Protein AF-A0A847LCU3-F1 (afdb_monomer_lite)

Structure (mmCIF, N/CA/C/O backbone):
data_AF-A0A847LCU3-F1
#
_entry.id   AF-A0A847LCU3-F1
#
loop_
_atom_site.group_PDB
_atom_site.id
_atom_site.type_symbol
_atom_site.label_atom_id
_atom_site.label_alt_id
_atom_site.label_comp_id
_atom_site.label_asym_id
_atom_site.label_entity_id
_atom_site.label_seq_id
_atom_site.pdbx_PDB_ins_code
_atom_site.Cartn_x
_atom_site.Cartn_y
_atom_site.Cartn_z
_atom_site.occupancy
_atom_site.B_iso_or_equiv
_atom_site.auth_seq_id
_atom_site.auth_comp_id
_atom_site.auth_asym_id
_atom_site.auth_atom_id
_atom_site.pdbx_PDB_model_num
ATOM 1 N N . MET A 1 1 ? -12.631 6.676 -71.335 1.00 38.31 1 MET A N 1
ATOM 2 C CA . MET A 1 1 ? -11.648 5.654 -70.909 1.00 38.31 1 MET A CA 1
ATOM 3 C C . MET A 1 1 ? -10.566 6.335 -70.086 1.00 38.31 1 MET A C 1
ATOM 5 O O . MET A 1 1 ? -9.819 7.128 -70.634 1.00 38.31 1 MET A O 1
ATOM 9 N N . GLY A 1 2 ? -10.512 6.083 -68.779 1.00 27.56 2 GLY A N 1
ATOM 10 C CA . GLY A 1 2 ? -9.492 6.652 -67.896 1.00 27.56 2 GLY A CA 1
ATOM 11 C C . GLY A 1 2 ? -9.234 5.708 -66.730 1.00 27.56 2 GLY A C 1
ATOM 12 O O . GLY A 1 2 ? -9.994 5.690 -65.769 1.00 27.56 2 GLY A O 1
ATOM 13 N N . ARG A 1 3 ? -8.183 4.888 -66.840 1.00 28.62 3 ARG A N 1
ATOM 14 C CA . ARG A 1 3 ? -7.660 4.067 -65.741 1.00 28.62 3 ARG A CA 1
ATOM 15 C C . ARG A 1 3 ? -6.757 4.948 -64.875 1.00 28.62 3 ARG A C 1
ATOM 17 O O . ARG A 1 3 ? -5.725 5.404 -65.357 1.00 28.62 3 ARG A O 1
ATOM 24 N N . ARG A 1 4 ? -7.094 5.138 -63.597 1.00 26.30 4 ARG A N 1
ATOM 25 C CA . ARG A 1 4 ? -6.112 5.501 -62.562 1.00 26.30 4 ARG A CA 1
ATOM 26 C C . ARG A 1 4 ? -5.832 4.260 -61.720 1.00 26.30 4 ARG A C 1
ATOM 28 O O . ARG A 1 4 ? -6.708 3.769 -61.018 1.00 26.30 4 ARG A O 1
ATOM 35 N N . GLN A 1 5 ? -4.612 3.744 -61.845 1.00 28.59 5 GLN A N 1
ATOM 36 C CA . GLN A 1 5 ? -4.049 2.739 -60.950 1.00 28.59 5 GLN A CA 1
ATOM 37 C C . GLN A 1 5 ? -3.794 3.377 -59.581 1.00 28.59 5 GLN A C 1
ATOM 39 O O . GLN A 1 5 ? -3.026 4.331 -59.470 1.00 28.59 5 GLN A O 1
ATOM 44 N N . PHE A 1 6 ? -4.409 2.822 -58.542 1.00 25.25 6 PHE A N 1
ATOM 45 C CA . PHE A 1 6 ? -3.986 3.020 -57.161 1.00 25.25 6 PHE A CA 1
ATOM 46 C C . PHE A 1 6 ? -2.759 2.130 -56.911 1.00 25.25 6 PHE A C 1
ATOM 48 O O . PHE A 1 6 ? -2.841 0.909 -57.032 1.00 25.25 6 PHE A O 1
ATOM 55 N N . ARG A 1 7 ? -1.615 2.731 -56.574 1.00 27.75 7 ARG A N 1
ATOM 56 C CA . ARG A 1 7 ? -0.494 2.038 -55.920 1.00 27.75 7 ARG A CA 1
ATOM 57 C C . ARG A 1 7 ? -0.455 2.496 -54.461 1.00 27.75 7 ARG A C 1
ATOM 59 O O . ARG A 1 7 ? -0.279 3.695 -54.248 1.00 27.75 7 ARG A O 1
ATOM 66 N N . PRO A 1 8 ? -0.539 1.607 -53.461 1.00 31.44 8 PRO A N 1
ATOM 67 C CA . PRO A 1 8 ? -0.138 1.964 -52.113 1.00 31.44 8 PRO A CA 1
ATOM 68 C C . PRO A 1 8 ? 1.393 1.904 -52.029 1.00 31.44 8 PRO A C 1
ATOM 70 O O . PRO A 1 8 ? 2.001 0.850 -52.203 1.00 31.44 8 PRO A O 1
ATOM 73 N N . ARG A 1 9 ? 2.032 3.051 -51.778 1.00 30.09 9 ARG A N 1
ATOM 74 C CA . ARG A 1 9 ? 3.396 3.113 -51.237 1.00 30.09 9 ARG A CA 1
ATOM 75 C C . ARG A 1 9 ? 3.279 3.214 -49.718 1.00 30.09 9 ARG A C 1
ATOM 77 O O . ARG A 1 9 ? 3.217 4.309 -49.179 1.00 30.09 9 ARG A O 1
ATOM 84 N N . GLY A 1 10 ? 3.206 2.066 -49.055 1.00 25.56 10 GLY A N 1
ATOM 85 C CA . GLY A 1 10 ? 3.460 1.935 -47.623 1.00 25.56 10 GLY A CA 1
ATOM 86 C C . GLY A 1 10 ? 4.748 1.143 -47.457 1.00 25.56 10 GLY A C 1
ATOM 87 O O . GLY A 1 10 ? 4.719 -0.083 -47.460 1.00 25.56 10 GLY A O 1
ATOM 88 N N . GLY A 1 11 ? 5.882 1.841 -47.429 1.00 23.22 11 GLY A N 1
ATOM 89 C CA . GLY A 1 11 ? 7.153 1.242 -47.041 1.00 23.22 11 GLY A CA 1
ATOM 90 C C . GLY A 1 11 ? 7.190 1.128 -45.523 1.00 23.22 11 GLY A C 1
ATOM 91 O O . GLY A 1 11 ? 6.988 2.120 -44.832 1.00 23.22 11 GLY A O 1
ATOM 92 N N . TRP A 1 12 ? 7.432 -0.072 -45.008 1.00 23.56 12 TRP A N 1
ATOM 93 C CA . TRP A 1 12 ? 7.776 -0.274 -43.607 1.00 23.56 12 TRP A CA 1
ATOM 94 C C . TRP A 1 12 ? 9.195 0.256 -43.392 1.00 23.56 12 TRP A C 1
ATOM 96 O O . TRP A 1 12 ? 10.142 -0.311 -43.937 1.00 23.56 12 TRP A O 1
ATOM 106 N N . VAL A 1 13 ? 9.362 1.331 -42.620 1.00 22.73 13 VAL A N 1
ATOM 107 C CA . VAL A 1 13 ? 10.685 1.733 -42.128 1.00 22.73 13 VAL A CA 1
ATOM 108 C C . VAL A 1 13 ? 10.921 0.993 -40.817 1.00 22.73 13 VAL A C 1
ATOM 110 O O . VAL A 1 13 ? 10.488 1.409 -39.747 1.00 22.73 13 VAL A O 1
ATOM 113 N N . LEU A 1 14 ? 11.580 -0.158 -40.917 1.00 25.81 14 LEU A N 1
ATOM 114 C CA . LEU A 1 14 ? 12.158 -0.850 -39.774 1.00 25.81 14 LEU A CA 1
ATOM 115 C C . LEU A 1 14 ? 13.516 -0.196 -39.487 1.00 25.81 14 LEU A C 1
ATOM 117 O O . LEU A 1 14 ? 14.500 -0.500 -40.159 1.00 25.81 14 LEU A O 1
ATOM 121 N N . VAL A 1 15 ? 13.580 0.709 -38.509 1.00 23.14 15 VAL A N 1
ATOM 122 C CA . VAL A 1 15 ? 14.869 1.178 -37.979 1.00 23.14 15 VAL A CA 1
ATOM 123 C C . VAL A 1 15 ? 15.411 0.084 -37.059 1.00 23.14 15 VAL A C 1
ATOM 125 O O . VAL A 1 15 ? 15.122 0.044 -35.866 1.00 23.14 15 VAL A O 1
ATOM 128 N N . VAL A 1 16 ? 16.144 -0.863 -37.648 1.00 21.42 16 VAL A N 1
ATOM 129 C CA . VAL A 1 16 ? 16.985 -1.821 -36.922 1.00 21.42 16 VAL A CA 1
ATOM 130 C C . VAL A 1 16 ? 18.267 -1.096 -36.535 1.00 21.42 16 VAL A C 1
ATOM 132 O O . VAL A 1 16 ? 19.029 -0.706 -37.418 1.00 21.42 16 VAL A O 1
ATOM 135 N N . PHE A 1 17 ? 18.549 -0.957 -35.241 1.00 22.47 17 PHE A N 1
ATOM 136 C CA . PHE A 1 17 ? 19.927 -0.724 -34.821 1.00 22.47 17 PHE A CA 1
ATOM 137 C C . PHE A 1 17 ? 20.675 -2.054 -34.849 1.00 22.47 17 PHE A C 1
ATOM 139 O O . PHE A 1 17 ? 20.355 -3.000 -34.129 1.00 22.47 17 PHE A O 1
ATOM 146 N N . ILE A 1 18 ? 21.644 -2.117 -35.759 1.00 21.19 18 ILE A N 1
ATOM 147 C CA . ILE A 1 18 ? 22.606 -3.201 -35.890 1.00 21.19 18 ILE A CA 1
ATOM 148 C C . ILE A 1 18 ? 23.536 -3.147 -34.679 1.00 21.19 18 ILE A C 1
ATOM 150 O O . ILE A 1 18 ? 24.223 -2.159 -34.434 1.00 21.19 18 ILE A O 1
ATOM 154 N N . CYS A 1 19 ? 23.539 -4.250 -33.942 1.00 21.58 19 CYS A N 1
ATOM 155 C CA . CYS A 1 19 ? 24.554 -4.622 -32.977 1.00 21.58 19 CYS A CA 1
ATOM 156 C C . CYS A 1 19 ? 25.921 -4.722 -33.681 1.00 21.58 19 CYS A C 1
ATOM 158 O O . CYS A 1 19 ? 26.126 -5.599 -34.517 1.00 21.58 19 CYS A O 1
ATOM 160 N N . GLY A 1 20 ? 26.860 -3.842 -33.342 1.00 22.14 20 GLY A N 1
ATOM 161 C CA . GLY A 1 20 ? 28.278 -4.200 -33.285 1.00 22.14 20 GLY A CA 1
ATOM 162 C C . GLY A 1 20 ? 28.590 -4.282 -31.798 1.00 22.14 20 GLY A C 1
ATOM 163 O O . GLY A 1 20 ? 28.607 -3.258 -31.135 1.00 22.14 20 GLY A O 1
ATOM 164 N N . VAL A 1 21 ? 28.612 -5.457 -31.178 1.00 23.45 21 VAL A N 1
ATOM 165 C CA . VAL A 1 21 ? 29.654 -6.468 -31.336 1.00 23.45 21 VAL A CA 1
ATOM 166 C C . VAL A 1 21 ? 29.021 -7.863 -31.325 1.00 23.45 21 VAL A C 1
ATOM 168 O O . VAL A 1 21 ? 28.529 -8.332 -30.304 1.00 23.45 21 VAL A O 1
ATOM 171 N N . CYS A 1 22 ? 29.055 -8.544 -32.469 1.00 20.22 22 CYS A N 1
ATOM 172 C CA . CYS A 1 22 ? 28.880 -9.989 -32.550 1.00 20.22 22 CYS A CA 1
ATOM 173 C C . CYS A 1 22 ? 30.259 -10.650 -32.559 1.00 20.22 22 CYS A C 1
ATOM 175 O O . CYS A 1 22 ? 30.947 -10.609 -33.574 1.00 20.22 22 CYS A O 1
ATOM 177 N N . CYS A 1 23 ? 30.610 -11.320 -31.465 1.00 21.12 23 CYS A N 1
ATOM 178 C CA . CYS A 1 23 ? 31.418 -12.532 -31.519 1.00 21.12 23 CYS A CA 1
ATOM 179 C C . CYS A 1 23 ? 30.632 -13.640 -30.807 1.00 21.12 23 CYS A C 1
ATOM 181 O O . CYS A 1 23 ? 30.403 -13.594 -29.606 1.00 21.12 23 CYS A O 1
ATOM 183 N N . THR A 1 24 ? 30.151 -14.572 -31.630 1.00 23.17 24 THR A N 1
ATOM 184 C CA . THR A 1 24 ? 29.758 -15.965 -31.364 1.00 23.17 24 THR A CA 1
ATOM 185 C C . THR A 1 24 ? 29.876 -16.492 -29.930 1.00 23.17 24 THR A C 1
ATOM 187 O O . THR A 1 24 ? 30.985 -16.637 -29.429 1.00 23.17 24 THR A O 1
ATOM 190 N N . LEU A 1 25 ? 28.759 -16.986 -29.381 1.00 22.95 25 LEU A N 1
ATOM 191 C CA . LEU A 1 25 ? 28.578 -18.412 -29.064 1.00 22.95 25 LEU A CA 1
ATOM 192 C C . LEU A 1 25 ? 27.092 -18.725 -28.821 1.00 22.95 25 LEU A C 1
ATOM 194 O O . LEU A 1 25 ? 26.380 -18.034 -28.098 1.00 22.95 25 LEU A O 1
ATOM 198 N N . ALA A 1 26 ? 26.626 -19.766 -29.502 1.00 23.44 26 ALA A N 1
ATOM 199 C CA . ALA A 1 26 ? 25.304 -20.342 -29.356 1.00 23.44 26 ALA A CA 1
ATOM 200 C C . ALA A 1 26 ? 25.214 -21.177 -28.069 1.00 23.44 26 ALA A C 1
ATOM 202 O O . ALA A 1 26 ? 26.187 -21.805 -27.667 1.00 23.44 26 ALA A O 1
ATOM 203 N N . GLY A 1 27 ? 24.010 -21.255 -27.497 1.00 25.05 27 GLY A N 1
ATOM 204 C CA . GLY A 1 27 ? 23.630 -22.335 -26.588 1.00 25.05 27 GLY A CA 1
ATOM 205 C C . GLY A 1 27 ? 24.208 -22.242 -25.179 1.00 25.05 27 GLY A C 1
ATOM 206 O O . GLY A 1 27 ? 25.078 -23.015 -24.803 1.00 25.05 27 GLY A O 1
ATOM 207 N N . SER A 1 28 ? 23.677 -21.339 -24.363 1.00 21.30 28 SER A N 1
ATOM 208 C CA . SER A 1 28 ? 23.577 -21.501 -22.906 1.00 21.30 28 SER A CA 1
ATOM 209 C C . SER A 1 28 ? 22.750 -20.348 -22.348 1.00 21.30 28 SER A C 1
ATOM 211 O O . SER A 1 28 ? 22.700 -19.259 -22.916 1.00 21.30 28 SER A O 1
ATOM 213 N N . VAL A 1 29 ? 22.054 -20.600 -21.246 1.00 33.88 29 VAL A N 1
ATOM 214 C CA . VAL A 1 29 ? 21.526 -19.559 -20.365 1.00 33.88 29 VAL A CA 1
ATOM 215 C C . VAL A 1 29 ? 22.756 -18.868 -19.769 1.00 33.88 29 VAL A C 1
ATOM 217 O O . VAL A 1 29 ? 23.272 -19.298 -18.744 1.00 33.88 29 VAL A O 1
ATOM 220 N N . VAL A 1 30 ? 23.323 -17.904 -20.496 1.00 26.91 30 VAL A N 1
ATOM 221 C CA . VAL A 1 30 ? 24.527 -17.188 -20.068 1.00 26.91 30 VAL A CA 1
ATOM 222 C C . VAL A 1 30 ? 24.097 -16.149 -19.044 1.00 26.91 30 VAL A C 1
ATOM 224 O O . VAL A 1 30 ? 23.230 -15.315 -19.313 1.00 26.91 30 VAL A O 1
ATOM 227 N N . ALA A 1 31 ? 24.677 -16.275 -17.852 1.00 32.62 31 ALA A N 1
ATOM 228 C CA . ALA A 1 31 ? 24.640 -15.290 -16.789 1.00 32.62 31 ALA A CA 1
ATOM 229 C C . ALA A 1 31 ? 24.826 -13.888 -17.381 1.00 32.62 31 ALA A C 1
ATOM 231 O O . ALA A 1 31 ? 25.777 -13.644 -18.116 1.00 32.62 31 ALA A O 1
ATOM 232 N N . ALA A 1 32 ? 23.890 -12.983 -17.105 1.00 35.12 32 ALA A N 1
ATOM 233 C CA . ALA A 1 32 ? 24.048 -11.595 -17.500 1.00 35.12 32 ALA A CA 1
ATOM 234 C C . ALA A 1 32 ? 25.183 -10.992 -16.662 1.00 35.12 32 ALA A C 1
ATOM 236 O O . ALA A 1 32 ? 24.986 -10.687 -15.486 1.00 35.12 32 ALA A O 1
ATOM 237 N N . ASP A 1 33 ? 26.358 -10.883 -17.279 1.00 40.72 33 ASP A N 1
ATOM 238 C CA . ASP A 1 33 ? 27.496 -10.095 -16.818 1.00 40.72 33 ASP A CA 1
ATOM 239 C C . ASP A 1 33 ? 27.023 -8.709 -16.367 1.00 40.72 33 ASP A C 1
ATOM 241 O O . ASP A 1 33 ? 26.328 -8.053 -17.133 1.00 40.72 33 ASP A O 1
ATOM 245 N N . ALA A 1 34 ? 27.400 -8.326 -15.139 1.00 40.31 34 ALA A N 1
ATOM 246 C CA . ALA A 1 34 ? 27.293 -7.026 -14.458 1.00 40.31 34 ALA A CA 1
ATOM 247 C C . ALA A 1 34 ? 26.020 -6.154 -14.676 1.00 40.31 34 ALA A C 1
ATOM 249 O O . ALA A 1 34 ? 25.486 -6.018 -15.773 1.00 40.31 34 ALA A O 1
ATOM 250 N N . PRO A 1 35 ? 25.522 -5.455 -13.640 1.00 47.81 35 PRO A N 1
ATOM 251 C CA . PRO A 1 35 ? 24.471 -4.452 -13.826 1.00 47.81 35 PRO A CA 1
ATOM 252 C C . PRO A 1 35 ? 24.941 -3.369 -14.816 1.00 47.81 35 PRO A C 1
ATOM 254 O O . PRO A 1 35 ? 25.838 -2.587 -14.510 1.00 47.81 35 PRO A O 1
ATOM 257 N N . SER A 1 36 ? 24.350 -3.314 -16.014 1.00 61.16 36 SER A N 1
ATOM 258 C CA . SER A 1 36 ? 24.597 -2.222 -16.953 1.00 61.16 36 SER A CA 1
ATOM 259 C C . SER A 1 36 ? 23.659 -1.065 -16.612 1.00 61.16 36 SER A C 1
ATOM 261 O O . SER A 1 36 ? 22.445 -1.125 -16.791 1.00 61.16 36 SER A O 1
ATOM 263 N N . PHE A 1 37 ? 24.218 0.012 -16.081 1.00 61.94 37 PHE A N 1
ATOM 264 C CA . PHE A 1 37 ? 23.551 1.304 -16.002 1.00 61.94 37 PHE A CA 1
ATOM 265 C C . PHE A 1 37 ? 24.417 2.332 -16.722 1.00 61.94 37 PHE A C 1
ATOM 267 O O . PHE A 1 37 ? 25.638 2.194 -16.812 1.00 61.94 37 PHE A O 1
ATOM 274 N N . LEU A 1 38 ? 23.773 3.341 -17.297 1.00 63.38 38 LEU A N 1
ATOM 275 C CA . LEU A 1 38 ? 24.433 4.382 -18.070 1.00 63.38 38 LEU A CA 1
ATOM 276 C C . LEU A 1 38 ? 24.188 5.718 -17.386 1.00 63.38 38 LEU A C 1
ATOM 278 O O . LEU A 1 38 ? 23.071 6.221 -17.410 1.00 63.38 38 LEU A O 1
ATOM 282 N N . ILE A 1 39 ? 25.225 6.332 -16.826 1.00 63.50 39 ILE A N 1
ATOM 283 C CA . ILE A 1 39 ? 25.110 7.730 -16.411 1.00 63.50 39 ILE A CA 1
ATOM 284 C C . ILE A 1 39 ? 25.187 8.595 -17.663 1.00 63.50 39 ILE A C 1
ATOM 286 O O . ILE A 1 39 ? 26.121 8.459 -18.460 1.00 63.50 39 ILE A O 1
ATOM 290 N N . ALA A 1 40 ? 24.205 9.469 -17.853 1.00 59.78 40 ALA A N 1
ATOM 291 C CA . ALA A 1 40 ? 24.115 10.287 -19.048 1.00 59.78 40 ALA A CA 1
ATOM 292 C C . ALA A 1 40 ? 23.761 11.741 -18.730 1.00 59.78 40 ALA A C 1
ATOM 294 O O . ALA A 1 40 ? 23.054 12.043 -17.770 1.00 59.78 40 ALA A O 1
ATOM 295 N N . ARG A 1 41 ? 24.255 12.656 -19.566 1.00 58.44 41 ARG A N 1
ATOM 296 C CA . ARG A 1 41 ? 23.943 14.086 -19.479 1.00 58.44 41 ARG A CA 1
ATOM 297 C C . ARG A 1 41 ? 22.842 14.445 -20.468 1.00 58.44 41 ARG A C 1
ATOM 299 O O . ARG A 1 41 ? 22.991 14.122 -21.650 1.00 58.44 41 ARG A O 1
ATOM 306 N N . PRO A 1 42 ? 21.789 15.168 -20.046 1.00 57.56 42 PRO A N 1
ATOM 307 C CA . PRO A 1 42 ? 20.859 15.758 -20.995 1.00 57.56 42 PRO A CA 1
ATOM 308 C C . PRO A 1 42 ? 21.558 16.864 -21.803 1.00 57.56 42 PRO A C 1
ATOM 310 O O . PRO A 1 42 ? 22.281 17.697 -21.238 1.00 57.56 42 PRO A O 1
ATOM 313 N N . LEU A 1 43 ? 21.334 16.890 -23.118 1.00 53.72 43 LEU A N 1
ATOM 314 C CA . LEU A 1 43 ? 21.763 17.977 -24.003 1.00 53.72 43 LEU A CA 1
ATOM 315 C C . LEU A 1 43 ? 20.614 18.968 -24.224 1.00 53.72 43 LEU A C 1
ATOM 317 O O . LEU A 1 43 ? 19.683 18.680 -24.973 1.00 53.72 43 LEU A O 1
ATOM 321 N N . PHE A 1 44 ? 20.711 20.156 -23.624 1.00 54.72 44 PHE A N 1
ATOM 322 C CA . PHE A 1 44 ? 19.835 21.293 -23.926 1.00 54.72 44 PHE A CA 1
ATOM 323 C C . PHE A 1 44 ? 20.662 22.565 -24.120 1.00 54.72 44 PHE A C 1
ATOM 325 O O . PHE A 1 44 ? 21.575 22.837 -23.340 1.00 54.72 44 PHE A O 1
ATOM 332 N N . GLU A 1 45 ? 20.303 23.377 -25.117 1.00 40.38 45 GLU A N 1
ATOM 333 C CA . GLU A 1 45 ? 20.568 24.815 -25.050 1.00 40.38 45 GLU A CA 1
ATOM 334 C C . GLU A 1 45 ? 19.483 25.466 -24.186 1.00 40.38 45 GLU A C 1
ATOM 336 O O . GLU A 1 45 ? 18.306 25.107 -24.256 1.00 40.38 45 GLU A O 1
ATOM 341 N N . SER A 1 46 ? 19.865 26.470 -23.399 1.00 35.53 46 SER A N 1
ATOM 342 C CA . SER A 1 46 ? 19.004 27.286 -22.528 1.00 35.53 46 SER A CA 1
ATOM 343 C C . SER A 1 46 ? 17.897 28.078 -23.255 1.00 35.53 46 SER A C 1
ATOM 345 O O . SER A 1 46 ? 17.271 28.952 -22.660 1.00 35.53 46 SER A O 1
ATOM 347 N N . THR A 1 47 ? 17.642 27.792 -24.532 1.00 37.44 47 THR A N 1
ATOM 348 C CA . THR A 1 47 ? 16.806 28.574 -25.453 1.00 37.44 47 THR A CA 1
ATOM 349 C C . THR A 1 47 ? 15.553 27.834 -25.938 1.00 37.44 47 THR A C 1
ATOM 351 O O . THR A 1 47 ? 14.801 28.376 -26.746 1.00 37.44 47 THR A O 1
ATOM 354 N N . GLY A 1 48 ? 15.279 26.616 -25.451 1.00 37.34 48 GLY A N 1
ATOM 355 C CA . GLY A 1 48 ? 14.027 25.906 -25.751 1.00 37.34 48 GLY A CA 1
ATOM 356 C C . GLY A 1 48 ? 13.903 25.389 -27.191 1.00 37.34 48 GLY A C 1
ATOM 357 O O . GLY A 1 48 ? 12.798 25.082 -27.637 1.00 37.34 48 GLY A O 1
ATOM 358 N N . ARG A 1 49 ? 15.013 25.268 -27.931 1.00 33.44 49 ARG A N 1
ATOM 359 C CA . ARG A 1 49 ? 15.049 24.577 -29.229 1.00 33.44 49 ARG A CA 1
ATOM 360 C C . ARG A 1 49 ? 15.704 23.198 -29.087 1.00 33.44 49 ARG A C 1
ATOM 362 O O . ARG A 1 49 ? 16.730 23.094 -28.416 1.00 33.44 49 ARG A O 1
ATOM 369 N N . PRO A 1 50 ? 15.169 22.141 -29.729 1.00 37.38 50 PRO A N 1
ATOM 370 C CA . PRO A 1 50 ? 15.906 20.893 -29.887 1.00 37.38 50 PRO A CA 1
ATOM 371 C C . PRO A 1 50 ? 17.185 21.164 -30.687 1.00 37.38 50 PRO A C 1
ATOM 373 O O . PRO A 1 50 ? 17.139 21.910 -31.667 1.00 37.38 50 PRO A O 1
ATOM 376 N N . LEU A 1 51 ? 18.294 20.512 -30.325 1.00 41.66 51 LEU A N 1
ATOM 377 C CA . LEU A 1 51 ? 19.490 20.376 -31.167 1.00 41.66 51 LEU A CA 1
ATOM 378 C C . LEU A 1 51 ? 19.128 19.569 -32.429 1.00 41.66 51 LEU A C 1
ATOM 380 O O . LEU A 1 51 ? 19.449 18.393 -32.557 1.00 41.66 51 LEU A O 1
ATOM 384 N N . LEU A 1 52 ? 18.396 20.179 -33.357 1.00 35.72 52 LEU A N 1
ATOM 385 C CA . LEU A 1 52 ? 18.021 19.560 -34.629 1.00 35.72 52 LEU A CA 1
ATOM 386 C C . LEU A 1 52 ? 19.156 19.595 -35.662 1.00 35.72 52 LEU A C 1
ATOM 388 O O . LEU A 1 52 ? 19.000 19.007 -36.725 1.00 35.72 52 LEU A O 1
ATOM 392 N N . ASP A 1 53 ? 20.307 20.194 -35.339 1.00 37.62 53 ASP A N 1
ATOM 393 C CA . ASP A 1 53 ? 21.419 20.365 -36.287 1.00 37.62 53 ASP A CA 1
ATOM 394 C C . ASP A 1 53 ? 22.686 19.549 -35.952 1.00 37.62 53 ASP A C 1
ATOM 396 O O . ASP A 1 53 ? 23.741 19.747 -36.541 1.00 37.62 53 ASP A O 1
ATOM 400 N N . ARG A 1 54 ? 22.618 18.599 -35.005 1.00 40.69 54 ARG A N 1
ATOM 401 C CA . ARG A 1 54 ? 23.736 17.668 -34.710 1.00 40.69 54 ARG A CA 1
ATOM 402 C C . ARG A 1 54 ? 23.395 16.191 -34.913 1.00 40.69 54 ARG A C 1
ATOM 404 O O . ARG A 1 54 ? 24.070 15.319 -34.382 1.00 40.69 54 ARG A O 1
ATOM 411 N N . SER A 1 55 ? 22.381 15.890 -35.726 1.00 38.88 55 SER A N 1
ATOM 412 C CA . SER A 1 55 ? 22.005 14.506 -36.081 1.00 38.88 55 SER A CA 1
ATOM 413 C C . SER A 1 55 ? 23.092 13.719 -36.837 1.00 38.88 55 SER A C 1
ATOM 415 O O . SER A 1 55 ? 22.936 12.520 -37.055 1.00 38.88 55 SER A O 1
ATOM 417 N N . SER A 1 56 ? 24.190 14.374 -37.223 1.00 39.97 56 SER A N 1
ATOM 418 C CA . SER A 1 56 ? 25.333 13.785 -37.919 1.00 39.97 56 SER A CA 1
ATOM 419 C C . SER A 1 56 ? 26.494 13.382 -37.008 1.00 39.97 56 SER A C 1
ATOM 421 O O . SER A 1 56 ? 27.486 12.881 -37.529 1.00 39.97 56 SER A O 1
ATOM 423 N N . ASP A 1 57 ? 26.426 13.618 -35.693 1.00 44.84 57 ASP A N 1
ATOM 424 C CA . ASP A 1 57 ? 27.480 13.181 -34.773 1.00 44.84 57 ASP A CA 1
ATOM 425 C C . ASP A 1 57 ? 27.234 11.719 -34.344 1.00 44.84 57 ASP A C 1
ATOM 427 O O . ASP A 1 57 ? 26.317 11.458 -33.559 1.00 44.84 57 ASP A O 1
ATOM 431 N N . PRO A 1 58 ? 28.030 10.745 -34.832 1.00 45.72 58 PRO A N 1
ATOM 432 C CA . PRO A 1 58 ? 27.872 9.333 -34.485 1.00 45.72 58 PRO A CA 1
ATOM 433 C C . PRO A 1 58 ? 28.164 9.040 -33.004 1.00 45.72 58 PRO A C 1
ATOM 435 O O . PRO A 1 58 ? 27.926 7.921 -32.548 1.00 45.72 58 PRO A O 1
ATOM 438 N N . ALA A 1 59 ? 28.682 10.012 -32.241 1.00 40.47 59 ALA A N 1
ATOM 439 C CA . ALA A 1 59 ? 28.886 9.887 -30.803 1.00 40.47 59 ALA A CA 1
ATOM 440 C C . ALA A 1 59 ? 27.618 10.149 -29.970 1.00 40.47 59 ALA A C 1
ATOM 442 O O . ALA A 1 59 ? 27.616 9.818 -28.780 1.00 40.47 59 ALA A O 1
ATOM 443 N N . LEU A 1 60 ? 26.565 10.722 -30.566 1.00 40.34 60 LEU A N 1
ATOM 444 C CA . LEU A 1 60 ? 25.288 10.990 -29.908 1.00 40.34 60 LEU A CA 1
ATOM 445 C C . LEU A 1 60 ? 24.362 9.780 -30.033 1.00 40.34 60 LEU A C 1
ATOM 447 O O . LEU A 1 60 ? 23.953 9.410 -31.132 1.00 40.34 60 LEU A O 1
ATOM 451 N N . THR A 1 61 ? 23.968 9.197 -28.902 1.00 42.84 61 THR A N 1
ATOM 452 C CA . THR A 1 61 ? 22.920 8.173 -28.884 1.00 42.84 61 THR A CA 1
ATOM 453 C C . THR A 1 61 ? 21.570 8.873 -28.722 1.00 42.84 61 THR A C 1
ATOM 455 O O . THR A 1 61 ? 21.297 9.422 -27.652 1.00 42.84 61 THR A O 1
ATOM 458 N N . PRO A 1 62 ? 20.696 8.904 -29.746 1.00 42.84 62 PRO A N 1
ATOM 459 C CA . PRO A 1 62 ? 19.357 9.443 -29.577 1.00 42.84 62 PRO A CA 1
ATOM 460 C C . PRO A 1 62 ? 18.584 8.531 -28.627 1.00 42.84 62 PRO A C 1
ATOM 462 O O . PRO A 1 62 ? 18.160 7.440 -29.000 1.00 42.84 62 PRO A O 1
ATOM 465 N N . TYR A 1 63 ? 18.388 8.988 -27.398 1.00 41.56 63 TYR A N 1
ATOM 466 C CA . TYR A 1 63 ? 17.419 8.385 -26.506 1.00 41.56 63 TYR A CA 1
ATOM 467 C C . TYR A 1 63 ? 16.059 9.048 -26.770 1.00 41.56 63 TYR A C 1
ATOM 469 O O . TYR A 1 63 ? 15.939 10.268 -26.862 1.00 41.56 63 TYR A O 1
ATOM 477 N N . GLN A 1 64 ? 15.016 8.258 -27.013 1.00 43.53 64 GLN A N 1
ATOM 478 C CA . GLN A 1 64 ? 13.673 8.789 -27.263 1.00 43.53 64 GLN A CA 1
ATOM 479 C C . GLN A 1 64 ? 12.811 8.564 -26.028 1.00 43.53 64 GLN A C 1
ATOM 481 O O . GLN A 1 64 ? 12.025 7.624 -25.964 1.00 43.53 64 GLN A O 1
ATOM 486 N N . GLY A 1 65 ? 12.986 9.453 -25.051 1.00 40.50 65 GLY A N 1
ATOM 487 C CA . GLY A 1 65 ? 12.110 9.549 -23.891 1.00 40.50 65 GLY A CA 1
ATOM 488 C C . GLY A 1 65 ? 10.902 10.453 -24.152 1.00 40.50 65 GLY A C 1
ATOM 489 O O . GLY A 1 65 ? 11.007 11.400 -24.928 1.00 40.50 65 GLY A O 1
ATOM 490 N N . THR A 1 66 ? 9.770 10.198 -23.500 1.00 41.19 66 THR A N 1
ATOM 491 C CA . THR A 1 66 ? 8.660 11.162 -23.375 1.00 41.19 66 THR A CA 1
ATOM 492 C C . THR A 1 66 ? 8.667 11.776 -21.980 1.00 41.19 66 THR A C 1
ATOM 494 O O . THR A 1 66 ? 8.760 11.036 -21.001 1.00 41.19 66 THR A O 1
ATOM 497 N N . ASN A 1 67 ? 8.538 13.104 -21.864 1.00 40.12 67 ASN A N 1
ATOM 498 C CA . ASN A 1 67 ? 8.230 13.729 -20.576 1.00 40.12 67 ASN A CA 1
ATOM 499 C C . ASN A 1 67 ? 6.698 13.714 -20.333 1.00 40.12 67 ASN A C 1
ATOM 501 O O . ASN A 1 67 ? 5.930 13.623 -21.297 1.00 40.12 67 ASN A O 1
ATOM 505 N N . PRO A 1 68 ? 6.227 13.849 -19.079 1.00 34.22 68 PRO A N 1
ATOM 506 C CA . PRO A 1 68 ? 4.794 13.839 -18.747 1.00 34.22 68 PRO A CA 1
ATOM 507 C C . PRO A 1 68 ? 3.962 14.984 -19.362 1.00 34.22 68 PRO A C 1
ATOM 509 O O . PRO A 1 68 ? 2.742 15.003 -19.220 1.00 34.22 68 PRO A O 1
ATOM 512 N N . LYS A 1 69 ? 4.594 15.970 -20.016 1.00 33.59 69 LYS A N 1
ATOM 513 C CA . LYS A 1 69 ? 3.962 17.188 -20.555 1.00 33.59 69 LYS A CA 1
ATOM 514 C C . LYS A 1 69 ? 3.987 17.282 -22.088 1.00 33.59 69 LYS A C 1
ATOM 516 O O . LYS A 1 69 ? 3.509 18.276 -22.632 1.00 33.59 69 LYS A O 1
ATOM 521 N N . GLY A 1 70 ? 4.505 16.279 -22.797 1.00 41.44 70 GLY A N 1
ATOM 522 C CA . GLY A 1 70 ? 4.519 16.238 -24.261 1.00 41.44 70 GLY A CA 1
ATOM 523 C C . GLY A 1 70 ? 5.810 15.674 -24.855 1.00 41.44 70 GLY A C 1
ATOM 524 O O . GLY A 1 70 ? 6.815 15.487 -24.178 1.00 41.44 70 GLY A O 1
ATOM 525 N N . HIS A 1 71 ? 5.769 15.387 -26.158 1.00 45.22 71 HIS A N 1
ATOM 526 C CA . HIS A 1 71 ? 6.794 14.685 -26.945 1.00 45.22 71 HIS A CA 1
ATOM 527 C C . HIS A 1 71 ? 8.142 15.434 -27.083 1.00 45.22 71 HIS A C 1
ATOM 529 O O . HIS A 1 71 ? 8.565 15.761 -28.194 1.00 45.22 71 HIS A O 1
ATOM 535 N N . GLN A 1 72 ? 8.845 15.715 -25.989 1.00 48.06 72 GLN A N 1
ATOM 536 C CA . GLN A 1 72 ? 10.220 16.203 -26.051 1.00 48.06 72 GLN A CA 1
ATOM 537 C C . GLN A 1 72 ? 11.185 15.023 -26.155 1.00 48.06 72 GLN A C 1
ATOM 539 O O . GLN A 1 72 ? 11.303 14.235 -25.225 1.00 48.06 72 GLN A O 1
ATOM 544 N N . ARG A 1 73 ? 11.886 14.912 -27.289 1.00 49.47 73 ARG A N 1
ATOM 545 C CA . ARG A 1 73 ? 12.984 13.950 -27.454 1.00 49.47 73 ARG A CA 1
ATOM 546 C C . ARG A 1 73 ? 14.149 14.368 -26.560 1.00 49.47 73 ARG A C 1
ATOM 548 O O . ARG A 1 73 ? 14.723 15.436 -26.769 1.00 49.47 73 ARG A O 1
ATOM 555 N N . LEU A 1 74 ? 14.493 13.524 -25.594 1.00 51.50 74 LEU A N 1
ATOM 556 C CA . LEU A 1 74 ? 15.619 13.741 -24.693 1.00 51.50 74 LEU A CA 1
ATOM 557 C C . LEU A 1 74 ? 16.908 13.153 -25.286 1.00 51.50 74 LEU A C 1
ATOM 559 O O . LEU A 1 74 ? 17.160 11.961 -25.167 1.00 51.50 74 LEU A O 1
ATOM 563 N N . TYR A 1 75 ? 17.764 13.985 -25.873 1.00 55.59 75 TYR A N 1
ATOM 564 C CA . TYR A 1 75 ? 19.090 13.530 -26.297 1.00 55.59 75 TYR A CA 1
ATOM 565 C C . TYR A 1 75 ? 20.017 13.425 -25.088 1.00 55.59 75 TYR A C 1
ATOM 567 O O . TYR A 1 75 ? 20.182 14.391 -24.336 1.00 55.59 75 TYR A O 1
ATOM 575 N N . VAL A 1 76 ? 20.631 12.255 -24.925 1.00 53.28 76 VAL A N 1
ATOM 576 C CA . VAL A 1 76 ? 21.570 11.981 -23.840 1.00 53.28 76 VAL A CA 1
ATOM 577 C C . VAL A 1 76 ? 22.920 11.597 -24.417 1.00 53.28 76 VAL A C 1
ATOM 579 O O . VAL A 1 76 ? 23.002 10.918 -25.441 1.00 53.28 76 VAL A O 1
ATOM 582 N N . VAL A 1 77 ? 23.985 12.027 -23.755 1.00 53.16 77 VAL A N 1
ATOM 583 C CA . VAL A 1 77 ? 25.341 11.561 -24.059 1.00 53.16 77 VAL A CA 1
ATOM 584 C C . VAL A 1 77 ? 25.838 10.776 -22.858 1.00 53.16 77 VAL A C 1
ATOM 586 O O . VAL A 1 77 ? 25.671 11.267 -21.735 1.00 53.16 77 VAL A O 1
ATOM 589 N N . PRO A 1 78 ? 26.437 9.591 -23.068 1.00 55.16 78 PRO A N 1
ATOM 590 C CA . PRO A 1 78 ? 27.235 8.928 -22.049 1.00 55.16 78 PRO A CA 1
ATOM 591 C C . PRO A 1 78 ? 28.148 9.935 -21.336 1.00 55.16 78 PRO A C 1
ATOM 593 O O . PRO A 1 78 ? 28.806 10.763 -21.974 1.00 55.16 78 PRO A O 1
ATOM 596 N N . ALA A 1 79 ? 28.121 9.937 -20.005 1.00 52.72 79 ALA A N 1
ATOM 597 C CA . ALA A 1 79 ? 28.802 10.964 -19.224 1.00 52.72 79 ALA A CA 1
ATOM 598 C C . ALA A 1 79 ? 30.338 10.920 -19.390 1.00 52.72 79 ALA A C 1
ATOM 600 O O . ALA A 1 79 ? 30.992 11.952 -19.244 1.00 52.72 79 ALA A O 1
ATOM 601 N N . ASP A 1 80 ? 30.903 9.766 -19.766 1.00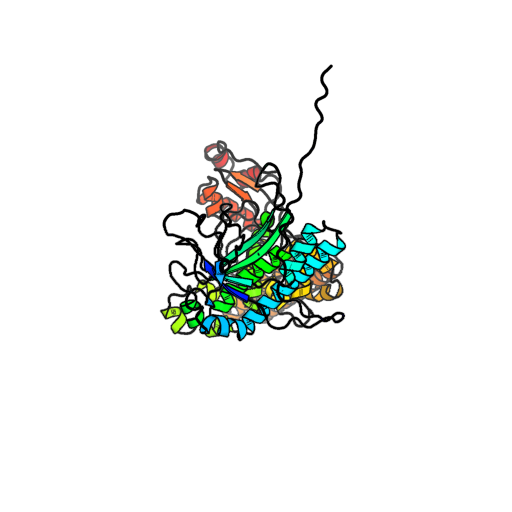 50.59 80 ASP A N 1
ATOM 602 C CA . ASP A 1 80 ? 32.327 9.554 -20.089 1.00 50.59 80 ASP A CA 1
ATOM 603 C C . ASP A 1 80 ? 32.808 10.425 -21.264 1.00 50.59 80 ASP A C 1
ATOM 605 O O . ASP A 1 80 ? 33.956 10.862 -21.298 1.00 50.59 80 ASP A O 1
ATOM 609 N N . ARG A 1 81 ? 31.916 10.749 -22.204 1.00 47.84 81 ARG A N 1
ATOM 610 C CA . ARG A 1 81 ? 32.206 11.585 -23.381 1.00 47.84 81 ARG A CA 1
ATOM 611 C C . ARG A 1 81 ? 31.937 13.072 -23.167 1.00 47.84 81 ARG A C 1
ATOM 613 O O . ARG A 1 81 ? 32.327 13.888 -23.998 1.00 47.84 81 ARG A O 1
ATOM 620 N N . ALA A 1 82 ? 31.278 13.435 -22.068 1.00 47.00 82 ALA A N 1
ATOM 621 C CA . ALA A 1 82 ? 30.878 14.806 -21.755 1.00 47.00 82 ALA A CA 1
ATOM 622 C C . ALA A 1 82 ? 31.723 15.458 -20.640 1.00 47.00 82 ALA A C 1
ATOM 624 O O . ALA A 1 82 ? 31.343 16.524 -20.150 1.00 47.00 82 ALA A O 1
ATOM 625 N N . GLY A 1 83 ? 32.842 14.839 -20.242 1.00 46.50 83 GLY A N 1
ATOM 626 C CA . GLY A 1 83 ? 33.727 15.318 -19.173 1.00 46.50 83 GLY A CA 1
ATOM 627 C C . GLY A 1 83 ? 33.236 14.913 -17.780 1.00 46.50 83 GLY A C 1
ATOM 628 O O . GLY A 1 83 ? 32.734 15.756 -17.036 1.00 46.50 83 GLY A O 1
ATOM 629 N N . ASP A 1 84 ? 33.395 13.623 -17.480 1.00 51.41 84 ASP A N 1
ATOM 630 C CA . ASP A 1 84 ? 33.095 12.875 -16.248 1.00 51.41 84 ASP A CA 1
ATOM 631 C C . ASP A 1 84 ? 31.610 12.707 -15.852 1.00 51.41 84 ASP A C 1
ATOM 633 O O . ASP A 1 84 ? 30.949 13.689 -15.487 1.00 51.41 84 ASP A O 1
ATOM 637 N N . PRO A 1 85 ? 31.094 11.460 -15.726 1.00 54.25 85 PRO A N 1
ATOM 638 C CA . PRO A 1 85 ? 30.347 11.128 -14.519 1.00 54.25 85 PRO A CA 1
ATOM 639 C C . PRO A 1 85 ? 31.367 11.123 -13.379 1.00 54.25 85 PRO A C 1
ATOM 641 O O . PRO A 1 85 ? 32.462 10.597 -13.577 1.00 54.25 85 PRO A O 1
ATOM 644 N N . PRO A 1 86 ? 31.100 11.651 -12.176 1.00 58.38 86 PRO A N 1
ATOM 645 C CA . PRO A 1 86 ? 32.084 11.465 -11.122 1.00 58.38 86 PRO A CA 1
ATOM 646 C C . PRO A 1 86 ? 32.220 9.964 -10.914 1.00 58.38 86 PRO A C 1
ATOM 648 O O . PRO A 1 86 ? 31.216 9.315 -10.628 1.00 58.38 86 PRO A O 1
ATOM 651 N N . GLU A 1 87 ? 33.421 9.411 -11.100 1.00 65.12 87 GLU A N 1
ATOM 652 C CA . GLU A 1 87 ? 33.722 7.988 -10.878 1.00 65.12 87 GLU A CA 1
ATOM 653 C C . GLU A 1 87 ? 33.078 7.488 -9.579 1.00 65.12 87 GLU A C 1
ATOM 655 O O . GLU A 1 87 ? 32.620 6.357 -9.491 1.00 65.12 87 GLU A O 1
ATOM 660 N N . THR A 1 88 ? 32.967 8.387 -8.601 1.00 69.00 88 THR A N 1
ATOM 661 C CA . THR A 1 88 ? 32.221 8.268 -7.354 1.00 69.00 88 THR A CA 1
ATOM 662 C C . THR A 1 88 ? 30.779 7.768 -7.502 1.00 69.00 88 THR A C 1
ATOM 664 O O . THR A 1 88 ? 30.419 6.846 -6.785 1.00 69.00 88 THR A O 1
ATOM 667 N N . LEU A 1 89 ? 29.948 8.334 -8.388 1.00 70.44 89 LEU A N 1
ATOM 668 C CA . LEU A 1 89 ? 28.540 7.939 -8.543 1.00 70.44 89 LEU A CA 1
ATOM 669 C C . LEU A 1 89 ? 28.423 6.569 -9.215 1.00 70.44 89 LEU A C 1
ATOM 671 O O . LEU A 1 89 ? 27.693 5.709 -8.732 1.00 70.44 89 LEU A O 1
ATOM 675 N N . THR A 1 90 ? 29.184 6.339 -10.290 1.00 70.75 90 THR A N 1
ATOM 676 C CA . THR A 1 90 ? 29.228 5.029 -10.955 1.00 70.75 90 THR A CA 1
ATOM 677 C C . THR A 1 90 ? 29.714 3.948 -9.997 1.00 70.75 90 THR A C 1
ATOM 679 O O . THR A 1 90 ? 29.087 2.896 -9.876 1.00 70.75 90 THR A O 1
ATOM 682 N N . ARG A 1 91 ? 30.815 4.208 -9.286 1.00 74.88 91 ARG A N 1
ATOM 683 C CA . ARG A 1 91 ? 31.351 3.300 -8.273 1.00 74.88 91 ARG A CA 1
ATOM 684 C C . ARG A 1 91 ? 30.312 3.032 -7.188 1.00 74.88 91 ARG A C 1
ATOM 686 O O . ARG A 1 91 ? 30.012 1.873 -6.937 1.00 74.88 91 ARG A O 1
ATOM 693 N N . TYR A 1 92 ? 29.721 4.081 -6.618 1.00 77.31 92 TYR A N 1
ATOM 694 C CA . TYR A 1 92 ? 28.722 3.960 -5.558 1.00 77.31 92 TYR A CA 1
ATOM 695 C C . TYR A 1 92 ? 27.550 3.067 -5.968 1.00 77.31 92 TYR A C 1
ATOM 697 O O . TYR A 1 92 ? 27.250 2.105 -5.276 1.00 77.31 92 TYR A O 1
ATOM 705 N N . LEU A 1 93 ? 26.929 3.331 -7.119 1.00 75.94 93 LEU A N 1
ATOM 706 C CA . LEU A 1 93 ? 25.790 2.539 -7.591 1.00 75.94 93 LEU A CA 1
ATOM 707 C C . LEU A 1 93 ? 26.187 1.087 -7.902 1.00 75.94 93 LEU A C 1
ATOM 709 O O . LEU A 1 93 ? 25.408 0.166 -7.670 1.00 75.94 93 LEU A O 1
ATOM 713 N N . SER A 1 94 ? 27.408 0.851 -8.392 1.00 75.38 94 SER A N 1
ATOM 714 C CA . SER A 1 94 ? 27.899 -0.514 -8.643 1.00 75.38 94 SER A CA 1
ATOM 715 C C . SER A 1 94 ? 28.137 -1.290 -7.347 1.00 75.38 94 SER A C 1
ATOM 717 O O . SER A 1 94 ? 27.961 -2.505 -7.316 1.00 75.38 94 SER A O 1
ATOM 719 N N . GLU A 1 95 ? 28.573 -0.596 -6.296 1.00 81.94 95 GLU A N 1
ATOM 720 C CA . GLU A 1 95 ? 28.993 -1.189 -5.026 1.00 81.94 95 GLU A CA 1
ATOM 721 C C . GLU A 1 95 ? 27.872 -1.211 -3.972 1.00 81.94 95 GLU A C 1
ATOM 723 O O . GLU A 1 95 ? 27.959 -2.007 -3.039 1.00 81.94 95 GLU A O 1
ATOM 728 N N . SER A 1 96 ? 26.822 -0.390 -4.115 1.00 82.94 96 SER A N 1
ATOM 729 C CA . SER A 1 96 ? 25.699 -0.301 -3.172 1.00 82.94 96 SER A CA 1
ATOM 730 C C . SER A 1 96 ? 24.796 -1.541 -3.258 1.00 82.94 96 SER A C 1
ATOM 732 O O . SER A 1 96 ? 24.083 -1.721 -4.253 1.00 82.94 96 SER A O 1
ATOM 734 N N . PRO A 1 97 ? 24.766 -2.411 -2.229 1.00 85.81 97 PRO A N 1
ATOM 735 C CA . PRO A 1 97 ? 23.897 -3.584 -2.238 1.00 85.81 97 PRO A CA 1
ATOM 736 C C . PRO A 1 97 ? 22.407 -3.211 -2.181 1.00 85.81 97 PRO A C 1
ATOM 738 O O . PRO A 1 97 ? 21.570 -3.962 -2.689 1.00 85.81 97 PRO A O 1
ATOM 741 N N . GLU A 1 98 ? 22.061 -2.066 -1.592 1.00 85.31 98 GLU A N 1
ATOM 742 C CA . GLU A 1 98 ? 20.711 -1.505 -1.573 1.00 85.31 98 GLU A CA 1
ATOM 743 C C . GLU A 1 98 ? 20.245 -1.147 -2.990 1.00 85.31 98 GLU A C 1
ATOM 745 O O . GLU A 1 98 ? 19.170 -1.587 -3.417 1.00 85.31 98 GLU A O 1
ATOM 750 N N . PHE A 1 99 ? 21.075 -0.423 -3.749 1.00 80.62 99 PHE A N 1
ATOM 751 C CA . PHE A 1 99 ? 20.776 -0.091 -5.141 1.00 80.62 99 PHE A CA 1
ATOM 752 C C . PHE A 1 99 ? 20.707 -1.342 -6.018 1.00 80.62 99 PHE A C 1
ATOM 754 O O . PHE A 1 99 ? 19.769 -1.481 -6.805 1.00 80.62 99 PHE A O 1
ATOM 761 N N . GLN A 1 100 ? 21.638 -2.289 -5.857 1.00 84.12 100 GLN A N 1
ATOM 762 C CA . GLN A 1 100 ? 21.606 -3.549 -6.608 1.00 84.12 100 GLN A CA 1
ATOM 763 C C . GLN A 1 100 ? 20.306 -4.322 -6.365 1.00 84.12 100 GLN A C 1
ATOM 765 O O . GLN A 1 100 ? 19.686 -4.803 -7.312 1.00 84.12 100 GLN A O 1
ATOM 770 N N . ARG A 1 101 ? 19.816 -4.357 -5.120 1.00 87.62 101 ARG A N 1
ATOM 771 C CA . ARG A 1 101 ? 18.531 -4.992 -4.799 1.00 87.62 101 ARG A CA 1
ATOM 772 C C . ARG A 1 101 ? 17.346 -4.293 -5.471 1.00 87.62 101 ARG A C 1
ATOM 774 O O . ARG A 1 101 ? 16.444 -4.972 -5.962 1.00 87.62 101 ARG A O 1
ATOM 781 N N . ALA A 1 102 ? 17.329 -2.959 -5.502 1.00 85.19 102 ALA A N 1
ATOM 782 C CA . ALA A 1 102 ? 16.312 -2.216 -6.245 1.00 85.19 102 ALA A CA 1
ATOM 783 C C . ALA A 1 102 ? 16.404 -2.521 -7.750 1.00 85.19 102 ALA A C 1
ATOM 785 O O . ALA A 1 102 ? 15.396 -2.761 -8.411 1.00 85.19 102 ALA A O 1
ATOM 786 N N . PHE A 1 103 ? 17.612 -2.582 -8.302 1.00 84.50 103 PHE A N 1
ATOM 787 C CA . PHE A 1 103 ? 17.819 -2.864 -9.717 1.00 84.50 103 PHE A CA 1
ATOM 788 C C . PHE A 1 103 ? 17.383 -4.285 -10.114 1.00 84.50 103 PHE A C 1
ATOM 790 O O . PHE A 1 103 ? 16.741 -4.471 -11.153 1.00 84.50 103 PHE A O 1
ATOM 797 N N . ASP A 1 104 ? 17.629 -5.282 -9.263 1.00 87.94 104 ASP A N 1
ATOM 798 C CA . ASP A 1 104 ? 17.144 -6.654 -9.451 1.00 87.94 104 ASP A CA 1
ATOM 799 C C . ASP A 1 104 ? 15.610 -6.734 -9.497 1.00 87.94 104 ASP A C 1
ATOM 801 O O . ASP A 1 104 ? 15.044 -7.505 -10.284 1.00 87.94 104 ASP A O 1
ATOM 805 N N . LEU A 1 105 ? 14.919 -5.894 -8.718 1.00 90.81 105 LEU A N 1
ATOM 806 C CA . LEU A 1 105 ? 13.461 -5.762 -8.760 1.00 90.81 105 LEU A CA 1
ATOM 807 C C . LEU A 1 105 ? 12.985 -5.307 -10.149 1.00 90.81 105 LEU A C 1
ATOM 809 O O . LEU A 1 105 ? 12.082 -5.915 -10.728 1.00 90.81 105 LEU A O 1
ATOM 813 N N . LEU A 1 106 ? 13.624 -4.283 -10.721 1.00 88.38 106 LEU A N 1
ATOM 814 C CA . LEU A 1 106 ? 13.304 -3.791 -12.064 1.00 88.38 106 LEU A CA 1
ATOM 815 C C . LEU A 1 106 ? 13.599 -4.839 -13.142 1.00 88.38 106 LEU A C 1
ATOM 817 O O . LEU A 1 106 ? 12.772 -5.074 -14.026 1.00 88.38 106 LEU A O 1
ATOM 821 N N . ARG A 1 107 ? 14.747 -5.518 -13.061 1.00 87.88 107 ARG A N 1
ATOM 822 C CA . ARG A 1 107 ? 15.093 -6.610 -13.987 1.00 87.88 107 ARG A CA 1
ATOM 823 C C . ARG A 1 107 ? 14.050 -7.722 -13.952 1.00 87.88 107 ARG A C 1
ATOM 825 O O . ARG A 1 107 ? 13.624 -8.207 -15.002 1.00 87.88 107 ARG A O 1
ATOM 832 N N . THR A 1 108 ? 13.608 -8.089 -12.753 1.00 92.62 108 THR A N 1
ATOM 833 C CA . THR A 1 108 ? 12.541 -9.071 -12.545 1.00 92.62 108 THR A CA 1
ATOM 834 C C . THR A 1 108 ? 11.241 -8.616 -13.204 1.00 92.62 108 THR A C 1
ATOM 836 O O . THR A 1 108 ? 10.633 -9.388 -13.951 1.00 92.62 108 THR A O 1
ATOM 839 N N . A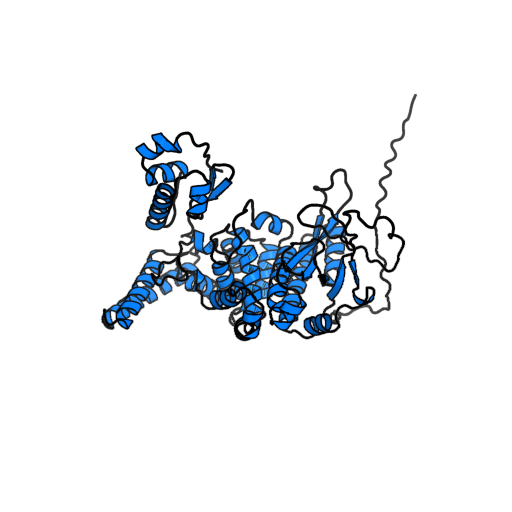LA A 1 109 ? 10.837 -7.360 -13.000 1.00 92.62 109 ALA A N 1
ATOM 840 C CA . ALA A 1 109 ? 9.639 -6.793 -13.616 1.00 92.62 109 ALA A CA 1
ATOM 841 C C . ALA A 1 109 ? 9.702 -6.834 -15.151 1.00 92.62 109 ALA A C 1
ATOM 843 O O . ALA A 1 109 ? 8.778 -7.328 -15.804 1.00 92.62 109 ALA A O 1
ATOM 844 N N . ARG A 1 110 ? 10.835 -6.426 -15.732 1.00 89.44 110 ARG A N 1
ATOM 845 C CA . ARG A 1 110 ? 11.091 -6.494 -17.177 1.00 89.44 110 ARG A CA 1
ATOM 846 C C . ARG A 1 110 ? 11.004 -7.930 -17.709 1.00 89.44 110 ARG A C 1
ATOM 848 O O . ARG A 1 110 ? 10.367 -8.184 -18.735 1.00 89.44 110 ARG A O 1
ATOM 855 N N . HIS A 1 111 ? 11.584 -8.903 -17.000 1.00 92.12 111 HIS A N 1
ATOM 856 C CA . HIS A 1 111 ? 11.482 -10.329 -17.346 1.00 92.12 111 HIS A CA 1
ATOM 857 C C . HIS A 1 111 ? 10.045 -10.853 -17.299 1.00 92.12 111 HIS A C 1
ATOM 859 O O . HIS A 1 111 ? 9.614 -11.565 -18.218 1.00 92.12 111 HIS A O 1
ATOM 865 N N . LEU A 1 112 ? 9.281 -10.485 -16.270 1.00 92.81 112 LEU A N 1
ATOM 866 C CA . LEU A 1 112 ? 7.866 -10.839 -16.161 1.00 92.81 112 LEU A CA 1
ATOM 867 C C . LEU A 1 112 ? 7.062 -10.244 -17.317 1.00 92.81 112 LEU A C 1
ATOM 869 O O . LEU A 1 112 ? 6.280 -10.965 -17.944 1.00 92.81 112 LEU A O 1
ATOM 873 N N . ARG A 1 113 ? 7.313 -8.979 -17.662 1.00 88.12 113 ARG A N 1
ATOM 874 C CA . ARG A 1 113 ? 6.657 -8.291 -18.775 1.00 88.12 113 ARG A CA 1
ATOM 875 C C . ARG A 1 113 ? 6.941 -8.956 -20.118 1.00 88.12 113 ARG A C 1
ATOM 877 O O . ARG A 1 113 ? 6.008 -9.265 -20.863 1.00 88.12 113 ARG A O 1
ATOM 884 N N . TYR A 1 114 ? 8.204 -9.249 -20.421 1.00 89.88 114 TYR A N 1
ATOM 885 C CA . TYR A 1 114 ? 8.568 -9.970 -21.644 1.00 89.88 114 TYR A CA 1
ATOM 886 C C . TYR A 1 114 ? 7.904 -11.356 -21.715 1.00 89.88 114 TYR A C 1
ATOM 888 O O . TYR A 1 114 ? 7.364 -11.755 -22.755 1.00 89.88 114 TYR A O 1
ATOM 896 N N . THR A 1 115 ? 7.888 -12.077 -20.592 1.00 90.88 115 THR A N 1
ATOM 897 C CA . THR A 1 115 ? 7.240 -13.391 -20.488 1.00 90.88 115 THR A CA 1
ATOM 898 C C . THR A 1 115 ? 5.736 -13.295 -20.736 1.00 90.88 115 THR A C 1
ATOM 900 O O . THR A 1 115 ? 5.183 -14.103 -21.486 1.00 90.88 115 THR A O 1
ATOM 903 N N . GLN A 1 116 ? 5.072 -12.297 -20.151 1.00 89.19 116 GLN A N 1
ATOM 904 C CA . GLN A 1 116 ? 3.653 -12.025 -20.360 1.00 89.19 116 GLN A CA 1
ATOM 905 C C . GLN A 1 116 ? 3.352 -11.759 -21.839 1.00 89.19 116 GLN A C 1
ATOM 907 O O . GLN A 1 116 ? 2.530 -12.462 -22.422 1.00 89.19 116 GLN A O 1
ATOM 912 N N . LEU A 1 117 ? 4.061 -10.816 -22.469 1.00 86.44 117 LEU A N 1
ATOM 913 C CA . LEU A 1 117 ? 3.865 -10.470 -23.884 1.00 86.44 117 LEU A CA 1
ATOM 914 C C . LEU A 1 117 ? 4.093 -11.672 -24.810 1.00 86.44 117 LEU A C 1
ATOM 916 O O . LEU A 1 117 ? 3.421 -11.829 -25.832 1.00 86.44 117 LEU A O 1
ATOM 920 N N . THR A 1 118 ? 5.024 -12.552 -24.444 1.00 88.00 118 THR A N 1
ATOM 921 C CA . THR A 1 118 ? 5.271 -13.798 -25.173 1.00 88.00 118 THR A CA 1
ATOM 922 C C . THR A 1 118 ? 4.089 -14.761 -25.060 1.00 88.00 118 THR A C 1
ATOM 924 O O . THR A 1 118 ? 3.627 -15.265 -26.087 1.00 88.00 118 THR A O 1
ATOM 927 N N . LYS A 1 119 ? 3.563 -14.978 -23.847 1.00 89.06 119 LYS A N 1
ATOM 928 C CA . LYS A 1 119 ? 2.398 -15.846 -23.593 1.00 89.06 119 LYS A CA 1
ATOM 929 C C . LYS A 1 119 ? 1.120 -15.320 -24.245 1.00 89.06 119 LYS A C 1
ATOM 931 O O . LYS A 1 119 ? 0.376 -16.099 -24.832 1.00 89.06 119 LYS A O 1
ATOM 936 N N . GLU A 1 120 ? 0.904 -14.009 -24.200 1.00 86.88 120 GLU A N 1
ATOM 937 C CA . GLU A 1 120 ? -0.236 -13.323 -24.824 1.00 86.88 120 GLU A CA 1
ATOM 938 C C . GLU A 1 120 ? -0.135 -13.275 -26.360 1.00 86.88 120 GLU A C 1
ATOM 940 O O . GLU A 1 120 ? -1.050 -12.797 -27.024 1.00 86.88 120 GLU A O 1
ATOM 945 N N . LYS A 1 121 ? 0.962 -13.785 -26.946 1.00 87.44 121 LYS A N 1
ATOM 946 C CA . LYS A 1 121 ? 1.252 -13.716 -28.388 1.00 87.44 121 LYS A CA 1
ATOM 947 C C . LYS A 1 121 ? 1.156 -12.284 -28.925 1.00 87.44 121 LYS A C 1
ATOM 949 O O . LYS A 1 121 ? 0.696 -12.072 -30.048 1.00 87.44 121 LYS A O 1
ATOM 954 N N . ALA A 1 122 ? 1.630 -11.316 -28.138 1.00 83.62 122 ALA A N 1
ATOM 955 C CA . ALA A 1 122 ? 1.719 -9.927 -28.562 1.00 83.62 122 ALA A CA 1
ATOM 956 C C . ALA A 1 122 ? 2.513 -9.806 -29.878 1.00 83.62 122 ALA A C 1
ATOM 958 O O . ALA A 1 122 ? 3.342 -10.664 -30.216 1.00 83.62 122 ALA A O 1
ATOM 959 N N . GLY A 1 123 ? 2.256 -8.735 -30.633 1.00 81.56 123 GLY A N 1
ATOM 960 C CA . GLY A 1 123 ? 2.883 -8.506 -31.935 1.00 81.56 123 GLY A CA 1
ATOM 961 C C . GLY A 1 123 ? 4.414 -8.584 -31.882 1.00 81.56 123 GLY A C 1
ATOM 962 O O . GLY A 1 123 ? 5.037 -8.292 -30.862 1.00 81.56 123 GLY A O 1
ATOM 963 N N . LYS A 1 124 ? 5.051 -8.967 -32.996 1.00 81.00 124 LYS A N 1
ATOM 964 C CA . LYS A 1 124 ? 6.518 -9.114 -33.074 1.00 81.00 124 LYS A CA 1
ATOM 965 C C . LYS A 1 124 ? 7.257 -7.862 -32.576 1.00 81.00 124 LYS A C 1
ATOM 967 O O . LYS A 1 124 ? 8.161 -7.998 -31.766 1.00 81.00 124 LYS A O 1
ATOM 972 N N . ALA A 1 125 ? 6.811 -6.669 -32.976 1.00 74.62 125 ALA A N 1
ATOM 973 C CA . ALA A 1 125 ? 7.410 -5.401 -32.554 1.00 74.62 125 ALA A CA 1
ATOM 974 C C . ALA A 1 125 ? 7.380 -5.192 -31.028 1.00 74.62 125 ALA A C 1
ATOM 976 O O . ALA A 1 125 ? 8.372 -4.769 -30.448 1.00 74.62 125 ALA A O 1
ATOM 977 N N . ALA A 1 126 ? 6.274 -5.552 -30.370 1.00 75.94 126 ALA A N 1
ATOM 978 C CA . ALA A 1 126 ? 6.131 -5.474 -28.918 1.00 75.94 126 ALA A CA 1
ATOM 979 C C . ALA A 1 126 ? 7.130 -6.373 -28.184 1.00 75.94 126 ALA A C 1
ATOM 981 O O . ALA A 1 126 ? 7.781 -5.959 -27.226 1.00 75.94 126 ALA A O 1
ATOM 982 N N . ARG A 1 127 ? 7.253 -7.620 -28.650 1.00 81.69 127 ARG A N 1
ATOM 983 C CA . ARG A 1 127 ? 8.163 -8.605 -28.057 1.00 81.69 127 ARG A CA 1
ATOM 984 C C . ARG A 1 127 ? 9.621 -8.253 -28.316 1.00 81.69 127 ARG A C 1
ATOM 986 O O . ARG A 1 127 ? 10.426 -8.398 -27.405 1.00 81.69 127 ARG A O 1
ATOM 993 N N . ASP A 1 128 ? 9.948 -7.767 -29.511 1.00 79.19 128 ASP A N 1
ATOM 994 C CA . ASP A 1 128 ? 11.299 -7.307 -29.844 1.00 79.19 128 ASP A CA 1
ATOM 995 C C . ASP A 1 128 ? 11.687 -6.084 -28.999 1.00 79.19 128 ASP A C 1
ATOM 997 O O . ASP A 1 128 ? 12.795 -6.045 -28.470 1.00 79.19 128 ASP A O 1
ATOM 1001 N N . PHE A 1 129 ? 10.764 -5.134 -28.797 1.00 77.69 129 PHE A N 1
ATOM 1002 C CA . PHE A 1 129 ? 10.972 -3.988 -27.908 1.00 77.69 129 PHE A CA 1
ATOM 1003 C C . PHE A 1 129 ? 11.221 -4.430 -26.463 1.00 77.69 129 PHE A C 1
ATOM 1005 O O . PHE A 1 129 ? 12.259 -4.103 -25.896 1.00 77.69 129 PHE A O 1
ATOM 1012 N N . ALA A 1 130 ? 10.327 -5.245 -25.893 1.00 80.62 130 ALA A N 1
ATOM 1013 C CA . ALA A 1 130 ? 10.489 -5.753 -24.532 1.00 80.62 130 ALA A CA 1
ATOM 1014 C C . ALA A 1 130 ? 11.786 -6.564 -24.372 1.00 80.62 130 ALA A C 1
ATOM 1016 O O . ALA A 1 130 ? 12.471 -6.435 -23.363 1.00 80.62 130 ALA A O 1
ATOM 1017 N N . ARG A 1 131 ? 12.172 -7.355 -25.383 1.00 83.00 131 ARG A N 1
ATOM 1018 C CA . ARG A 1 131 ? 13.453 -8.074 -25.402 1.00 83.00 131 ARG A CA 1
ATOM 1019 C C . ARG A 1 131 ? 14.653 -7.127 -25.424 1.00 83.00 131 ARG A C 1
ATOM 1021 O O . ARG A 1 131 ? 15.648 -7.426 -24.775 1.00 83.00 131 ARG A O 1
ATOM 1028 N N . GLY A 1 132 ? 14.571 -6.019 -26.160 1.00 76.12 132 GLY A N 1
ATOM 1029 C CA . GLY A 1 132 ? 15.604 -4.982 -26.168 1.00 76.12 132 GLY A CA 1
ATOM 1030 C C . GLY A 1 132 ? 15.776 -4.342 -24.791 1.00 76.12 132 GLY A C 1
ATOM 1031 O O . GLY A 1 132 ? 16.896 -4.242 -24.302 1.00 76.12 132 GLY A O 1
ATOM 1032 N N . VAL A 1 133 ? 14.664 -4.013 -24.130 1.00 77.81 133 VAL A N 1
ATOM 1033 C CA . VAL A 1 133 ? 14.633 -3.448 -22.769 1.00 77.81 133 VAL A CA 1
ATOM 1034 C C . VAL A 1 133 ? 15.239 -4.397 -21.726 1.00 77.81 133 VAL A C 1
ATOM 1036 O O . VAL A 1 133 ? 15.922 -3.939 -20.813 1.00 77.81 133 VAL A O 1
ATOM 1039 N N . LEU A 1 134 ? 15.069 -5.721 -21.867 1.00 79.19 134 LEU A N 1
ATOM 1040 C CA . LEU A 1 134 ? 15.711 -6.703 -20.972 1.00 79.19 134 LEU A CA 1
ATOM 1041 C C . LEU A 1 134 ? 17.235 -6.554 -20.910 1.00 79.19 134 LEU A C 1
ATOM 1043 O O . LEU A 1 134 ? 17.826 -6.790 -19.860 1.00 79.19 134 LEU A O 1
ATOM 1047 N N . ALA A 1 135 ? 17.851 -6.223 -22.044 1.00 70.00 135 ALA A N 1
ATOM 1048 C CA . ALA A 1 135 ? 19.292 -6.035 -22.178 1.00 70.00 135 ALA A CA 1
ATOM 1049 C C . ALA A 1 135 ? 19.708 -4.556 -22.074 1.00 70.00 135 ALA A C 1
ATOM 1051 O O . ALA A 1 135 ? 20.898 -4.246 -22.119 1.00 70.00 135 ALA A O 1
ATOM 1052 N N . GLY A 1 136 ? 18.733 -3.647 -21.983 1.00 67.31 136 GLY A N 1
ATOM 1053 C CA . GLY A 1 136 ? 18.947 -2.210 -21.974 1.00 67.31 136 GLY A CA 1
ATOM 1054 C C . GLY A 1 136 ? 19.413 -1.716 -20.604 1.00 67.31 136 GLY A C 1
ATOM 1055 O O . GLY A 1 136 ? 18.875 -2.162 -19.582 1.00 67.31 136 GLY A O 1
ATOM 1056 N N . PRO A 1 137 ? 20.377 -0.781 -20.558 1.00 68.94 137 PRO A N 1
ATOM 1057 C CA . PRO A 1 137 ? 20.820 -0.222 -19.297 1.00 68.94 137 PRO A CA 1
ATOM 1058 C C . PRO A 1 137 ? 19.724 0.634 -18.658 1.00 68.94 137 PRO A C 1
ATOM 1060 O O . PRO A 1 137 ? 18.886 1.210 -19.353 1.00 68.94 137 PRO A O 1
ATOM 1063 N N . LEU A 1 138 ? 19.760 0.768 -17.334 1.00 71.94 138 LEU A N 1
ATOM 1064 C CA . LEU A 1 138 ? 19.065 1.870 -16.670 1.00 71.94 138 LEU A CA 1
ATOM 1065 C C . LEU A 1 138 ? 19.888 3.143 -16.859 1.00 71.94 138 LEU A C 1
ATOM 1067 O O . LEU A 1 138 ? 21.044 3.209 -16.442 1.00 71.94 138 LEU A O 1
ATOM 1071 N N . VAL A 1 139 ? 19.311 4.145 -17.508 1.00 69.56 139 VAL A N 1
ATOM 1072 C CA . VAL A 1 139 ? 19.964 5.435 -17.707 1.00 69.56 139 VAL A CA 1
ATOM 1073 C C . VAL A 1 139 ? 19.741 6.299 -16.469 1.00 69.56 139 VAL A C 1
ATOM 1075 O O . VAL A 1 139 ? 18.617 6.469 -16.014 1.00 69.56 139 VAL A O 1
ATOM 1078 N N . ILE A 1 140 ? 20.800 6.865 -15.908 1.00 68.81 140 ILE A N 1
ATOM 1079 C CA . ILE A 1 140 ? 20.714 7.783 -14.773 1.00 68.81 140 ILE A CA 1
ATOM 1080 C C . ILE A 1 140 ? 21.148 9.158 -15.250 1.00 68.81 140 ILE A C 1
ATOM 1082 O O . ILE A 1 140 ? 22.274 9.327 -15.720 1.00 68.81 140 ILE A O 1
ATOM 1086 N N . LEU A 1 141 ? 20.249 10.138 -15.164 1.00 66.12 141 LEU A N 1
ATOM 1087 C CA . LEU A 1 141 ? 20.585 11.510 -15.537 1.00 66.12 141 LEU A CA 1
ATOM 1088 C C . LEU A 1 141 ? 21.223 12.228 -14.355 1.00 66.12 141 LEU A C 1
ATOM 1090 O O . LEU A 1 141 ? 20.650 12.242 -13.270 1.00 66.12 141 LEU A O 1
ATOM 1094 N N . ASP A 1 142 ? 22.380 12.848 -14.586 1.00 60.53 142 ASP A N 1
ATOM 1095 C CA . ASP A 1 142 ? 23.152 13.554 -13.552 1.00 60.53 142 ASP A CA 1
ATOM 1096 C C . ASP A 1 142 ? 22.581 14.933 -13.168 1.00 60.53 142 ASP A C 1
ATOM 1098 O O . ASP A 1 142 ? 23.060 15.560 -12.222 1.00 60.53 142 ASP A O 1
ATOM 1102 N N . ARG A 1 143 ? 21.585 15.425 -13.920 1.00 58.81 143 ARG A N 1
ATOM 1103 C CA . ARG A 1 143 ? 20.852 16.676 -13.677 1.00 58.81 143 ARG A CA 1
ATOM 1104 C C . ARG A 1 143 ? 19.487 16.671 -14.360 1.00 58.81 143 ARG A C 1
ATOM 1106 O O . ARG A 1 143 ? 19.275 15.968 -15.349 1.00 58.81 143 ARG A O 1
ATOM 1113 N N . SER A 1 144 ? 18.584 17.528 -13.878 1.00 58.53 144 SER A N 1
ATOM 1114 C CA . SER A 1 144 ? 17.281 17.729 -14.520 1.00 58.53 144 SER A CA 1
ATOM 1115 C C . SER A 1 144 ? 17.412 18.366 -15.911 1.00 58.53 144 SER A C 1
ATOM 1117 O O . SER A 1 144 ? 18.189 19.315 -16.060 1.00 58.53 144 SER A O 1
ATOM 1119 N N . PRO A 1 145 ? 16.616 17.936 -16.911 1.00 53.03 145 PRO A N 1
ATOM 1120 C CA . PRO A 1 145 ? 16.472 18.643 -18.183 1.00 53.03 145 PRO A CA 1
ATOM 1121 C C . PRO A 1 145 ? 15.794 20.017 -18.034 1.00 53.03 145 PRO A C 1
ATOM 1123 O O . PRO A 1 145 ? 15.996 20.896 -18.866 1.00 53.03 145 PRO A O 1
ATOM 1126 N N . GLU A 1 146 ? 15.013 20.231 -16.971 1.00 53.91 146 GLU A N 1
ATOM 1127 C CA . GLU A 1 146 ? 14.249 21.459 -16.729 1.00 53.91 146 GLU A CA 1
ATOM 1128 C C . GLU A 1 146 ? 14.496 21.985 -15.295 1.00 53.91 146 GLU A C 1
ATOM 1130 O O . GLU A 1 146 ? 14.493 21.223 -14.324 1.00 53.91 146 GLU A O 1
ATOM 1135 N N . ARG A 1 147 ? 14.706 23.302 -15.126 1.00 50.59 147 ARG A N 1
ATOM 1136 C CA . ARG A 1 147 ? 14.880 23.917 -13.791 1.00 50.59 147 ARG A CA 1
ATOM 1137 C C . ARG A 1 147 ? 13.594 23.780 -12.963 1.00 50.59 147 ARG A C 1
ATOM 1139 O O . ARG A 1 147 ? 12.527 24.161 -13.433 1.00 50.59 147 ARG A O 1
ATOM 1146 N N . GLY A 1 148 ? 13.714 23.317 -11.716 1.00 50.31 148 GLY A N 1
ATOM 1147 C CA . GLY A 1 148 ? 12.602 23.248 -10.755 1.00 50.31 148 GLY A CA 1
ATOM 1148 C C . GLY A 1 148 ? 11.826 21.928 -10.727 1.00 50.31 148 GLY A C 1
ATOM 1149 O O . GLY A 1 148 ? 10.764 21.878 -10.113 1.00 50.31 148 GLY A O 1
ATOM 1150 N N . TYR A 1 149 ? 12.335 20.874 -11.368 1.00 49.00 149 TYR A N 1
ATOM 1151 C CA . TYR A 1 149 ? 11.764 19.530 -11.251 1.00 49.00 149 TYR A CA 1
ATOM 1152 C C . TYR A 1 149 ? 12.195 18.836 -9.952 1.00 49.00 149 TYR A C 1
ATOM 1154 O O . TYR A 1 149 ? 13.252 19.166 -9.410 1.00 49.00 149 TYR A O 1
ATOM 1162 N N . PRO A 1 150 ? 11.374 17.907 -9.427 1.00 49.78 150 PRO A N 1
ATOM 1163 C CA . PRO A 1 150 ? 11.715 17.138 -8.235 1.00 49.78 150 PRO A CA 1
ATOM 1164 C C . PRO A 1 150 ? 12.970 16.271 -8.434 1.00 49.78 150 PRO A C 1
ATOM 1166 O O . PRO A 1 150 ? 13.331 15.931 -9.564 1.00 49.78 150 PRO A O 1
ATOM 1169 N N . PHE A 1 151 ? 13.603 15.926 -7.301 1.00 45.44 151 PHE A N 1
ATOM 1170 C CA . PHE A 1 151 ? 14.891 15.217 -7.158 1.00 45.44 151 PHE A CA 1
ATOM 1171 C C . PHE A 1 151 ? 14.991 13.932 -7.983 1.00 45.44 151 PHE A C 1
ATOM 1173 O O . PHE A 1 151 ? 16.077 13.502 -8.346 1.00 45.44 151 PHE A O 1
ATOM 1180 N N . CYS A 1 152 ? 13.854 13.311 -8.259 1.00 57.19 152 CYS A N 1
ATOM 1181 C CA . CYS A 1 152 ? 13.775 11.992 -8.830 1.00 57.19 152 CYS A CA 1
ATOM 1182 C C . CYS A 1 152 ? 12.523 11.907 -9.703 1.00 57.19 152 CYS A C 1
ATOM 1184 O O . CYS A 1 152 ? 11.460 12.360 -9.285 1.00 57.19 152 CYS A O 1
ATOM 1186 N N . MET A 1 153 ? 12.661 11.426 -10.942 1.00 58.50 153 MET A N 1
ATOM 1187 C CA . MET A 1 153 ? 11.517 11.145 -11.816 1.00 58.50 153 MET A CA 1
ATOM 1188 C C . MET A 1 153 ? 11.784 9.946 -12.714 1.00 58.50 153 MET A C 1
ATOM 1190 O O . MET A 1 153 ? 12.885 9.776 -13.250 1.00 58.50 153 MET A O 1
ATOM 1194 N N . LEU A 1 154 ? 10.711 9.206 -12.967 1.00 59.97 154 LEU A N 1
ATOM 1195 C CA . LEU A 1 154 ? 10.638 8.228 -14.033 1.00 59.97 154 LEU A CA 1
ATOM 1196 C C . LEU A 1 154 ? 10.621 8.876 -15.415 1.00 59.97 154 LEU A C 1
ATOM 1198 O O . LEU A 1 154 ? 9.816 9.764 -15.711 1.00 59.97 154 LEU A O 1
ATOM 1202 N N . GLY A 1 155 ? 11.455 8.349 -16.293 1.00 57.34 155 GLY A N 1
ATOM 1203 C CA . GLY A 1 155 ? 11.459 8.666 -17.700 1.00 57.34 155 GLY A CA 1
ATOM 1204 C C . GLY A 1 155 ? 11.169 7.447 -18.565 1.00 57.34 155 GLY A C 1
ATOM 1205 O O . GLY A 1 155 ? 11.787 6.400 -18.387 1.00 57.34 155 GLY A O 1
ATOM 1206 N N . LEU A 1 156 ? 10.243 7.585 -19.517 1.00 57.75 156 LEU A N 1
ATOM 1207 C CA . LEU A 1 156 ? 9.755 6.474 -20.340 1.00 57.75 156 LEU A CA 1
ATOM 1208 C C . LEU A 1 156 ? 10.344 6.511 -21.753 1.00 57.75 156 LEU A C 1
ATOM 1210 O O . LEU A 1 156 ? 10.144 7.498 -22.462 1.00 57.75 156 LEU A O 1
ATOM 1214 N N . THR A 1 157 ? 10.958 5.418 -22.207 1.00 55.19 157 THR A N 1
ATOM 1215 C CA . THR A 1 157 ? 11.066 5.100 -23.638 1.00 55.19 157 THR A CA 1
ATOM 1216 C C . THR A 1 157 ? 9.733 4.577 -24.127 1.00 55.19 157 THR A C 1
ATOM 1218 O O . THR A 1 157 ? 9.095 3.755 -23.472 1.00 55.19 157 THR A O 1
ATOM 1221 N N . THR A 1 158 ? 9.328 4.992 -25.323 1.00 54.97 158 THR A N 1
ATOM 1222 C CA . THR A 1 158 ? 8.082 4.532 -25.940 1.00 54.97 158 THR A CA 1
ATOM 1223 C C . THR A 1 158 ? 8.334 3.918 -27.313 1.00 54.97 158 THR A C 1
ATOM 1225 O O . THR A 1 158 ? 9.089 4.446 -28.128 1.00 54.97 158 THR A O 1
ATOM 1228 N N . LEU A 1 159 ? 7.678 2.792 -27.591 1.00 49.41 159 LEU A N 1
ATOM 1229 C CA . LEU A 1 159 ? 7.523 2.257 -28.936 1.00 49.41 159 LEU A CA 1
ATOM 1230 C C . LEU A 1 159 ? 6.299 2.910 -29.582 1.00 49.41 159 LEU A C 1
ATOM 1232 O O . LEU A 1 159 ? 5.157 2.603 -29.227 1.00 49.41 159 LEU A O 1
ATOM 1236 N N . VAL A 1 160 ? 6.549 3.766 -30.571 1.00 53.16 160 VAL A N 1
ATOM 1237 C CA . VAL A 1 160 ? 5.512 4.412 -31.383 1.00 53.16 160 VAL A CA 1
ATOM 1238 C C . VAL A 1 160 ? 5.431 3.723 -32.742 1.00 53.16 160 VAL A C 1
ATOM 1240 O O . VAL A 1 160 ? 6.444 3.578 -33.423 1.00 53.16 160 VAL A O 1
ATOM 1243 N N . VAL A 1 161 ? 4.231 3.328 -33.170 1.00 50.12 161 VAL A N 1
ATOM 1244 C CA . VAL A 1 161 ? 3.997 2.884 -34.557 1.00 50.12 161 VAL A CA 1
ATOM 1245 C C . VAL A 1 161 ? 3.403 4.031 -35.355 1.00 50.12 161 VAL A C 1
ATOM 1247 O O . VAL A 1 161 ? 2.425 4.628 -34.926 1.00 50.12 161 VAL A O 1
ATOM 1250 N N . GLU A 1 162 ? 3.996 4.373 -36.501 1.00 41.28 162 GLU A N 1
ATOM 1251 C CA . GLU A 1 162 ? 3.528 5.475 -37.347 1.00 41.28 162 GLU A CA 1
ATOM 1252 C C . GLU A 1 162 ? 2.080 5.265 -37.846 1.00 41.28 162 GLU A C 1
ATOM 1254 O O . GLU A 1 162 ? 1.690 4.189 -38.285 1.00 41.28 162 GLU A O 1
ATOM 1259 N N . GLY A 1 163 ? 1.279 6.329 -37.781 1.00 44.81 163 GLY A N 1
ATOM 1260 C CA . GLY A 1 163 ? -0.146 6.415 -38.122 1.00 44.81 163 GLY A CA 1
ATOM 1261 C C . GLY A 1 163 ? -0.518 7.876 -38.450 1.00 44.81 163 GLY A C 1
ATOM 1262 O O . GLY A 1 163 ? 0.377 8.640 -38.805 1.00 44.81 163 GLY A O 1
ATOM 1263 N N . PRO A 1 164 ? -1.779 8.335 -38.311 1.00 40.28 164 PRO A N 1
ATOM 1264 C CA . PRO A 1 164 ? -2.169 9.729 -38.603 1.00 40.28 164 PRO A CA 1
ATOM 1265 C C . PRO A 1 164 ? -2.237 10.688 -37.387 1.00 40.28 164 PRO A C 1
ATOM 1267 O O . PRO A 1 164 ? -2.037 11.882 -37.572 1.00 40.28 164 PRO A O 1
ATOM 1270 N N . ARG A 1 165 ? -2.372 10.220 -36.122 1.00 43.38 165 ARG A N 1
ATOM 1271 C CA . ARG A 1 165 ? -2.362 11.081 -34.893 1.00 43.38 165 ARG A CA 1
ATOM 1272 C C . ARG A 1 165 ? -1.418 10.615 -33.769 1.00 43.38 165 ARG A C 1
ATOM 1274 O O . ARG A 1 165 ? -1.384 9.427 -33.515 1.00 43.38 165 ARG A O 1
ATOM 1281 N N . ALA A 1 166 ? -0.649 11.501 -33.125 1.00 41.00 166 ALA A N 1
ATOM 1282 C CA . ALA A 1 166 ? 0.493 11.144 -32.255 1.00 41.00 166 ALA A CA 1
ATOM 1283 C C . ALA A 1 166 ? 0.157 10.427 -30.924 1.00 41.00 166 ALA A C 1
ATOM 1285 O O . ALA A 1 166 ? 0.968 9.635 -30.455 1.00 41.00 166 ALA A O 1
ATOM 1286 N N . LEU A 1 167 ? -1.023 10.669 -30.343 1.00 38.69 167 LEU A N 1
ATOM 1287 C CA . LEU A 1 167 ? -1.421 10.114 -29.038 1.00 38.69 167 LEU A CA 1
ATOM 1288 C C . LEU A 1 167 ? -2.088 8.726 -29.125 1.00 38.69 167 LEU A C 1
ATOM 1290 O O . LEU A 1 167 ? -2.036 7.973 -28.163 1.00 38.69 167 LEU A O 1
ATOM 1294 N N . ASP A 1 168 ? -2.602 8.327 -30.293 1.00 36.97 168 ASP A N 1
ATOM 1295 C CA . ASP A 1 168 ? -3.269 7.025 -30.502 1.00 36.97 168 ASP A CA 1
ATOM 1296 C C . ASP A 1 168 ? -2.284 5.877 -30.850 1.00 36.97 168 ASP A C 1
ATOM 1298 O O . ASP A 1 168 ? -2.686 4.846 -31.388 1.00 36.97 168 ASP A O 1
ATOM 1302 N N . ARG A 1 169 ? -0.968 6.069 -30.647 1.00 52.47 169 ARG A N 1
ATOM 1303 C CA . ARG A 1 169 ? 0.097 5.284 -31.319 1.00 52.47 169 ARG A CA 1
ATOM 1304 C C . ARG A 1 169 ? 1.168 4.658 -30.426 1.00 52.47 169 ARG A C 1
ATOM 1306 O O . ARG A 1 169 ? 2.086 4.024 -30.956 1.00 52.47 169 ARG A O 1
ATOM 1313 N N . ILE A 1 170 ? 1.106 4.841 -29.110 1.00 52.12 170 ILE A N 1
ATOM 1314 C CA . ILE A 1 170 ? 2.062 4.197 -28.200 1.00 52.12 170 ILE A CA 1
ATOM 1315 C C . ILE A 1 170 ? 1.629 2.740 -28.037 1.00 52.12 170 ILE A C 1
ATOM 1317 O O . ILE A 1 170 ? 0.591 2.463 -27.442 1.00 52.12 170 ILE A O 1
ATOM 1321 N N . LEU A 1 171 ? 2.405 1.806 -28.589 1.00 53.28 171 LEU A N 1
ATOM 1322 C CA . LEU A 1 171 ? 2.135 0.379 -28.404 1.00 53.28 171 LEU A CA 1
ATOM 1323 C C . LEU A 1 171 ? 2.637 -0.103 -27.043 1.00 53.28 171 LEU A C 1
ATOM 1325 O O . LEU A 1 171 ? 1.955 -0.866 -26.364 1.00 53.28 171 LEU A O 1
ATOM 1329 N N . HIS A 1 172 ? 3.843 0.325 -26.665 1.00 55.44 172 HIS A N 1
ATOM 1330 C CA . HIS A 1 172 ? 4.515 -0.087 -25.437 1.00 55.44 172 HIS A CA 1
ATOM 1331 C C . HIS A 1 172 ? 5.394 1.042 -24.909 1.00 55.44 172 HIS A C 1
ATOM 1333 O O . HIS A 1 172 ? 5.903 1.847 -25.684 1.00 55.44 172 HIS A O 1
ATOM 1339 N N . ALA A 1 173 ? 5.588 1.071 -23.598 1.00 56.28 173 ALA A N 1
ATOM 1340 C CA . ALA A 1 173 ? 6.487 1.987 -22.922 1.00 56.28 173 ALA A CA 1
ATOM 1341 C C . ALA A 1 173 ? 7.306 1.212 -21.885 1.00 56.28 173 ALA A C 1
ATOM 1343 O O . ALA A 1 173 ? 6.830 0.195 -21.377 1.00 56.28 173 ALA A O 1
ATOM 1344 N N . SER A 1 174 ? 8.516 1.685 -21.615 1.00 55.75 174 SER A N 1
ATOM 1345 C CA . SER A 1 174 ? 9.442 1.142 -20.626 1.00 55.75 174 SER A CA 1
ATOM 1346 C C . SER A 1 174 ? 10.169 2.291 -19.930 1.00 55.75 174 SER A C 1
ATOM 1348 O O . SER A 1 174 ? 10.649 3.192 -20.621 1.00 55.75 174 SER A O 1
ATOM 1350 N N . PRO A 1 175 ? 10.275 2.301 -18.598 1.00 61.16 175 PRO A N 1
ATOM 1351 C CA . PRO A 1 175 ? 11.158 3.208 -17.896 1.00 61.16 175 PRO A CA 1
ATOM 1352 C C . PRO A 1 175 ? 12.610 2.806 -18.144 1.00 61.16 175 PRO A C 1
ATOM 1354 O O . PRO A 1 175 ? 13.090 1.824 -17.576 1.00 61.16 175 PRO A O 1
ATOM 1357 N N . ASP A 1 176 ? 13.329 3.567 -18.972 1.00 59.47 176 ASP A N 1
ATOM 1358 C CA . ASP A 1 176 ? 14.776 3.366 -19.114 1.00 59.47 176 ASP A CA 1
ATOM 1359 C C . ASP A 1 176 ? 15.607 4.548 -18.628 1.00 59.47 176 ASP A C 1
ATOM 1361 O O . ASP A 1 176 ? 16.825 4.457 -18.731 1.00 59.47 176 ASP A O 1
ATOM 1365 N N . PHE A 1 177 ? 15.011 5.598 -18.040 1.00 57.62 177 PHE A N 1
ATOM 1366 C CA . PHE A 1 177 ? 15.793 6.562 -17.266 1.00 57.62 177 PHE A CA 1
ATOM 1367 C C . PHE A 1 177 ? 15.199 6.930 -15.908 1.00 57.62 177 PHE A C 1
ATOM 1369 O O . PHE A 1 177 ? 13.998 7.161 -15.780 1.00 57.62 177 PHE A O 1
ATOM 1376 N N . ILE A 1 178 ? 16.076 7.025 -14.909 1.00 59.72 178 ILE A N 1
ATOM 1377 C CA . ILE A 1 178 ? 15.813 7.662 -13.621 1.00 59.72 178 ILE A CA 1
ATOM 1378 C C . ILE A 1 178 ? 16.589 8.968 -13.592 1.00 59.72 178 ILE A C 1
ATOM 1380 O O . ILE A 1 178 ? 17.806 9.028 -13.773 1.00 59.72 178 ILE A O 1
ATOM 1384 N N . LEU A 1 179 ? 15.854 10.046 -13.396 1.00 56.88 179 LEU A N 1
ATOM 1385 C CA . LEU A 1 179 ? 16.426 11.349 -13.123 1.00 56.88 179 LEU A CA 1
ATOM 1386 C C . LEU A 1 179 ? 16.946 11.364 -11.691 1.00 56.88 179 LEU A C 1
ATOM 1388 O O . LEU A 1 179 ? 16.171 11.072 -10.798 1.00 56.88 179 LEU A O 1
ATOM 1392 N N . VAL A 1 180 ? 18.211 11.717 -11.464 1.00 54.00 180 VAL A N 1
ATOM 1393 C CA . VAL A 1 180 ? 18.696 12.095 -10.130 1.00 54.00 180 VAL A CA 1
ATOM 1394 C C . VAL A 1 180 ? 19.090 13.563 -10.228 1.00 54.00 180 VAL A C 1
ATOM 1396 O O . VAL A 1 180 ? 20.159 13.921 -10.718 1.00 54.00 180 VAL A O 1
ATOM 1399 N N . THR A 1 181 ? 18.155 14.440 -9.887 1.00 50.03 181 THR A N 1
ATOM 1400 C CA . THR A 1 181 ? 18.254 15.879 -10.128 1.00 50.03 181 THR A CA 1
ATOM 1401 C C . THR A 1 181 ? 18.651 16.646 -8.886 1.00 50.03 181 THR A C 1
ATOM 1403 O O . THR A 1 181 ? 18.418 16.224 -7.761 1.00 50.03 181 THR A O 1
ATOM 1406 N N . ASP A 1 182 ? 19.189 17.842 -9.104 1.00 40.91 182 ASP A N 1
ATOM 1407 C CA . ASP A 1 182 ? 19.202 18.868 -8.079 1.00 40.91 182 ASP A CA 1
ATOM 1408 C C . ASP A 1 182 ? 17.749 19.287 -7.792 1.00 40.91 182 ASP A C 1
ATOM 1410 O O . ASP A 1 182 ? 17.091 19.893 -8.644 1.00 40.91 182 ASP A O 1
ATOM 1414 N N . LEU A 1 183 ? 17.250 19.023 -6.579 1.00 42.12 183 LEU A N 1
ATOM 1415 C CA . LEU A 1 183 ? 16.108 19.770 -6.047 1.00 42.12 183 LEU A CA 1
ATOM 1416 C C . LEU A 1 183 ? 16.409 21.266 -6.177 1.00 42.12 183 LEU A C 1
ATOM 1418 O O . LEU A 1 183 ? 17.560 21.699 -6.223 1.00 42.12 183 LEU A O 1
ATOM 1422 N N . SER A 1 184 ? 15.392 22.095 -5.978 1.00 42.94 184 SER A N 1
ATOM 1423 C CA . SER A 1 184 ? 15.627 23.485 -5.572 1.00 42.94 184 SER A CA 1
ATOM 1424 C C . SER A 1 184 ? 16.481 23.631 -4.286 1.00 42.94 184 SER A C 1
ATOM 1426 O O . SER A 1 184 ? 16.756 24.763 -3.892 1.00 42.94 184 SER A O 1
ATOM 1428 N N . ARG A 1 185 ? 16.889 22.527 -3.617 1.00 48.78 185 ARG A N 1
ATOM 1429 C CA . ARG A 1 185 ? 17.628 22.510 -2.338 1.00 48.78 185 ARG A CA 1
ATOM 1430 C C . ARG A 1 185 ? 18.735 21.445 -2.153 1.00 48.78 185 ARG A C 1
ATOM 1432 O O . ARG A 1 185 ? 19.533 21.644 -1.244 1.00 48.78 185 ARG A O 1
ATOM 1439 N N . GLN A 1 186 ? 18.812 20.355 -2.932 1.00 52.00 186 GLN A N 1
ATOM 1440 C CA . GLN A 1 186 ? 19.838 19.299 -2.781 1.00 52.00 186 GLN A CA 1
ATOM 1441 C C . GLN A 1 186 ? 20.224 18.630 -4.104 1.00 52.00 186 GLN A C 1
ATOM 1443 O O . GLN A 1 186 ? 19.348 18.242 -4.866 1.00 52.00 186 GLN A O 1
ATOM 1448 N N . THR A 1 187 ? 21.526 18.454 -4.319 1.00 62.50 187 THR A N 1
ATOM 1449 C CA . THR A 1 187 ? 22.155 17.751 -5.445 1.00 62.50 187 THR A CA 1
ATOM 1450 C C . THR A 1 187 ? 22.327 16.257 -5.175 1.00 62.50 187 THR A C 1
ATOM 1452 O O . THR A 1 187 ? 22.345 15.839 -4.017 1.00 62.50 187 THR A O 1
ATOM 1455 N N . TRP A 1 188 ? 22.536 15.432 -6.207 1.00 67.88 188 TRP A N 1
ATOM 1456 C CA . TRP A 1 188 ? 22.848 14.006 -6.002 1.00 67.88 188 TRP A CA 1
ATOM 1457 C C . TRP A 1 188 ? 24.122 13.796 -5.168 1.00 67.88 188 TRP A C 1
ATOM 1459 O O . TRP A 1 188 ? 24.210 12.825 -4.421 1.00 67.88 188 TRP A O 1
ATOM 1469 N N . LYS A 1 189 ? 25.086 14.730 -5.232 1.00 67.75 189 LYS A N 1
ATOM 1470 C CA . LYS A 1 189 ? 26.281 14.727 -4.370 1.00 67.75 189 LYS A CA 1
ATOM 1471 C C . LYS A 1 189 ? 25.901 14.904 -2.908 1.00 67.75 189 LYS A C 1
ATOM 1473 O O . LYS A 1 189 ? 26.381 14.164 -2.063 1.00 67.75 189 LYS A O 1
ATOM 1478 N N . GLN A 1 190 ? 24.995 15.835 -2.623 1.00 66.69 190 GLN A N 1
ATOM 1479 C CA . GLN A 1 190 ? 24.476 16.030 -1.272 1.00 66.69 190 GLN A CA 1
ATOM 1480 C C . GLN A 1 190 ? 23.646 14.826 -0.815 1.00 66.69 190 GLN A C 1
ATOM 1482 O O . GLN A 1 190 ? 23.736 14.445 0.343 1.00 66.69 190 GLN A O 1
ATOM 1487 N N . ALA A 1 191 ? 22.877 14.182 -1.696 1.00 70.19 191 ALA A N 1
ATOM 1488 C CA . ALA A 1 191 ? 22.168 12.951 -1.344 1.00 70.19 191 ALA A CA 1
ATOM 1489 C C . ALA A 1 191 ? 23.126 11.787 -1.056 1.00 70.19 191 ALA A C 1
ATOM 1491 O O . ALA A 1 191 ? 22.887 11.028 -0.124 1.00 70.19 191 ALA A O 1
ATOM 1492 N N . LEU A 1 192 ? 24.224 11.675 -1.807 1.00 74.00 192 LEU A N 1
ATOM 1493 C CA . LEU A 1 192 ? 25.293 10.715 -1.546 1.00 74.00 192 LEU A CA 1
ATOM 1494 C C . LEU A 1 192 ? 25.987 10.999 -0.202 1.00 74.00 192 LEU A C 1
ATOM 1496 O O . LEU A 1 192 ? 26.146 10.101 0.616 1.00 74.00 192 LEU A O 1
ATOM 1500 N N . GLU A 1 193 ? 26.354 12.255 0.064 1.00 71.62 193 GLU A N 1
ATOM 1501 C CA . GLU A 1 193 ? 26.977 12.683 1.328 1.00 71.62 193 GLU A CA 1
ATOM 1502 C C . GLU A 1 193 ? 26.062 12.491 2.548 1.00 71.62 193 GLU A C 1
ATOM 1504 O O . GLU A 1 193 ? 26.552 12.277 3.661 1.00 71.62 193 GLU A O 1
ATOM 1509 N N . ASN A 1 194 ? 24.746 12.566 2.339 1.00 65.44 194 ASN A N 1
ATOM 1510 C CA . ASN A 1 194 ? 23.726 12.405 3.373 1.00 65.44 194 ASN A CA 1
ATOM 1511 C C . ASN A 1 194 ? 23.138 10.989 3.451 1.00 65.44 194 ASN A C 1
ATOM 1513 O O . ASN A 1 194 ? 22.229 10.782 4.254 1.00 65.44 194 ASN A O 1
ATOM 1517 N N . ASP A 1 195 ? 23.646 10.035 2.662 1.00 71.00 195 ASP A N 1
ATOM 1518 C CA . ASP A 1 195 ? 23.202 8.632 2.663 1.00 71.00 195 ASP A CA 1
ATOM 1519 C C . ASP A 1 195 ? 21.706 8.459 2.307 1.00 71.00 195 ASP A C 1
ATOM 1521 O O . ASP A 1 195 ? 20.970 7.680 2.908 1.00 71.00 195 ASP A O 1
ATOM 1525 N N . LEU A 1 196 ? 21.233 9.255 1.340 1.00 72.44 196 LEU A N 1
ATOM 1526 C CA . LEU A 1 196 ? 19.844 9.283 0.856 1.00 72.44 196 LEU A CA 1
ATOM 1527 C C . LEU A 1 196 ? 19.690 8.811 -0.587 1.00 72.44 196 LEU A C 1
ATOM 1529 O O . LEU A 1 196 ? 18.568 8.661 -1.068 1.00 72.44 196 LEU A O 1
ATOM 1533 N N . LEU A 1 197 ? 20.795 8.638 -1.309 1.00 75.81 197 LEU A N 1
ATOM 1534 C CA . LEU A 1 197 ? 20.739 8.374 -2.740 1.00 75.81 197 LEU A CA 1
ATOM 1535 C C . LEU A 1 197 ? 20.026 7.047 -3.045 1.00 75.81 197 LEU A C 1
ATOM 1537 O O . LEU A 1 197 ? 19.127 7.028 -3.881 1.00 75.81 197 LEU A O 1
ATOM 1541 N N . ASP A 1 198 ? 20.349 5.976 -2.318 1.00 76.88 198 ASP A N 1
ATOM 1542 C CA . ASP A 1 198 ? 19.722 4.659 -2.515 1.00 76.88 198 ASP A CA 1
ATOM 1543 C C . ASP A 1 198 ? 18.230 4.661 -2.199 1.00 76.88 198 ASP A C 1
ATOM 1545 O O . ASP A 1 198 ? 17.435 4.043 -2.901 1.00 76.88 198 ASP A O 1
ATOM 1549 N N . ILE A 1 199 ? 17.846 5.411 -1.169 1.00 74.31 199 ILE A N 1
ATOM 1550 C CA . ILE A 1 199 ? 16.461 5.597 -0.746 1.00 74.31 199 ILE A CA 1
ATOM 1551 C C . ILE A 1 199 ? 15.645 6.234 -1.882 1.00 74.31 199 ILE A C 1
ATOM 1553 O O . ILE A 1 199 ? 14.585 5.736 -2.259 1.00 74.31 199 ILE A O 1
ATOM 1557 N N . LEU A 1 200 ? 16.150 7.338 -2.432 1.00 73.75 200 LEU A N 1
ATOM 1558 C CA . LEU A 1 200 ? 15.442 8.146 -3.425 1.00 73.75 200 LEU A CA 1
ATOM 1559 C C . LEU A 1 200 ? 15.412 7.463 -4.791 1.00 73.75 200 LEU A C 1
ATOM 1561 O O . LEU A 1 200 ? 14.396 7.491 -5.481 1.00 73.75 200 LEU A O 1
ATOM 1565 N N . VAL A 1 201 ? 16.510 6.817 -5.177 1.00 75.50 201 VAL A N 1
ATOM 1566 C CA . VAL A 1 201 ? 16.561 6.043 -6.416 1.00 75.50 201 VAL A CA 1
ATOM 1567 C C . VAL A 1 201 ? 15.706 4.782 -6.293 1.00 75.50 201 VAL A C 1
ATOM 1569 O O . VAL A 1 201 ? 14.973 4.458 -7.221 1.00 75.50 201 VAL A O 1
ATOM 1572 N N . GLY A 1 202 ? 15.725 4.108 -5.141 1.00 80.25 202 GLY A N 1
ATOM 1573 C CA . GLY A 1 202 ? 14.892 2.940 -4.866 1.00 80.25 202 GLY A CA 1
ATOM 1574 C C . GLY A 1 202 ? 13.393 3.201 -5.022 1.00 80.25 202 GLY A C 1
ATOM 1575 O O . GLY A 1 202 ? 12.698 2.361 -5.594 1.00 80.25 202 GLY A O 1
ATOM 1576 N N . HIS A 1 203 ? 12.915 4.371 -4.582 1.00 83.31 203 HIS A N 1
ATOM 1577 C CA . HIS A 1 203 ? 11.524 4.814 -4.764 1.00 83.31 203 HIS A CA 1
ATOM 1578 C C . HIS A 1 203 ? 11.134 4.866 -6.247 1.00 83.31 203 HIS A C 1
ATOM 1580 O O . HIS A 1 203 ? 10.160 4.245 -6.671 1.00 83.31 203 HIS A O 1
ATOM 1586 N N . GLU A 1 204 ? 11.942 5.523 -7.080 1.00 79.38 204 GLU A N 1
ATOM 1587 C CA . GLU A 1 204 ? 11.662 5.609 -8.519 1.00 79.38 204 GLU A CA 1
ATOM 1588 C C . GLU A 1 204 ? 11.837 4.270 -9.234 1.00 79.38 204 GLU A C 1
ATOM 1590 O O . GLU A 1 204 ? 11.049 3.925 -10.112 1.00 79.38 204 GLU A O 1
ATOM 1595 N N . VAL A 1 205 ? 12.836 3.469 -8.854 1.00 82.81 205 VAL A N 1
ATOM 1596 C CA . VAL A 1 205 ? 13.003 2.118 -9.409 1.00 82.81 205 VAL A CA 1
ATOM 1597 C C . VAL A 1 205 ? 11.766 1.260 -9.121 1.00 82.81 205 VAL A C 1
ATOM 1599 O O . VAL A 1 205 ? 11.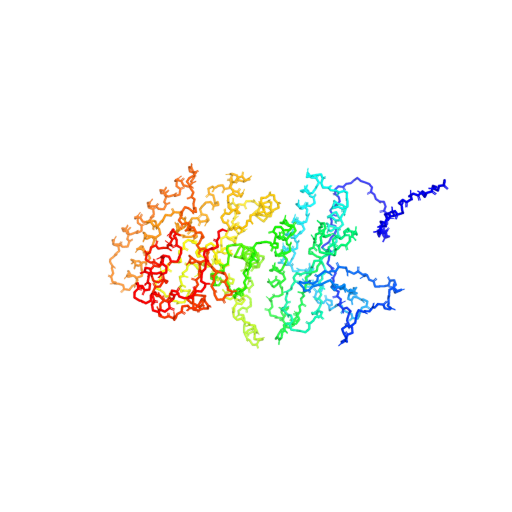354 0.461 -9.965 1.00 82.81 205 VAL A O 1
ATOM 1602 N N . ALA A 1 206 ? 11.134 1.429 -7.960 1.00 89.06 206 ALA A N 1
ATOM 1603 C CA . ALA A 1 206 ? 9.904 0.728 -7.625 1.00 89.06 206 ALA A CA 1
ATOM 1604 C C . ALA A 1 206 ? 8.729 1.164 -8.513 1.00 89.06 206 ALA A C 1
ATOM 1606 O O . ALA A 1 206 ? 8.033 0.294 -9.050 1.00 89.06 206 ALA A O 1
ATOM 1607 N N . HIS A 1 207 ? 8.553 2.471 -8.744 1.00 86.06 207 HIS A N 1
ATOM 1608 C CA . HIS A 1 207 ? 7.597 2.985 -9.737 1.00 86.06 207 HIS A CA 1
ATOM 1609 C C . HIS A 1 207 ? 7.870 2.404 -11.126 1.00 86.06 207 HIS A C 1
ATOM 1611 O O . HIS A 1 207 ? 6.942 1.943 -11.792 1.00 86.06 207 HIS A O 1
ATOM 1617 N N . ALA A 1 208 ? 9.141 2.319 -11.533 1.00 83.25 208 ALA A N 1
ATOM 1618 C CA . ALA A 1 208 ? 9.538 1.716 -12.803 1.00 83.25 208 ALA A CA 1
ATOM 1619 C C . ALA A 1 208 ? 9.133 0.244 -12.883 1.00 83.25 208 ALA A C 1
ATOM 1621 O O . ALA A 1 208 ? 8.504 -0.178 -13.852 1.00 83.25 208 ALA A O 1
ATOM 1622 N N . ALA A 1 209 ? 9.444 -0.539 -11.854 1.00 89.81 209 ALA A N 1
ATOM 1623 C CA . ALA A 1 209 ? 9.102 -1.954 -11.803 1.00 89.81 209 ALA A CA 1
ATOM 1624 C C . ALA A 1 209 ? 7.578 -2.181 -11.851 1.00 89.81 209 ALA A C 1
ATOM 1626 O O . ALA A 1 209 ? 7.101 -3.101 -12.522 1.00 89.81 209 ALA A O 1
ATOM 1627 N N . MET A 1 210 ? 6.801 -1.325 -11.183 1.00 91.31 210 MET A N 1
ATOM 1628 C CA . MET A 1 210 ? 5.341 -1.379 -11.221 1.00 91.31 210 MET A CA 1
ATOM 1629 C C . MET A 1 210 ? 4.802 -1.002 -12.606 1.00 91.31 210 MET A C 1
ATOM 1631 O O . MET A 1 210 ? 3.948 -1.716 -13.135 1.00 91.31 210 MET A O 1
ATOM 1635 N N . PHE A 1 211 ? 5.345 0.049 -13.228 1.00 86.94 211 PHE A N 1
ATOM 1636 C CA . PHE A 1 211 ? 5.011 0.450 -14.595 1.00 86.94 211 PHE A CA 1
ATOM 1637 C C . PHE A 1 211 ? 5.291 -0.672 -15.601 1.00 86.94 211 PHE A C 1
ATOM 1639 O O . PHE A 1 211 ? 4.429 -1.001 -16.412 1.00 86.94 211 PHE A O 1
ATOM 1646 N N . GLU A 1 212 ? 6.460 -1.313 -15.528 1.00 86.12 212 GLU A N 1
ATOM 1647 C CA . GLU A 1 212 ? 6.834 -2.440 -16.397 1.00 86.12 212 GLU A CA 1
ATOM 1648 C C . GLU A 1 212 ? 5.817 -3.577 -16.326 1.00 86.12 212 GLU A C 1
ATOM 1650 O O . GLU A 1 212 ? 5.389 -4.128 -17.344 1.00 86.12 212 GLU A O 1
ATOM 1655 N N . CYS A 1 213 ? 5.391 -3.910 -15.108 1.00 90.19 213 CYS A N 1
ATOM 1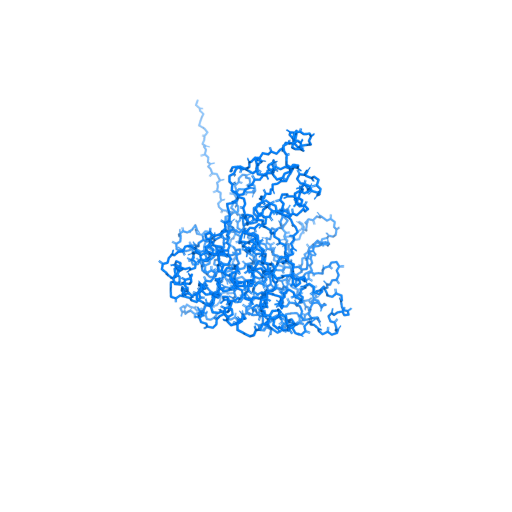656 C CA . CYS A 1 213 ? 4.405 -4.952 -14.874 1.00 90.19 213 CYS A CA 1
ATOM 1657 C C . CYS A 1 213 ? 3.019 -4.545 -15.394 1.00 90.19 213 CYS A C 1
ATOM 1659 O O . CYS A 1 213 ? 2.360 -5.309 -16.104 1.00 90.19 213 CYS A O 1
ATOM 1661 N N . MET A 1 214 ? 2.559 -3.346 -15.050 1.00 87.31 214 MET A N 1
ATOM 1662 C CA . MET A 1 214 ? 1.170 -2.940 -15.266 1.00 87.31 214 MET A CA 1
ATOM 1663 C C . MET A 1 214 ? 0.908 -2.344 -16.655 1.00 87.31 214 MET A C 1
ATOM 1665 O O . MET A 1 214 ? -0.218 -2.422 -17.159 1.00 87.31 214 MET A O 1
ATOM 1669 N N . GLY A 1 215 ? 1.934 -1.795 -17.306 1.00 80.19 215 GLY A N 1
ATOM 1670 C CA . GLY A 1 215 ? 1.828 -1.097 -18.583 1.00 80.19 215 GLY A CA 1
ATOM 1671 C C . GLY A 1 215 ? 0.794 0.038 -18.521 1.00 80.19 215 GLY A C 1
ATOM 1672 O O . GLY A 1 215 ? 0.762 0.761 -17.532 1.00 80.19 215 GLY A O 1
ATOM 1673 N N . PRO A 1 216 ? -0.113 0.167 -19.511 1.00 76.19 216 PRO A N 1
ATOM 1674 C CA . PRO A 1 216 ? -1.121 1.236 -19.532 1.00 76.19 216 PRO A CA 1
ATOM 1675 C C . PRO A 1 216 ? -2.052 1.290 -18.310 1.00 76.19 216 PRO A C 1
ATOM 1677 O O . PRO A 1 216 ? -2.655 2.323 -18.048 1.00 76.19 216 PRO A O 1
ATOM 1680 N N . ALA A 1 217 ? -2.188 0.189 -17.557 1.00 81.94 217 ALA A N 1
ATOM 1681 C CA . ALA A 1 217 ? -2.980 0.178 -16.326 1.00 81.94 217 ALA A CA 1
ATOM 1682 C C . ALA A 1 217 ? -2.314 0.963 -15.179 1.00 81.94 217 ALA A C 1
ATOM 1684 O O . ALA A 1 217 ? -2.979 1.252 -14.187 1.00 81.94 217 ALA A O 1
ATOM 1685 N N . PHE A 1 218 ? -1.020 1.282 -15.306 1.00 82.06 218 PHE A N 1
ATOM 1686 C CA . PHE A 1 218 ? -0.302 2.183 -14.409 1.00 82.06 218 PHE A CA 1
ATOM 1687 C C . PHE A 1 218 ? -0.850 3.609 -14.497 1.00 82.06 218 PHE A C 1
ATOM 1689 O O . PHE A 1 218 ? -1.205 4.194 -13.481 1.00 82.06 218 PHE A O 1
ATOM 1696 N N . ASP A 1 219 ? -1.026 4.132 -15.712 1.00 71.31 219 ASP A N 1
ATOM 1697 C CA . ASP A 1 219 ? -1.460 5.519 -15.931 1.00 71.31 219 ASP A CA 1
ATOM 1698 C C . ASP A 1 219 ? -2.882 5.791 -15.409 1.00 71.31 219 ASP A C 1
ATOM 1700 O O . ASP A 1 219 ? -3.246 6.931 -15.125 1.00 71.31 219 ASP A O 1
ATOM 1704 N N . THR A 1 220 ? -3.699 4.744 -15.258 1.00 77.19 220 THR A N 1
ATOM 1705 C CA . THR A 1 220 ? -5.078 4.855 -14.771 1.00 77.19 220 THR A CA 1
ATOM 1706 C C . THR A 1 220 ? -5.225 4.686 -13.257 1.00 77.19 220 THR A C 1
ATOM 1708 O O . THR A 1 220 ? -6.291 5.005 -12.734 1.00 77.19 220 THR A O 1
ATOM 1711 N N . LEU A 1 221 ? -4.190 4.231 -12.535 1.00 74.81 221 LEU A N 1
ATOM 1712 C CA . LEU A 1 221 ? -4.244 3.976 -11.082 1.00 74.81 221 LEU A CA 1
ATOM 1713 C C . LEU A 1 221 ? -4.558 5.235 -10.268 1.00 74.81 221 LEU A C 1
ATOM 1715 O O . LEU A 1 221 ? -5.380 5.218 -9.346 1.00 74.81 221 LEU A O 1
ATOM 1719 N N . ALA A 1 222 ? -3.919 6.345 -10.624 1.00 65.62 222 ALA A N 1
ATOM 1720 C CA . ALA A 1 222 ? -4.134 7.632 -9.977 1.00 65.62 222 ALA A CA 1
ATOM 1721 C C . ALA A 1 222 ? -5.501 8.255 -10.320 1.00 65.62 222 ALA A C 1
ATOM 1723 O O . ALA A 1 222 ? -5.977 9.141 -9.606 1.00 65.62 222 ALA A O 1
ATOM 1724 N N . GLY A 1 223 ? -6.146 7.806 -11.404 1.00 66.38 223 GLY A N 1
ATOM 1725 C CA . GLY A 1 223 ? -7.361 8.419 -11.933 1.00 66.38 223 GLY A CA 1
ATOM 1726 C C . GLY A 1 223 ? -7.179 9.918 -12.200 1.00 66.38 223 GLY A C 1
ATOM 1727 O O . GLY A 1 223 ? -6.201 10.347 -12.806 1.00 66.38 223 GLY A O 1
ATOM 1728 N N . SER A 1 224 ? -8.132 10.727 -11.732 1.00 57.53 224 SER A N 1
ATOM 1729 C CA . SER A 1 224 ? -8.112 12.195 -11.811 1.00 57.53 224 SER A CA 1
ATOM 1730 C C . SER A 1 224 ? -7.508 12.874 -10.571 1.00 57.53 224 SER A C 1
ATOM 1732 O O . SER A 1 224 ? -7.622 14.096 -10.441 1.00 57.53 224 SER A O 1
ATOM 1734 N N . TYR A 1 225 ? -6.885 12.124 -9.650 1.00 55.97 225 TYR A N 1
ATOM 1735 C CA . TYR A 1 225 ? -6.385 12.669 -8.386 1.00 55.97 225 TYR A CA 1
ATOM 1736 C C . TYR A 1 225 ? -5.342 13.775 -8.612 1.00 55.97 225 TYR A C 1
ATOM 1738 O O . TYR A 1 225 ? -4.366 13.606 -9.339 1.00 55.97 225 TYR A O 1
ATOM 1746 N N . ARG A 1 226 ? -5.557 14.927 -7.965 1.00 56.03 226 ARG A N 1
ATOM 1747 C CA . ARG A 1 226 ? -4.654 16.097 -7.977 1.00 56.03 226 ARG A CA 1
ATOM 1748 C C . ARG A 1 226 ? -4.323 16.605 -6.567 1.00 56.03 226 ARG A C 1
ATOM 1750 O O . ARG A 1 226 ? -3.973 17.772 -6.403 1.00 56.03 226 ARG A O 1
ATOM 1757 N N . GLY A 1 227 ? -4.543 15.775 -5.546 1.00 55.84 227 GLY A N 1
ATOM 1758 C CA . GLY A 1 227 ? -4.319 16.155 -4.151 1.00 55.84 227 GLY A CA 1
ATOM 1759 C C . GLY A 1 227 ? -2.840 16.143 -3.761 1.00 55.84 227 GLY A C 1
ATOM 1760 O O . GLY A 1 227 ? -1.970 15.848 -4.575 1.00 55.84 227 GLY A O 1
ATOM 1761 N N . ALA A 1 228 ? -2.553 16.489 -2.505 1.00 52.88 228 ALA A N 1
ATOM 1762 C CA . ALA A 1 228 ? -1.190 16.469 -1.982 1.00 52.88 228 ALA A CA 1
ATOM 1763 C C . ALA A 1 228 ? -0.628 15.034 -1.940 1.00 52.88 228 ALA A C 1
ATOM 1765 O O . ALA A 1 228 ? -1.371 14.085 -1.685 1.00 52.88 228 ALA A O 1
ATOM 1766 N N . HIS A 1 229 ? 0.682 14.912 -2.169 1.00 64.50 229 HIS A N 1
ATOM 1767 C CA . HIS A 1 229 ? 1.454 13.667 -2.114 1.00 64.50 229 HIS A CA 1
ATOM 1768 C C . HIS A 1 229 ? 2.242 13.634 -0.805 1.00 64.50 229 HIS A C 1
ATOM 1770 O O . HIS A 1 229 ? 3.307 14.244 -0.702 1.00 64.50 229 HIS A O 1
ATOM 1776 N N . VAL A 1 230 ? 1.660 13.032 0.231 1.00 65.69 230 VAL A N 1
ATOM 1777 C CA . VAL A 1 230 ? 2.291 12.897 1.549 1.00 65.69 230 VAL A CA 1
ATOM 1778 C C . VAL A 1 230 ? 1.790 11.606 2.181 1.00 65.69 230 VAL A C 1
ATOM 1780 O O . VAL A 1 230 ? 0.580 11.421 2.303 1.00 65.69 230 VAL A O 1
ATOM 1783 N N . THR A 1 231 ? 2.713 10.804 2.706 1.00 67.25 231 THR A N 1
ATOM 1784 C CA . THR A 1 231 ? 2.514 9.481 3.319 1.00 67.25 231 THR A CA 1
ATOM 1785 C C . THR A 1 231 ? 1.334 9.378 4.309 1.00 67.25 231 THR A C 1
ATOM 1787 O O . THR A 1 231 ? 0.730 8.318 4.474 1.00 67.25 231 THR A O 1
ATOM 1790 N N . THR A 1 232 ? 0.972 10.476 4.984 1.00 70.19 232 THR A N 1
ATOM 1791 C CA . THR A 1 232 ? -0.111 10.557 5.986 1.00 70.19 232 THR A CA 1
ATOM 1792 C C . THR A 1 232 ? -1.491 10.915 5.419 1.00 70.19 232 THR A C 1
ATOM 1794 O O . THR A 1 232 ? -2.500 10.812 6.132 1.00 70.19 232 THR A O 1
ATOM 1797 N N . THR A 1 233 ? -1.559 11.389 4.177 1.00 73.62 233 THR A N 1
ATOM 1798 C CA . THR A 1 233 ? -2.776 11.952 3.579 1.00 73.62 233 THR A CA 1
ATOM 1799 C C . THR A 1 233 ? -3.644 10.840 3.003 1.00 73.62 233 THR A C 1
ATOM 1801 O O . THR A 1 233 ? -3.143 9.880 2.421 1.00 73.62 233 THR A O 1
ATOM 1804 N N . VAL A 1 234 ? -4.962 10.953 3.186 1.00 79.19 234 VAL A N 1
ATOM 1805 C CA . VAL A 1 234 ? -5.913 10.090 2.476 1.00 79.19 234 VAL A CA 1
ATOM 1806 C C . VAL A 1 234 ? -5.981 10.579 1.030 1.00 79.19 234 VAL A C 1
ATOM 1808 O O . VAL A 1 234 ? -6.400 11.707 0.781 1.00 79.19 234 VAL A O 1
ATOM 1811 N N . SER A 1 235 ? -5.544 9.745 0.095 1.00 80.56 235 SER A N 1
ATOM 1812 C CA . SER A 1 235 ? -5.541 10.011 -1.340 1.00 80.56 235 SER A CA 1
ATOM 1813 C C . SER A 1 235 ? -6.602 9.153 -2.049 1.00 80.56 235 SER A C 1
ATOM 1815 O O . SER A 1 235 ? -7.692 8.923 -1.521 1.00 80.56 235 SER A O 1
ATOM 1817 N N . HIS A 1 236 ? -6.319 8.697 -3.269 1.00 83.50 236 HIS A N 1
ATOM 1818 C CA . HIS A 1 236 ? -7.146 7.748 -4.017 1.00 83.50 236 HIS A CA 1
ATOM 1819 C C . HIS A 1 236 ? -6.595 6.320 -3.829 1.00 83.50 236 HIS A C 1
ATOM 1821 O O . HIS A 1 236 ? -5.376 6.168 -3.849 1.00 83.50 236 HIS A O 1
ATOM 1827 N N . PRO A 1 237 ? -7.414 5.252 -3.726 1.00 88.56 237 PRO A N 1
ATOM 1828 C CA . PRO A 1 237 ? -6.917 3.890 -3.477 1.00 88.56 237 PRO A CA 1
ATOM 1829 C C . PRO A 1 237 ? -5.847 3.394 -4.460 1.00 88.56 237 PRO A C 1
ATOM 1831 O O . PRO A 1 237 ? -4.914 2.699 -4.061 1.00 88.56 237 PRO A O 1
ATOM 1834 N N . GLY A 1 238 ? -5.962 3.751 -5.740 1.00 89.06 238 GLY A N 1
ATOM 1835 C CA . GLY A 1 238 ? -4.947 3.397 -6.732 1.00 89.06 238 GLY A CA 1
ATOM 1836 C C . GLY A 1 238 ? -3.678 4.245 -6.621 1.00 89.06 238 GLY A C 1
ATOM 1837 O O . GLY A 1 238 ? -2.580 3.722 -6.783 1.00 89.06 238 GLY A O 1
ATOM 1838 N N . PHE A 1 239 ? -3.806 5.517 -6.232 1.00 86.88 239 PHE A N 1
ATOM 1839 C CA . PHE A 1 239 ? -2.652 6.372 -5.950 1.00 86.88 239 PHE A CA 1
ATOM 1840 C C . PHE A 1 239 ? -1.901 5.899 -4.693 1.00 86.88 239 PHE A C 1
ATOM 1842 O O . PHE A 1 239 ? -0.681 5.766 -4.704 1.00 86.88 239 PHE A O 1
ATOM 1849 N N . ALA A 1 240 ? -2.642 5.530 -3.644 1.00 90.75 240 ALA A N 1
ATOM 1850 C CA . ALA A 1 240 ? -2.101 4.934 -2.428 1.00 90.75 240 ALA A CA 1
ATOM 1851 C C . ALA A 1 240 ? -1.374 3.607 -2.692 1.00 90.75 240 ALA A C 1
ATOM 1853 O O . ALA A 1 240 ? -0.377 3.322 -2.035 1.00 90.75 240 ALA A O 1
ATOM 1854 N N . LEU A 1 241 ? -1.839 2.804 -3.657 1.00 94.31 241 LEU A N 1
ATOM 1855 C CA . LEU A 1 241 ? -1.113 1.615 -4.103 1.00 94.31 241 LEU A CA 1
ATOM 1856 C C . LEU A 1 241 ? 0.199 1.974 -4.808 1.00 94.31 241 LEU A C 1
ATOM 1858 O O . LEU A 1 241 ? 1.215 1.345 -4.525 1.00 94.31 241 LEU A O 1
ATOM 1862 N N . GLN A 1 242 ? 0.170 2.957 -5.707 1.00 90.19 242 GLN A N 1
ATOM 1863 C CA . GLN A 1 242 ? 1.332 3.376 -6.485 1.00 90.19 242 GLN A CA 1
ATOM 1864 C C . GLN A 1 242 ? 2.458 3.909 -5.585 1.00 90.19 242 GLN A C 1
ATOM 1866 O O . GLN A 1 242 ? 3.549 3.343 -5.575 1.00 90.19 242 GLN A O 1
ATOM 1871 N N . GLU A 1 243 ? 2.199 4.944 -4.782 1.00 87.44 243 GLU A N 1
ATOM 1872 C CA . GLU A 1 243 ? 3.225 5.489 -3.876 1.00 87.44 243 GLU A CA 1
ATOM 1873 C C . GLU A 1 243 ? 3.518 4.545 -2.712 1.00 87.44 243 GLU A C 1
ATOM 1875 O O . GLU A 1 243 ? 4.675 4.368 -2.341 1.00 87.44 243 GLU A O 1
ATOM 1880 N N . GLY A 1 244 ? 2.502 3.852 -2.186 1.00 92.06 244 GLY A N 1
ATOM 1881 C CA . GLY A 1 244 ? 2.707 2.887 -1.110 1.00 92.06 244 GLY A CA 1
ATOM 1882 C C . GLY A 1 244 ? 3.640 1.744 -1.518 1.00 92.06 244 GLY A C 1
ATOM 1883 O O . GLY A 1 244 ? 4.435 1.273 -0.707 1.00 92.06 244 GLY A O 1
ATOM 1884 N N . TRP A 1 245 ? 3.602 1.304 -2.779 1.00 94.62 245 TRP A N 1
ATOM 1885 C CA . TRP A 1 245 ? 4.583 0.354 -3.308 1.00 94.62 245 TRP A CA 1
ATOM 1886 C C . TRP A 1 245 ? 5.999 0.929 -3.313 1.00 94.62 245 TRP A C 1
ATOM 1888 O O . TRP A 1 245 ? 6.922 0.264 -2.838 1.00 94.62 245 TRP A O 1
ATOM 1898 N N . ALA A 1 246 ? 6.166 2.154 -3.805 1.00 89.31 246 ALA A N 1
ATOM 1899 C CA . ALA A 1 246 ? 7.472 2.788 -3.891 1.00 89.31 246 ALA A CA 1
ATOM 1900 C C . ALA A 1 246 ? 8.100 3.033 -2.510 1.00 89.31 246 ALA A C 1
ATOM 1902 O O . ALA A 1 246 ? 9.237 2.616 -2.263 1.00 89.31 246 ALA A O 1
ATOM 1903 N N . GLU A 1 247 ? 7.317 3.549 -1.563 1.00 87.38 247 GLU A N 1
ATOM 1904 C CA . GLU A 1 247 ? 7.745 3.743 -0.176 1.00 87.38 247 GLU A CA 1
ATOM 1905 C C . GLU A 1 247 ? 8.028 2.411 0.549 1.00 87.38 247 GLU A C 1
ATOM 1907 O O . GLU A 1 247 ? 8.941 2.320 1.374 1.00 87.38 247 GLU A O 1
ATOM 1912 N N . ALA A 1 248 ? 7.278 1.343 0.248 1.00 92.31 248 ALA A N 1
ATOM 1913 C CA . ALA A 1 248 ? 7.535 0.019 0.818 1.00 92.31 248 ALA A CA 1
ATOM 1914 C C . ALA A 1 248 ? 8.864 -0.574 0.338 1.00 92.31 248 ALA A C 1
ATOM 1916 O O . ALA A 1 248 ? 9.588 -1.183 1.132 1.00 92.31 248 ALA A O 1
ATOM 1917 N N . VAL A 1 249 ? 9.182 -0.411 -0.950 1.00 91.19 249 VAL A N 1
ATOM 1918 C CA . VAL A 1 249 ? 10.460 -0.850 -1.524 1.00 91.19 249 VAL A CA 1
ATOM 1919 C C . VAL A 1 249 ? 11.602 -0.041 -0.924 1.00 91.19 249 VAL A C 1
ATOM 1921 O O . VAL A 1 249 ? 12.571 -0.648 -0.471 1.00 91.19 249 VAL A O 1
ATOM 1924 N N . GLN A 1 250 ? 11.459 1.282 -0.822 1.00 85.06 250 GLN A N 1
ATOM 1925 C CA . GLN A 1 250 ? 12.403 2.161 -0.127 1.00 85.06 250 GLN A CA 1
ATOM 1926 C C . GLN A 1 250 ? 12.705 1.649 1.294 1.00 85.06 250 GLN A C 1
ATOM 1928 O O . GLN A 1 250 ? 13.868 1.475 1.666 1.00 85.06 250 GLN A O 1
ATOM 1933 N N . ALA A 1 251 ? 11.668 1.295 2.058 1.00 85.44 251 ALA A N 1
ATOM 1934 C CA . ALA A 1 251 ? 11.823 0.781 3.419 1.00 85.44 251 ALA A CA 1
ATOM 1935 C C . ALA A 1 251 ? 12.476 -0.610 3.482 1.00 85.44 251 ALA A C 1
ATOM 1937 O O . ALA A 1 251 ? 13.110 -0.938 4.495 1.00 85.44 251 ALA A O 1
ATOM 1938 N N . TRP A 1 252 ? 12.295 -1.424 2.436 1.00 89.50 252 TRP A N 1
ATOM 1939 C CA . TRP A 1 252 ? 12.758 -2.810 2.333 1.00 89.50 252 TRP A CA 1
ATOM 1940 C C . TRP A 1 252 ? 14.201 -2.948 1.838 1.00 89.50 252 TRP A C 1
ATOM 1942 O O . TRP A 1 252 ? 14.938 -3.793 2.359 1.00 89.50 252 TRP A O 1
ATOM 1952 N N . ILE A 1 253 ? 14.619 -2.155 0.847 1.00 85.50 253 ILE A N 1
ATOM 1953 C CA . ILE A 1 253 ? 15.975 -2.255 0.292 1.00 85.50 253 ILE A CA 1
ATOM 1954 C C . ILE A 1 253 ? 17.017 -1.829 1.319 1.00 85.50 253 ILE A C 1
ATOM 1956 O O . ILE A 1 253 ? 18.017 -2.530 1.470 1.00 85.50 253 ILE A O 1
ATOM 1960 N N . ASP A 1 254 ? 16.713 -0.790 2.101 1.00 75.25 254 ASP A N 1
ATOM 1961 C CA . ASP A 1 254 ? 17.622 -0.230 3.091 1.00 75.25 254 ASP A CA 1
ATOM 1962 C C . ASP A 1 254 ? 16.990 -0.153 4.497 1.00 75.25 254 ASP A C 1
ATOM 1964 O O . ASP A 1 254 ? 16.521 0.897 4.958 1.00 75.25 254 ASP A O 1
ATOM 1968 N N . PRO A 1 255 ? 16.980 -1.270 5.246 1.00 67.75 255 PRO A N 1
ATOM 1969 C CA . PRO A 1 255 ? 16.439 -1.304 6.603 1.00 67.75 255 PRO A CA 1
ATOM 1970 C C . PRO A 1 255 ? 17.230 -0.437 7.601 1.00 67.75 255 PRO A C 1
ATOM 1972 O O . PRO A 1 255 ? 16.735 -0.170 8.699 1.00 67.75 255 PRO A O 1
ATOM 1975 N N . ALA A 1 256 ? 18.450 -0.008 7.256 1.00 65.69 256 ALA A N 1
ATOM 1976 C CA . ALA A 1 256 ? 19.346 0.742 8.133 1.00 65.69 256 ALA A CA 1
ATOM 1977 C C . ALA A 1 256 ? 19.476 2.234 7.762 1.00 65.69 256 ALA A C 1
ATOM 1979 O O . ALA A 1 256 ? 19.908 3.011 8.620 1.00 65.69 256 ALA A O 1
ATOM 1980 N N . ALA A 1 257 ? 19.016 2.645 6.575 1.00 64.19 257 ALA A N 1
ATOM 1981 C CA . ALA A 1 257 ? 18.989 4.024 6.072 1.00 64.19 257 ALA A CA 1
ATOM 1982 C C . ALA A 1 257 ? 18.507 5.029 7.117 1.00 64.19 257 ALA A C 1
ATOM 1984 O O . ALA A 1 257 ? 19.202 5.981 7.460 1.00 64.19 257 ALA A O 1
ATOM 1985 N N . ALA A 1 258 ? 17.338 4.764 7.706 1.00 56.06 258 ALA A N 1
ATOM 1986 C CA . ALA A 1 258 ? 16.719 5.663 8.679 1.00 56.06 258 ALA A CA 1
ATOM 1987 C C . ALA A 1 258 ? 17.609 5.907 9.912 1.00 56.06 258 ALA A C 1
ATOM 1989 O O . ALA A 1 258 ? 17.573 6.982 10.505 1.00 56.06 258 ALA A O 1
ATOM 1990 N N . ARG A 1 259 ? 18.451 4.936 10.295 1.00 59.97 259 ARG A N 1
ATOM 1991 C CA . ARG A 1 259 ? 19.390 5.086 11.418 1.00 59.97 259 ARG A CA 1
ATOM 1992 C C . ARG A 1 259 ? 20.641 5.866 11.025 1.00 59.97 259 ARG A C 1
ATOM 1994 O O . ARG A 1 259 ? 21.130 6.638 11.846 1.00 59.97 259 ARG A O 1
ATOM 2001 N N . ARG A 1 260 ? 21.154 5.672 9.805 1.00 61.19 260 ARG A N 1
ATOM 2002 C CA . ARG A 1 260 ? 22.354 6.366 9.307 1.00 61.19 260 ARG A CA 1
ATOM 2003 C C . ARG A 1 260 ? 22.058 7.829 8.973 1.00 61.19 260 ARG A C 1
ATOM 2005 O O . ARG A 1 260 ? 22.775 8.722 9.424 1.00 61.19 260 ARG A O 1
ATOM 2012 N N . ALA A 1 261 ? 20.931 8.084 8.320 1.00 52.41 261 ALA A N 1
ATOM 2013 C CA . ALA A 1 261 ? 20.532 9.412 7.878 1.00 52.41 261 ALA A CA 1
ATOM 2014 C C . ALA A 1 261 ? 19.925 10.297 8.995 1.00 52.41 261 ALA A C 1
ATOM 2016 O O . ALA A 1 261 ? 19.784 11.499 8.816 1.00 52.41 261 ALA A O 1
ATOM 2017 N N . LYS A 1 262 ? 19.673 9.770 10.206 1.00 55.09 262 LYS A N 1
ATOM 2018 C CA . LYS A 1 262 ? 19.370 10.576 11.417 1.00 55.09 262 LYS A CA 1
ATOM 2019 C C . LYS A 1 262 ? 20.609 11.219 12.072 1.00 55.09 262 LYS A C 1
ATOM 2021 O O . LYS A 1 262 ? 20.499 11.845 13.129 1.00 55.09 262 LYS A O 1
ATOM 2026 N N . GLY A 1 263 ? 21.794 11.073 11.472 1.00 57.19 263 GLY A N 1
ATOM 2027 C CA . GLY A 1 263 ? 23.034 11.700 11.932 1.00 57.19 263 GLY A CA 1
ATOM 2028 C C . GLY A 1 263 ? 23.030 13.234 11.827 1.00 57.19 263 GLY A C 1
ATOM 2029 O O . GLY A 1 263 ? 22.315 13.826 11.023 1.00 57.19 263 GLY A O 1
ATOM 2030 N N . ARG A 1 264 ? 23.879 13.898 12.630 1.00 52.53 264 ARG A N 1
ATOM 2031 C CA . ARG A 1 264 ? 23.985 15.373 12.715 1.00 52.53 264 ARG A CA 1
ATOM 2032 C C . ARG A 1 264 ? 24.170 16.050 11.338 1.00 52.53 264 ARG A C 1
ATOM 2034 O O . ARG A 1 264 ? 23.565 17.089 11.100 1.00 52.53 264 ARG A O 1
ATOM 2041 N N . LYS A 1 265 ? 24.908 15.412 10.420 1.00 55.38 265 LYS A N 1
ATOM 2042 C CA . LYS A 1 265 ? 25.189 15.915 9.062 1.00 55.38 265 LYS A CA 1
ATOM 2043 C C . LYS A 1 265 ? 23.945 16.066 8.173 1.00 55.38 265 LYS A C 1
ATOM 2045 O O . LYS A 1 265 ? 23.820 17.077 7.496 1.00 55.38 265 LYS A O 1
ATOM 2050 N N . ALA A 1 266 ? 22.998 15.127 8.216 1.00 55.12 266 ALA A N 1
ATOM 2051 C CA . ALA A 1 266 ? 21.788 15.191 7.389 1.00 55.12 266 ALA A CA 1
ATOM 2052 C C . ALA A 1 266 ? 20.853 16.340 7.810 1.00 55.12 266 ALA A C 1
ATOM 2054 O O . ALA A 1 266 ? 20.276 17.028 6.967 1.00 55.12 266 ALA A O 1
ATOM 2055 N N . ARG A 1 267 ? 20.765 16.605 9.123 1.00 58.09 267 ARG A N 1
ATOM 2056 C CA . ARG A 1 267 ? 20.035 17.761 9.671 1.00 58.09 267 ARG A CA 1
ATOM 2057 C C . ARG A 1 267 ? 20.705 19.088 9.316 1.00 58.09 267 ARG A C 1
ATOM 2059 O O . ARG A 1 267 ? 20.018 20.038 8.957 1.00 58.09 267 ARG A O 1
ATOM 2066 N N . GLU A 1 268 ? 22.036 19.147 9.378 1.00 55.78 268 GLU A N 1
ATOM 2067 C CA . GLU A 1 268 ? 22.824 20.318 8.959 1.00 55.78 268 GLU A CA 1
ATOM 2068 C C . GLU A 1 268 ? 22.709 20.589 7.445 1.00 55.78 268 GLU A C 1
ATOM 2070 O O . GLU A 1 268 ? 22.728 21.745 7.029 1.00 55.78 268 GLU A O 1
ATOM 2075 N N . ALA A 1 269 ? 22.503 19.551 6.627 1.00 52.75 269 ALA A N 1
ATOM 2076 C CA . ALA A 1 269 ? 22.306 19.652 5.179 1.00 52.75 269 ALA A CA 1
ATOM 2077 C C . ALA A 1 269 ? 20.864 19.997 4.745 1.00 52.75 269 ALA A C 1
ATOM 2079 O O . ALA A 1 269 ? 20.559 19.998 3.547 1.00 52.75 269 ALA A O 1
ATOM 2080 N N . GLY A 1 270 ? 19.958 20.270 5.692 1.00 53.19 270 GLY A N 1
ATOM 2081 C CA . GLY A 1 270 ? 18.574 20.652 5.396 1.00 53.19 270 GLY A CA 1
ATOM 2082 C C . GLY A 1 270 ? 17.746 19.546 4.734 1.00 53.19 270 GLY A C 1
ATOM 2083 O O . GLY A 1 270 ? 16.769 19.853 4.045 1.00 53.19 270 GLY A O 1
ATOM 2084 N N . VAL A 1 271 ? 18.131 18.276 4.918 1.00 56.09 271 VAL A N 1
ATOM 2085 C CA . VAL A 1 271 ? 17.300 17.128 4.533 1.00 56.09 271 VAL A CA 1
ATOM 2086 C C . VAL A 1 271 ? 15.987 17.238 5.300 1.00 56.09 271 VAL A C 1
ATOM 2088 O O . VAL A 1 271 ? 15.991 17.397 6.519 1.00 56.09 271 VAL A O 1
ATOM 2091 N N . SER A 1 272 ? 14.858 17.168 4.595 1.00 56.00 272 SER A N 1
ATOM 2092 C CA . SER A 1 272 ? 13.556 17.153 5.258 1.00 56.00 272 SER A CA 1
ATOM 2093 C C . SER A 1 272 ? 13.465 15.925 6.166 1.00 56.00 272 SER A C 1
ATOM 2095 O O . SER A 1 272 ? 13.564 14.802 5.667 1.00 56.00 272 SER A O 1
ATOM 2097 N N . ASP A 1 273 ? 13.210 16.134 7.464 1.00 57.03 273 ASP A N 1
ATOM 2098 C CA . ASP A 1 273 ? 12.940 15.061 8.438 1.00 57.03 273 ASP A CA 1
ATOM 2099 C C . ASP A 1 273 ? 11.853 14.090 7.924 1.00 57.03 273 ASP A C 1
ATOM 2101 O O . ASP A 1 273 ? 11.854 12.914 8.272 1.00 57.03 273 ASP A O 1
ATOM 2105 N N . PHE A 1 274 ? 10.986 14.553 7.013 1.00 57.47 274 PHE A N 1
ATOM 2106 C CA . PHE A 1 274 ? 9.980 13.753 6.316 1.00 57.47 274 PHE A CA 1
ATOM 2107 C C . PHE A 1 274 ? 10.525 12.458 5.690 1.00 57.47 274 PHE A C 1
ATOM 2109 O O . PHE A 1 274 ? 9.948 11.401 5.924 1.00 57.47 274 PHE A O 1
ATOM 2116 N N . TYR A 1 275 ? 11.632 12.509 4.937 1.00 58.81 275 TYR A N 1
ATOM 2117 C CA . TYR A 1 275 ? 12.178 11.313 4.270 1.00 58.81 275 TYR A CA 1
ATOM 2118 C C . TYR A 1 275 ? 12.761 10.298 5.262 1.00 58.81 275 TYR A C 1
ATOM 2120 O O . TYR A 1 275 ? 12.902 9.120 4.941 1.00 58.81 275 TYR A O 1
ATOM 2128 N N . LEU A 1 276 ? 13.119 10.760 6.461 1.00 62.06 276 LEU A N 1
ATOM 2129 C CA . LEU A 1 276 ? 13.773 9.965 7.498 1.00 62.06 276 LEU A CA 1
ATOM 2130 C C . LEU A 1 276 ? 12.763 9.339 8.452 1.00 62.06 276 LEU A C 1
ATOM 2132 O O . LEU A 1 276 ? 12.888 8.171 8.822 1.00 62.06 276 LEU A O 1
ATOM 2136 N N . ASP A 1 277 ? 11.771 10.125 8.857 1.00 64.50 277 ASP A N 1
ATOM 2137 C CA . ASP A 1 277 ? 10.732 9.691 9.779 1.00 64.50 277 ASP A CA 1
ATOM 2138 C C . ASP A 1 277 ? 9.718 8.786 9.081 1.00 64.50 277 ASP A C 1
ATOM 2140 O O . ASP A 1 277 ? 9.266 7.823 9.701 1.00 64.50 277 ASP A O 1
ATOM 2144 N N . SER A 1 278 ? 9.466 8.981 7.777 1.00 67.94 278 SER A N 1
ATOM 2145 C CA . SER A 1 278 ? 8.516 8.140 7.043 1.00 67.94 278 SER A CA 1
ATOM 2146 C C . SER A 1 278 ? 8.900 6.663 7.030 1.00 67.94 278 SER A C 1
ATOM 2148 O O . SER A 1 278 ? 8.056 5.786 7.191 1.00 67.94 278 SER A O 1
ATOM 2150 N N . GLN A 1 279 ? 10.194 6.365 6.939 1.00 73.00 279 GLN A N 1
ATOM 2151 C CA . GLN A 1 279 ? 10.692 4.991 6.891 1.00 73.00 279 GLN A CA 1
ATOM 2152 C C . GLN A 1 279 ? 10.544 4.264 8.229 1.00 73.00 279 GLN A C 1
ATOM 2154 O O . GLN A 1 279 ? 10.212 3.078 8.270 1.00 73.00 279 GLN A O 1
ATOM 2159 N N . ASP A 1 280 ? 10.779 4.959 9.342 1.00 73.06 280 ASP A N 1
ATOM 2160 C CA . ASP A 1 280 ? 10.551 4.386 10.668 1.00 73.06 280 ASP A CA 1
ATOM 2161 C C . ASP A 1 280 ? 9.056 4.255 10.966 1.00 73.06 280 ASP A C 1
ATOM 2163 O O . ASP A 1 280 ? 8.637 3.248 11.536 1.00 73.06 280 ASP A O 1
ATOM 2167 N N . ASP A 1 281 ? 8.252 5.215 10.519 1.00 76.56 281 ASP A N 1
ATOM 2168 C CA . ASP A 1 281 ? 6.798 5.207 10.646 1.00 76.56 281 ASP A CA 1
ATOM 2169 C C . ASP A 1 281 ? 6.147 4.029 9.896 1.00 76.56 281 ASP A C 1
ATOM 2171 O O . ASP A 1 281 ? 5.313 3.319 10.472 1.00 76.56 281 ASP A O 1
ATOM 2175 N N . ILE A 1 282 ? 6.593 3.744 8.663 1.00 82.44 282 ILE A N 1
ATOM 2176 C CA . ILE A 1 282 ? 6.197 2.555 7.880 1.00 82.44 282 ILE A CA 1
ATOM 2177 C C . ILE A 1 282 ? 6.516 1.271 8.653 1.00 82.44 282 ILE A C 1
ATOM 2179 O O . ILE A 1 282 ? 5.711 0.342 8.721 1.00 82.44 282 ILE A O 1
ATOM 2183 N N . ARG A 1 283 ? 7.693 1.197 9.282 1.00 78.88 283 ARG A N 1
ATOM 2184 C CA . ARG A 1 283 ? 8.118 0.006 10.037 1.00 78.88 283 ARG A CA 1
ATOM 2185 C C . ARG A 1 283 ? 7.372 -0.152 11.362 1.00 78.88 283 ARG A C 1
ATOM 2187 O O . ARG A 1 283 ? 7.194 -1.281 11.822 1.00 78.88 283 ARG A O 1
ATOM 2194 N N . GLN A 1 284 ? 6.973 0.958 11.982 1.00 76.62 284 GLN A N 1
ATOM 2195 C CA . GLN A 1 284 ? 6.341 1.009 13.305 1.00 76.62 284 GLN A CA 1
ATOM 2196 C C . GLN A 1 284 ? 4.808 1.083 13.264 1.00 76.62 284 GLN A C 1
ATOM 2198 O O . GLN A 1 284 ? 4.176 1.046 14.321 1.00 76.62 284 GLN A O 1
ATOM 2203 N N . GLU A 1 285 ? 4.203 1.125 12.073 1.00 80.38 285 GLU A N 1
ATOM 2204 C CA . GLU A 1 285 ? 2.748 1.149 11.869 1.00 80.38 285 GLU A CA 1
ATOM 2205 C C . GLU A 1 285 ? 2.074 2.417 12.436 1.00 80.38 285 GLU A C 1
ATOM 2207 O O . GLU A 1 285 ? 0.962 2.370 12.977 1.00 80.38 285 GLU A O 1
ATOM 2212 N N . THR A 1 286 ? 2.740 3.571 12.354 1.00 71.25 286 THR A N 1
ATOM 2213 C CA . THR A 1 286 ? 2.240 4.820 12.963 1.00 71.25 286 THR A CA 1
ATOM 2214 C C . THR A 1 286 ? 1.136 5.491 12.139 1.00 71.25 286 THR A C 1
ATOM 2216 O O . THR A 1 286 ? 0.331 6.238 12.692 1.00 71.25 286 THR A O 1
ATOM 2219 N N . TYR A 1 287 ? 0.998 5.162 10.852 1.00 78.12 287 TYR A N 1
ATOM 2220 C CA . TYR A 1 287 ? -0.016 5.765 9.974 1.00 78.12 287 TYR A CA 1
ATOM 2221 C C . TYR A 1 287 ? -1.448 5.270 10.186 1.00 78.12 287 TYR A C 1
ATOM 2223 O O . TYR A 1 287 ? -2.386 5.887 9.689 1.00 78.12 287 TYR A O 1
ATOM 2231 N N . LEU A 1 288 ? -1.644 4.189 10.947 1.00 79.75 288 LEU A N 1
ATOM 2232 C CA . LEU A 1 288 ? -2.968 3.608 11.220 1.00 79.75 288 LEU A CA 1
ATOM 2233 C C . LEU A 1 288 ? -3.892 4.541 12.025 1.00 79.75 288 LEU A C 1
ATOM 2235 O O . LEU A 1 288 ? -5.114 4.351 12.039 1.00 79.75 288 LEU A O 1
ATOM 2239 N N . TRP A 1 289 ? -3.311 5.515 12.724 1.00 78.56 289 TRP A N 1
ATOM 2240 C CA . TRP A 1 289 ? -4.022 6.432 13.607 1.00 78.56 289 TRP A CA 1
ATOM 2241 C C . TRP A 1 289 ? -4.524 7.662 12.834 1.00 78.56 289 TRP A C 1
ATOM 2243 O O . TRP A 1 289 ? -3.919 8.093 11.849 1.00 78.56 289 TRP A O 1
ATOM 2253 N N . VAL A 1 290 ? -5.665 8.216 13.256 1.00 72.75 290 VAL A N 1
ATOM 2254 C CA . VAL A 1 290 ? -6.228 9.443 12.657 1.00 72.75 290 VAL A CA 1
ATOM 2255 C C . VAL A 1 290 ? -5.242 10.596 12.820 1.00 72.75 290 VAL A C 1
ATOM 2257 O O . VAL A 1 290 ? -4.925 11.279 11.849 1.00 72.75 290 VAL A O 1
ATOM 2260 N N . ASP A 1 291 ? -4.687 10.732 14.021 1.00 68.56 291 ASP A N 1
ATOM 2261 C CA . ASP A 1 291 ? -3.594 11.642 14.314 1.00 68.56 291 ASP A CA 1
ATOM 2262 C C . ASP A 1 291 ? -2.347 10.825 14.673 1.00 68.56 291 ASP A C 1
ATOM 2264 O O . ASP A 1 291 ? -2.267 10.197 15.727 1.00 68.56 291 ASP A O 1
ATOM 2268 N N . ALA A 1 292 ? -1.359 10.815 13.775 1.00 56.38 292 ALA A N 1
ATOM 2269 C CA . ALA A 1 292 ? -0.092 10.123 14.006 1.00 56.38 292 ALA A CA 1
ATOM 2270 C C . ALA A 1 292 ? 0.693 10.715 15.200 1.00 56.38 292 ALA A C 1
ATOM 2272 O O . ALA A 1 292 ? 1.569 10.050 15.755 1.00 56.38 292 ALA A O 1
ATOM 2273 N N . ARG A 1 293 ? 0.379 11.955 15.614 1.00 52.03 293 ARG A N 1
ATOM 2274 C CA . ARG A 1 293 ? 1.041 12.687 16.705 1.00 52.03 293 ARG A CA 1
ATOM 2275 C C . ARG A 1 293 ? 0.194 12.755 17.980 1.00 52.03 293 ARG A C 1
ATOM 2277 O O . ARG A 1 293 ? 0.771 12.752 19.072 1.00 52.03 293 ARG A O 1
ATOM 2284 N N . ALA A 1 294 ? -1.137 12.780 17.891 1.00 49.91 294 ALA A N 1
ATOM 2285 C CA . ALA A 1 294 ? -2.006 12.729 19.066 1.00 49.91 294 ALA A CA 1
ATOM 2286 C C . ALA A 1 294 ? -2.266 11.290 19.524 1.00 49.91 294 ALA A C 1
ATOM 2288 O O . ALA A 1 294 ? -2.677 10.399 18.792 1.00 49.91 294 ALA A O 1
ATOM 2289 N N . LYS A 1 295 ? -2.040 11.064 20.818 1.00 50.12 295 LYS A N 1
ATOM 2290 C CA . LYS A 1 295 ? -2.134 9.752 21.473 1.00 50.12 295 LYS A CA 1
ATOM 2291 C C . LYS A 1 295 ? -3.574 9.324 21.785 1.00 50.12 295 LYS A C 1
ATOM 2293 O O . LYS A 1 295 ? -3.765 8.511 22.689 1.00 50.12 295 LYS A O 1
ATOM 2298 N N . ASP A 1 296 ? -4.578 9.871 21.103 1.00 58.28 296 ASP A N 1
ATOM 2299 C CA . ASP A 1 296 ? -5.980 9.554 21.400 1.00 58.28 296 ASP A CA 1
ATOM 2300 C C . ASP A 1 296 ? -6.331 8.092 21.067 1.00 58.28 296 ASP A C 1
ATOM 2302 O O . ASP A 1 296 ? -7.260 7.528 21.641 1.00 58.28 296 ASP A O 1
ATOM 2306 N N . GLY A 1 297 ? -5.527 7.443 20.216 1.00 67.38 297 GLY A N 1
ATOM 2307 C CA . GLY A 1 297 ? -5.676 6.037 19.865 1.00 67.38 297 GLY A CA 1
ATOM 2308 C C . GLY A 1 297 ? -6.840 5.770 18.912 1.00 67.38 297 GLY A C 1
ATOM 2309 O O . GLY A 1 297 ? -7.288 4.625 18.822 1.00 67.38 297 GLY A O 1
ATOM 2310 N N . ARG A 1 298 ? -7.330 6.784 18.189 1.00 76.50 298 ARG A N 1
ATOM 2311 C CA . ARG A 1 298 ? -8.370 6.601 17.172 1.00 76.50 298 ARG A CA 1
ATOM 2312 C C . ARG A 1 298 ? -7.776 6.028 15.891 1.00 76.50 298 ARG A C 1
ATOM 2314 O O . ARG A 1 298 ? -6.815 6.559 15.342 1.00 76.50 298 ARG A O 1
ATOM 2321 N N . LEU A 1 299 ? -8.365 4.936 15.409 1.00 82.69 299 LEU A N 1
ATOM 2322 C CA . LEU A 1 299 ? -8.007 4.326 14.128 1.00 82.69 299 LEU A CA 1
ATOM 2323 C C . LEU A 1 299 ? -8.741 5.032 12.989 1.00 82.69 299 LEU A C 1
ATOM 2325 O O . LEU A 1 299 ? -9.906 5.405 13.148 1.00 82.69 299 LEU A O 1
ATOM 2329 N N . ARG A 1 300 ? -8.088 5.142 11.830 1.00 86.00 300 ARG A N 1
ATOM 2330 C CA . ARG A 1 300 ? -8.761 5.506 10.573 1.00 86.00 300 ARG A CA 1
ATOM 2331 C C . ARG A 1 300 ? -9.859 4.491 10.229 1.00 86.00 300 ARG A C 1
ATOM 2333 O O . ARG A 1 300 ? -9.829 3.347 10.694 1.00 86.00 300 ARG A O 1
ATOM 2340 N N . ASN A 1 301 ? -10.852 4.890 9.436 1.00 86.88 301 ASN A N 1
ATOM 2341 C CA . ASN A 1 301 ? -11.804 3.918 8.890 1.00 86.88 301 ASN A CA 1
ATOM 2342 C C . ASN A 1 301 ? -11.136 3.052 7.803 1.00 86.88 301 ASN A C 1
ATOM 2344 O O . ASN A 1 301 ? -10.051 3.374 7.318 1.00 86.88 301 ASN A O 1
ATOM 2348 N N . ALA A 1 302 ? -11.766 1.941 7.423 1.00 90.81 302 ALA A N 1
ATOM 2349 C CA . ALA A 1 302 ? -11.162 0.996 6.489 1.00 90.81 302 ALA A CA 1
ATOM 2350 C C . ALA A 1 302 ? -10.884 1.596 5.099 1.00 90.81 302 ALA A C 1
ATOM 2352 O O . ALA A 1 302 ? -9.817 1.357 4.533 1.00 90.81 302 ALA A O 1
ATOM 2353 N N . SER A 1 303 ? -11.807 2.405 4.567 1.00 90.00 303 SER A N 1
ATOM 2354 C CA . SER A 1 303 ? -11.651 3.055 3.259 1.00 90.00 303 SER A CA 1
ATOM 2355 C C . SER A 1 303 ? -10.475 4.034 3.257 1.00 90.00 303 SER A C 1
ATOM 2357 O O . SER A 1 303 ? -9.625 3.973 2.375 1.00 90.00 303 SER A O 1
ATOM 2359 N N . GLN A 1 304 ? -10.360 4.864 4.294 1.00 88.50 304 GLN A N 1
ATOM 2360 C CA . GLN A 1 304 ? -9.222 5.757 4.506 1.00 88.50 304 GLN A CA 1
ATOM 2361 C C . GLN A 1 304 ? -7.919 4.975 4.646 1.00 88.50 304 GLN A C 1
ATOM 2363 O O . GLN A 1 304 ? -6.915 5.377 4.066 1.00 88.50 304 GLN A O 1
ATOM 2368 N N . ME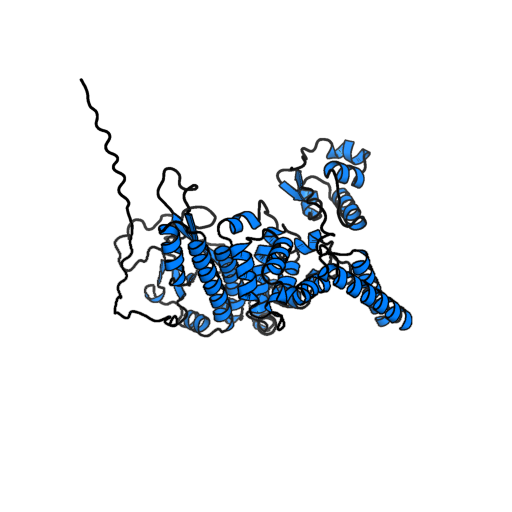T A 1 305 ? -7.918 3.858 5.385 1.00 91.50 305 MET A N 1
ATOM 2369 C CA . MET A 1 305 ? -6.728 3.015 5.519 1.00 91.50 305 MET A CA 1
ATOM 2370 C C . MET A 1 305 ? -6.234 2.520 4.157 1.00 91.50 305 MET A C 1
ATOM 2372 O O . MET A 1 305 ? -5.044 2.610 3.872 1.00 91.50 305 MET A O 1
ATOM 2376 N N . MET A 1 306 ? -7.139 2.037 3.302 1.00 93.81 306 MET A N 1
ATOM 2377 C CA . MET A 1 306 ? -6.798 1.525 1.966 1.00 93.81 306 MET A CA 1
ATOM 2378 C C . MET A 1 306 ? -6.537 2.625 0.927 1.00 93.81 306 MET A C 1
ATOM 2380 O O . MET A 1 306 ? -6.108 2.322 -0.184 1.00 93.81 306 MET A O 1
ATOM 2384 N N . ALA A 1 307 ? -6.771 3.885 1.292 1.00 90.56 307 ALA A N 1
ATOM 2385 C CA . ALA A 1 307 ? -6.473 5.067 0.493 1.00 90.56 307 ALA A CA 1
ATOM 2386 C C . ALA A 1 307 ? -5.354 5.936 1.099 1.00 90.56 307 ALA A C 1
ATOM 2388 O O . ALA A 1 307 ? -5.150 7.053 0.648 1.00 90.56 307 ALA A O 1
ATOM 2389 N N . THR A 1 308 ? -4.633 5.466 2.123 1.00 89.94 308 THR A N 1
ATOM 2390 C CA . THR A 1 308 ? -3.487 6.187 2.709 1.00 89.94 308 THR A CA 1
ATOM 2391 C C . THR A 1 308 ? -2.185 5.516 2.273 1.00 89.94 308 THR A C 1
ATOM 2393 O O . THR A 1 308 ? -1.970 4.342 2.585 1.00 89.94 308 THR A O 1
ATOM 2396 N N . GLU A 1 309 ? -1.307 6.270 1.608 1.00 88.81 309 GLU A N 1
ATOM 2397 C CA . GLU A 1 309 ? -0.016 5.809 1.060 1.00 88.81 309 GLU A CA 1
ATOM 2398 C C . GLU A 1 309 ? 0.812 5.054 2.109 1.00 88.81 309 GLU A C 1
ATOM 2400 O O . GLU A 1 309 ? 1.110 3.875 1.927 1.00 88.81 309 GLU A O 1
ATOM 2405 N N . GLY A 1 310 ? 1.042 5.656 3.279 1.00 87.88 310 GLY A N 1
ATOM 2406 C CA . GLY A 1 310 ? 1.862 5.061 4.336 1.00 87.88 310 GLY A CA 1
ATOM 2407 C C . GLY A 1 310 ? 1.295 3.788 4.961 1.00 87.88 310 GLY A C 1
ATOM 2408 O O . GLY A 1 310 ? 2.047 2.929 5.431 1.00 87.88 310 GLY A O 1
ATOM 2409 N N . ILE A 1 311 ? -0.032 3.616 4.964 1.00 91.94 311 ILE A N 1
ATOM 2410 C CA . ILE A 1 311 ? -0.654 2.372 5.444 1.00 91.94 311 ILE A CA 1
ATOM 2411 C C . ILE A 1 311 ? -0.446 1.263 4.415 1.00 91.94 311 ILE A C 1
ATOM 2413 O O . ILE A 1 311 ? -0.071 0.147 4.784 1.00 91.94 311 ILE A O 1
ATOM 2417 N N . VAL A 1 312 ? -0.653 1.566 3.133 1.00 95.50 312 VAL A N 1
ATOM 2418 C CA . VAL A 1 312 ? -0.387 0.616 2.048 1.00 95.50 312 VAL A CA 1
ATOM 2419 C C . VAL A 1 312 ? 1.103 0.264 1.999 1.00 95.50 312 VAL A C 1
ATOM 2421 O O . VAL A 1 312 ? 1.437 -0.920 1.909 1.00 95.50 312 VAL A O 1
ATOM 2424 N N . ALA A 1 313 ? 1.989 1.243 2.197 1.00 93.81 313 ALA A N 1
ATOM 2425 C CA . ALA A 1 313 ? 3.426 1.029 2.321 1.00 93.81 313 ALA A CA 1
ATOM 2426 C C . ALA A 1 313 ? 3.775 0.097 3.484 1.00 93.81 313 ALA A C 1
ATOM 2428 O O . ALA A 1 313 ? 4.508 -0.874 3.308 1.00 93.81 313 ALA A O 1
ATOM 2429 N N . THR A 1 314 ? 3.186 0.319 4.662 1.00 93.88 314 THR A N 1
ATOM 2430 C CA . THR A 1 314 ? 3.358 -0.550 5.843 1.00 93.88 314 THR A CA 1
ATOM 2431 C C . THR A 1 314 ? 2.966 -1.998 5.540 1.00 93.88 314 THR A C 1
ATOM 2433 O O . THR A 1 314 ? 3.679 -2.940 5.901 1.00 93.88 314 THR A O 1
ATOM 2436 N N . LEU A 1 315 ? 1.827 -2.193 4.873 1.00 97.19 315 LEU A N 1
ATOM 2437 C CA . LEU A 1 315 ? 1.316 -3.515 4.519 1.00 97.19 315 LEU A CA 1
ATOM 2438 C C . LEU A 1 315 ? 2.231 -4.226 3.515 1.00 97.19 315 LEU A C 1
ATOM 2440 O O . LEU A 1 315 ? 2.597 -5.382 3.739 1.00 97.19 315 LEU A O 1
ATOM 2444 N N . LEU A 1 316 ? 2.635 -3.539 2.446 1.00 97.69 316 LEU A N 1
ATOM 2445 C CA . LEU A 1 316 ? 3.536 -4.078 1.426 1.00 97.69 316 LEU A CA 1
ATOM 2446 C C . LEU A 1 316 ? 4.930 -4.360 1.996 1.00 97.69 316 LEU A C 1
ATOM 2448 O O . LEU A 1 316 ? 5.469 -5.442 1.768 1.00 97.69 316 LEU A O 1
ATOM 2452 N N . TYR A 1 317 ? 5.475 -3.458 2.817 1.00 95.50 317 TYR A N 1
ATOM 2453 C CA . TYR A 1 317 ? 6.751 -3.653 3.505 1.00 95.50 317 TYR A CA 1
ATOM 2454 C C . TYR A 1 317 ? 6.732 -4.918 4.367 1.00 95.50 317 TYR A C 1
ATOM 2456 O O . TYR A 1 317 ? 7.659 -5.723 4.308 1.00 95.50 317 TYR A O 1
ATOM 2464 N N . LYS A 1 318 ? 5.658 -5.157 5.131 1.00 95.81 318 LYS A N 1
ATOM 2465 C CA . LYS A 1 318 ? 5.529 -6.380 5.939 1.00 95.81 318 LYS A CA 1
ATOM 2466 C C . LYS A 1 318 ? 5.481 -7.650 5.097 1.00 95.81 318 LYS A C 1
ATOM 2468 O O . LYS A 1 318 ? 5.990 -8.672 5.550 1.00 95.81 318 LYS A O 1
ATOM 2473 N N . VAL A 1 319 ? 4.898 -7.603 3.898 1.00 97.75 319 VAL A N 1
ATOM 2474 C CA . VAL A 1 319 ? 4.946 -8.725 2.947 1.00 97.75 319 VAL A CA 1
ATOM 2475 C C . VAL A 1 319 ? 6.375 -8.928 2.441 1.00 97.75 319 VAL A C 1
ATOM 2477 O O . VAL A 1 319 ? 6.889 -10.040 2.543 1.00 97.75 319 VAL A O 1
ATOM 2480 N N . LEU A 1 320 ? 7.040 -7.864 1.978 1.00 95.81 320 LEU A N 1
ATOM 2481 C CA . LEU A 1 320 ? 8.419 -7.893 1.470 1.00 95.81 320 LEU A CA 1
ATOM 2482 C C . LEU A 1 320 ? 9.438 -8.369 2.520 1.00 95.81 320 LEU A C 1
ATOM 2484 O O . LEU A 1 320 ? 10.363 -9.117 2.208 1.00 95.81 320 LEU A O 1
ATOM 2488 N N . ALA A 1 321 ? 9.263 -7.958 3.776 1.00 93.25 321 ALA A N 1
ATOM 2489 C CA . ALA A 1 321 ? 10.141 -8.300 4.892 1.00 93.25 321 ALA A CA 1
ATOM 2490 C C . ALA A 1 321 ? 9.788 -9.641 5.568 1.00 93.25 321 ALA A C 1
ATOM 2492 O O . ALA A 1 321 ? 10.501 -10.086 6.475 1.00 93.25 321 ALA A O 1
ATOM 2493 N N . SER A 1 322 ? 8.691 -10.295 5.170 1.00 94.81 322 SER A N 1
ATOM 2494 C CA . SER A 1 322 ? 8.251 -11.543 5.793 1.00 94.81 322 SER A CA 1
ATOM 2495 C C . SER A 1 322 ? 9.135 -12.714 5.381 1.00 94.81 322 SER A C 1
ATOM 2497 O O . SER A 1 322 ? 9.087 -13.191 4.251 1.00 94.81 322 SER A O 1
ATOM 2499 N N . ARG A 1 323 ? 9.868 -13.282 6.344 1.00 94.56 323 ARG A N 1
ATOM 2500 C CA . ARG A 1 323 ? 10.640 -14.524 6.139 1.00 94.56 323 ARG A CA 1
ATOM 2501 C C . ARG A 1 323 ? 9.764 -15.746 5.850 1.00 94.56 323 ARG A C 1
ATOM 2503 O O . ARG A 1 323 ? 10.266 -16.744 5.348 1.00 94.56 323 ARG A O 1
ATOM 2510 N N . ALA A 1 324 ? 8.478 -15.680 6.191 1.00 96.94 324 ALA A N 1
ATOM 2511 C CA . ALA A 1 324 ? 7.523 -16.752 5.929 1.00 96.94 324 ALA A CA 1
ATOM 2512 C C . ALA A 1 324 ? 6.995 -16.736 4.484 1.00 96.94 324 ALA A C 1
ATOM 2514 O O . ALA A 1 324 ? 6.362 -17.702 4.069 1.00 96.94 324 ALA A O 1
ATOM 2515 N N . ILE A 1 325 ? 7.248 -15.666 3.721 1.00 97.50 325 ILE A N 1
ATOM 2516 C CA . ILE A 1 325 ? 6.870 -15.552 2.311 1.00 97.50 325 ILE A CA 1
ATOM 2517 C C . ILE A 1 325 ? 8.144 -15.617 1.468 1.00 97.50 325 ILE A C 1
ATOM 2519 O O . ILE A 1 325 ? 8.855 -14.630 1.293 1.00 97.50 325 ILE A O 1
ATOM 2523 N N . ALA A 1 326 ? 8.436 -16.793 0.916 1.00 96.25 326 ALA A N 1
ATOM 2524 C CA . ALA A 1 326 ? 9.553 -16.947 -0.013 1.00 96.25 326 ALA A CA 1
ATOM 2525 C C . ALA A 1 326 ? 9.273 -16.200 -1.330 1.00 96.25 326 ALA A C 1
ATOM 2527 O O . ALA A 1 326 ? 8.171 -16.324 -1.874 1.00 96.25 326 ALA A O 1
ATOM 2528 N N . GLY A 1 327 ? 10.262 -15.457 -1.840 1.00 95.69 327 GLY A N 1
ATOM 2529 C CA . GLY A 1 327 ? 10.161 -14.716 -3.107 1.00 95.69 327 GLY A CA 1
ATOM 2530 C C . GLY A 1 327 ? 9.074 -13.637 -3.105 1.00 95.69 327 GLY A C 1
ATOM 2531 O O . GLY A 1 327 ? 8.317 -13.511 -4.068 1.00 95.69 327 GLY A O 1
ATOM 2532 N N . ALA A 1 328 ? 8.903 -12.924 -1.984 1.00 97.00 328 ALA A N 1
ATOM 2533 C CA . ALA A 1 328 ? 7.866 -11.901 -1.849 1.00 97.00 328 ALA A CA 1
ATOM 2534 C C . ALA A 1 328 ? 7.908 -10.820 -2.955 1.00 97.00 328 ALA A C 1
ATOM 2536 O O . ALA A 1 328 ? 6.836 -10.534 -3.502 1.00 97.00 328 ALA A O 1
ATOM 2537 N N . PRO A 1 329 ? 9.078 -10.260 -3.339 1.00 96.25 329 PRO A N 1
ATOM 2538 C CA . PRO A 1 329 ? 9.156 -9.278 -4.421 1.00 96.25 329 PRO A CA 1
ATOM 2539 C C . PRO A 1 329 ? 8.646 -9.828 -5.761 1.00 96.25 329 PRO A C 1
ATOM 2541 O O . PRO A 1 329 ? 7.772 -9.228 -6.389 1.00 96.25 329 PRO A O 1
ATOM 2544 N N . GLU A 1 330 ? 9.112 -11.011 -6.168 1.00 96.69 330 GLU A N 1
ATOM 2545 C CA . GLU A 1 330 ? 8.732 -11.659 -7.428 1.00 96.69 330 GLU A CA 1
ATOM 2546 C C . GLU A 1 330 ? 7.233 -11.974 -7.464 1.00 96.69 330 GLU A C 1
ATOM 2548 O O . GLU A 1 330 ? 6.579 -11.812 -8.498 1.00 96.69 330 GLU A O 1
ATOM 2553 N N . LYS A 1 331 ? 6.665 -12.409 -6.333 1.00 98.25 331 LYS A N 1
ATOM 2554 C CA . LYS A 1 331 ? 5.230 -12.693 -6.207 1.00 98.25 331 LYS A CA 1
ATOM 2555 C C . LYS A 1 331 ? 4.387 -11.428 -6.353 1.00 98.25 331 LYS A C 1
ATOM 2557 O O . LYS A 1 331 ? 3.419 -11.448 -7.111 1.00 98.25 331 LYS A O 1
ATOM 2562 N N . LEU A 1 332 ? 4.757 -10.331 -5.690 1.00 98.38 332 LEU A N 1
ATOM 2563 C CA . LEU A 1 332 ? 4.050 -9.049 -5.810 1.00 98.38 332 LEU A CA 1
ATOM 2564 C C . LEU A 1 332 ? 4.095 -8.518 -7.248 1.00 98.38 332 LEU A C 1
ATOM 2566 O O . LEU A 1 332 ? 3.042 -8.225 -7.818 1.00 98.38 332 LEU A O 1
ATOM 2570 N N . LEU A 1 333 ? 5.275 -8.509 -7.876 1.00 97.94 333 LEU A N 1
ATOM 2571 C CA . LEU A 1 333 ? 5.422 -8.133 -9.286 1.00 97.94 333 LEU A CA 1
ATOM 2572 C C . LEU A 1 333 ? 4.626 -9.057 -10.217 1.00 97.94 333 LEU A C 1
ATOM 2574 O O . LEU A 1 333 ? 4.037 -8.604 -11.194 1.00 97.94 333 LEU A O 1
ATOM 2578 N N . THR A 1 334 ? 4.537 -10.353 -9.906 1.00 97.38 334 THR A N 1
ATOM 2579 C CA . THR A 1 334 ? 3.707 -11.293 -10.673 1.00 97.38 334 THR A CA 1
ATOM 2580 C C . THR A 1 334 ? 2.221 -10.931 -10.584 1.00 97.38 334 THR A C 1
ATOM 2582 O O . THR A 1 334 ? 1.528 -10.956 -11.601 1.00 97.38 334 THR A O 1
ATOM 2585 N N . VAL A 1 335 ? 1.704 -10.566 -9.407 1.00 97.88 335 VAL A N 1
ATOM 2586 C CA . VAL A 1 335 ? 0.317 -10.076 -9.292 1.00 97.88 335 VAL A CA 1
ATOM 2587 C C . VAL A 1 335 ? 0.140 -8.801 -10.114 1.00 97.88 335 VAL A C 1
ATOM 2589 O O . VAL A 1 335 ? -0.796 -8.715 -10.907 1.00 97.88 335 VAL A O 1
ATOM 2592 N N . MET A 1 336 ? 1.063 -7.842 -10.002 1.00 96.50 336 MET A N 1
ATOM 2593 C CA . MET A 1 336 ? 1.012 -6.598 -10.778 1.00 96.50 336 MET A CA 1
ATOM 2594 C C . MET A 1 336 ? 1.005 -6.858 -12.288 1.00 96.50 336 MET A C 1
ATOM 2596 O O . MET A 1 336 ? 0.186 -6.287 -13.006 1.00 96.50 336 MET A O 1
A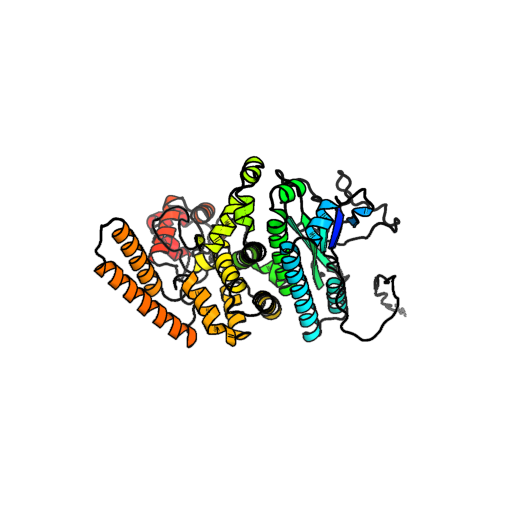TOM 2600 N N . ALA A 1 337 ? 1.855 -7.768 -12.767 1.00 93.62 337 ALA A N 1
ATOM 2601 C CA . ALA A 1 337 ? 2.000 -8.060 -14.188 1.00 93.62 337 ALA A CA 1
ATOM 2602 C C . ALA A 1 337 ? 0.748 -8.709 -14.786 1.00 93.62 337 ALA A C 1
ATOM 2604 O O . ALA A 1 337 ? 0.298 -8.354 -15.880 1.00 93.62 337 ALA A O 1
ATOM 2605 N N . TYR A 1 338 ? 0.173 -9.677 -14.074 1.00 93.25 338 TYR A N 1
ATOM 2606 C CA . TYR A 1 338 ? -0.872 -10.522 -14.640 1.00 93.25 338 TYR A CA 1
ATOM 2607 C C . TYR A 1 338 ? -2.294 -10.181 -14.173 1.00 93.25 338 TYR A C 1
ATOM 2609 O O . TYR A 1 338 ? -3.228 -10.489 -14.909 1.00 93.25 338 TYR A O 1
ATOM 2617 N N . ASP A 1 339 ? -2.474 -9.577 -12.995 1.00 94.38 339 ASP A N 1
ATOM 2618 C CA . ASP A 1 339 ? -3.795 -9.179 -12.475 1.00 94.38 339 ASP A CA 1
ATOM 2619 C C . ASP A 1 339 ? -4.041 -7.665 -12.563 1.00 94.38 339 ASP A C 1
ATOM 2621 O O . ASP A 1 339 ? -5.195 -7.248 -12.534 1.00 94.38 339 ASP A O 1
ATOM 2625 N N . ARG A 1 340 ? -2.982 -6.851 -12.709 1.00 93.25 340 ARG A N 1
ATOM 2626 C CA . ARG A 1 340 ? -3.040 -5.382 -12.871 1.00 93.25 340 ARG A CA 1
ATOM 2627 C C . ARG A 1 340 ? -3.966 -4.692 -11.846 1.00 93.25 340 ARG A C 1
ATOM 2629 O O . ARG A 1 340 ? -4.885 -3.965 -12.238 1.00 93.25 340 ARG A O 1
ATOM 2636 N N . PRO A 1 341 ? -3.741 -4.919 -10.539 1.00 95.38 341 PRO A N 1
ATOM 2637 C CA . PRO A 1 341 ? -4.634 -4.452 -9.485 1.00 95.38 341 PRO A CA 1
ATOM 2638 C C . PRO A 1 341 ? -4.752 -2.926 -9.484 1.00 95.38 341 PRO A C 1
ATOM 2640 O O . PRO A 1 341 ? -3.747 -2.237 -9.605 1.00 95.38 341 PRO A O 1
ATOM 2643 N N . GLN A 1 342 ? -5.968 -2.399 -9.326 1.00 92.94 342 GLN A N 1
ATOM 2644 C CA . GLN A 1 342 ? -6.230 -0.949 -9.311 1.00 92.94 342 GLN A CA 1
ATOM 2645 C C . GLN A 1 342 ? -6.292 -0.370 -7.888 1.00 92.94 342 GLN A C 1
ATOM 2647 O O . GLN A 1 342 ? -6.503 0.825 -7.697 1.00 92.94 342 GLN A O 1
ATOM 2652 N N . SER A 1 343 ? -6.124 -1.222 -6.878 1.00 93.75 343 SER A N 1
ATOM 2653 C CA . SER A 1 343 ? -6.138 -0.872 -5.463 1.00 93.75 343 SER A CA 1
ATOM 2654 C C . SER A 1 343 ? -5.404 -1.941 -4.647 1.00 93.75 343 SER A C 1
ATOM 2656 O O . SER A 1 343 ? -5.204 -3.069 -5.114 1.00 93.75 343 SER A O 1
ATOM 2658 N N . PHE A 1 344 ? -5.017 -1.626 -3.409 1.00 96.75 344 PHE A N 1
ATOM 2659 C CA . PHE A 1 344 ? -4.409 -2.620 -2.519 1.00 96.75 344 PHE A CA 1
ATOM 2660 C C . PHE A 1 344 ? -5.318 -3.845 -2.252 1.00 96.75 344 PHE A C 1
ATOM 2662 O O . PHE A 1 344 ? -4.820 -4.971 -2.334 1.00 96.75 344 PHE A O 1
ATOM 2669 N N . PRO A 1 345 ? -6.641 -3.696 -2.015 1.00 97.06 345 PRO A N 1
ATOM 2670 C CA . PRO A 1 345 ? -7.551 -4.840 -1.942 1.00 97.06 345 PRO A CA 1
ATOM 2671 C C . PRO A 1 345 ? -7.505 -5.758 -3.170 1.00 97.06 345 PRO A C 1
ATOM 2673 O O . PRO A 1 345 ? -7.482 -6.983 -3.019 1.00 97.06 345 PRO A O 1
ATOM 2676 N N . ASP A 1 346 ? -7.440 -5.197 -4.380 1.00 96.81 346 ASP A N 1
ATOM 2677 C CA . ASP A 1 346 ? -7.341 -5.991 -5.612 1.00 96.81 346 ASP A CA 1
ATOM 2678 C C . ASP A 1 346 ? -6.016 -6.748 -5.689 1.00 96.81 346 ASP A C 1
ATOM 2680 O O . ASP A 1 346 ? -5.996 -7.920 -6.072 1.00 96.81 346 ASP A O 1
ATOM 2684 N N . LEU A 1 347 ? -4.921 -6.114 -5.256 1.00 98.31 347 LEU A N 1
ATOM 2685 C CA . LEU A 1 347 ? -3.611 -6.752 -5.174 1.00 98.31 347 LEU A CA 1
ATOM 2686 C C . LEU A 1 347 ? -3.645 -7.949 -4.215 1.00 98.31 347 LEU A C 1
ATOM 2688 O O . LEU A 1 347 ? -3.170 -9.027 -4.569 1.00 98.31 347 LEU A O 1
ATOM 2692 N N . VAL A 1 348 ? -4.260 -7.814 -3.038 1.00 98.50 348 VAL A N 1
ATOM 2693 C CA . VAL A 1 348 ? -4.378 -8.924 -2.077 1.00 98.50 348 VAL A CA 1
ATOM 2694 C C . VAL A 1 348 ? -5.243 -10.058 -2.630 1.00 98.50 348 VAL A C 1
ATOM 2696 O O . VAL A 1 348 ? -4.869 -11.226 -2.506 1.00 98.50 348 VAL A O 1
ATOM 2699 N N . ARG A 1 349 ? -6.369 -9.749 -3.285 1.00 98.12 349 ARG A N 1
ATOM 2700 C CA . ARG A 1 349 ? -7.224 -10.767 -3.925 1.00 98.12 349 ARG A CA 1
ATOM 2701 C C . ARG A 1 349 ? -6.475 -11.520 -5.029 1.00 98.12 349 ARG A C 1
ATOM 2703 O O . ARG A 1 349 ? -6.522 -12.752 -5.058 1.00 98.12 349 ARG A O 1
ATOM 2710 N N . GLY A 1 350 ? -5.749 -10.805 -5.892 1.00 98.12 350 GLY A N 1
ATOM 2711 C CA . GLY A 1 350 ? -4.894 -11.397 -6.928 1.00 98.12 350 GLY A CA 1
ATOM 2712 C C . GLY A 1 350 ? -3.785 -12.271 -6.337 1.00 98.12 350 GLY A C 1
ATOM 2713 O O . GLY A 1 350 ? -3.585 -13.412 -6.762 1.00 98.12 350 GLY A O 1
ATOM 2714 N N . TYR A 1 351 ? -3.142 -11.800 -5.267 1.00 98.56 351 TYR A N 1
ATOM 2715 C CA . TYR A 1 351 ? -2.115 -12.553 -4.552 1.00 98.56 351 TYR A CA 1
ATOM 2716 C C . TYR A 1 351 ? -2.657 -13.863 -3.982 1.00 98.56 351 TYR A C 1
ATOM 2718 O O . TYR A 1 351 ? -2.101 -14.925 -4.253 1.00 98.56 351 TYR A O 1
ATOM 2726 N N . LEU A 1 352 ? -3.762 -13.817 -3.232 1.00 98.19 352 LEU A N 1
ATOM 2727 C CA . LEU A 1 352 ? -4.370 -15.007 -2.627 1.00 98.19 352 LEU A CA 1
ATOM 2728 C C . LEU A 1 352 ? -4.816 -16.030 -3.677 1.00 98.19 352 LEU A C 1
ATOM 2730 O O . LEU A 1 352 ? -4.760 -17.233 -3.421 1.00 98.19 352 LEU A O 1
ATOM 2734 N N . LYS A 1 353 ? -5.234 -15.560 -4.857 1.00 97.88 353 LYS A N 1
ATOM 2735 C CA . LYS A 1 353 ? -5.579 -16.414 -5.998 1.00 97.88 353 LYS A CA 1
ATOM 2736 C C . LYS A 1 353 ? -4.350 -17.108 -6.592 1.00 97.88 353 LYS A C 1
ATOM 2738 O O . LYS A 1 353 ? -4.433 -18.283 -6.941 1.00 97.88 353 LYS A O 1
ATOM 2743 N N . ARG A 1 354 ? -3.227 -16.398 -6.740 1.00 97.50 354 ARG A N 1
ATOM 2744 C CA . ARG A 1 354 ? -2.006 -16.918 -7.389 1.00 97.50 354 ARG A CA 1
ATOM 2745 C C . ARG A 1 354 ? -1.120 -17.736 -6.463 1.00 97.50 354 ARG A C 1
ATOM 2747 O O . ARG A 1 354 ? -0.486 -18.686 -6.915 1.00 97.50 354 ARG A O 1
ATOM 2754 N N . PHE A 1 355 ? -1.086 -17.378 -5.186 1.00 98.25 355 PHE A N 1
ATOM 2755 C CA . PHE A 1 355 ? -0.182 -17.944 -4.192 1.00 98.25 355 PHE A CA 1
ATOM 2756 C C . PHE A 1 355 ? -0.964 -18.435 -2.965 1.00 98.25 355 PHE A C 1
ATOM 2758 O O . PHE A 1 355 ? -0.768 -17.937 -1.854 1.00 98.25 355 PHE A O 1
ATOM 2765 N N . PRO A 1 356 ? -1.853 -19.437 -3.127 1.00 97.44 356 PRO A N 1
ATOM 2766 C CA . PRO A 1 356 ? -2.692 -19.925 -2.032 1.00 97.44 356 PRO A CA 1
ATOM 2767 C C . PRO A 1 356 ? -1.880 -20.508 -0.864 1.00 97.44 356 PRO A C 1
ATOM 2769 O O . PRO A 1 356 ? -2.359 -20.499 0.267 1.00 97.44 356 PRO A O 1
ATOM 2772 N N . GLY A 1 357 ? -0.642 -20.959 -1.108 1.00 97.88 357 GLY A N 1
ATOM 2773 C CA . GLY A 1 357 ? 0.269 -21.435 -0.062 1.00 97.88 357 GLY A CA 1
ATOM 2774 C C . GLY A 1 357 ? 0.640 -20.368 0.975 1.00 97.88 357 GLY A C 1
ATOM 2775 O O . GLY A 1 357 ? 0.889 -20.703 2.129 1.00 97.88 357 GLY A O 1
ATOM 2776 N N . ASP A 1 358 ? 0.587 -19.085 0.607 1.00 98.38 358 ASP A N 1
ATOM 2777 C CA . ASP A 1 358 ? 0.891 -17.974 1.515 1.00 98.38 358 ASP A CA 1
ATOM 2778 C C . ASP A 1 358 ? -0.364 -17.428 2.219 1.00 98.38 358 ASP A C 1
ATOM 2780 O O . ASP A 1 358 ? -0.266 -16.468 2.986 1.00 98.38 358 ASP A O 1
ATOM 2784 N N . ARG A 1 359 ? -1.553 -18.014 1.977 1.00 98.06 359 ARG A N 1
ATOM 2785 C CA . ARG A 1 359 ? -2.857 -17.480 2.419 1.00 98.06 359 ARG A CA 1
ATOM 2786 C C . ARG A 1 359 ? -2.864 -17.105 3.896 1.00 98.06 359 ARG A C 1
ATOM 2788 O O . ARG A 1 359 ? -3.205 -15.978 4.231 1.00 98.06 359 ARG A O 1
ATOM 2795 N N . SER A 1 360 ? -2.474 -18.028 4.771 1.00 98.31 360 SER A N 1
ATOM 2796 C CA . SER A 1 360 ? -2.473 -17.792 6.220 1.00 98.31 360 SER A CA 1
ATOM 2797 C C . SER A 1 360 ? -1.586 -16.603 6.606 1.00 98.31 360 SER A C 1
ATOM 2799 O O . SER A 1 360 ? -2.028 -15.694 7.312 1.00 98.31 360 SER A O 1
ATOM 2801 N N . THR A 1 361 ? -0.363 -16.562 6.074 1.00 98.44 361 THR A N 1
ATOM 2802 C CA . THR A 1 361 ? 0.620 -15.511 6.356 1.00 98.44 361 THR A CA 1
ATOM 2803 C C . THR A 1 361 ? 0.169 -14.153 5.828 1.00 98.44 361 THR A C 1
ATOM 2805 O O . THR A 1 361 ? 0.202 -13.171 6.569 1.00 98.44 361 THR A O 1
ATOM 2808 N N . LEU A 1 362 ? -0.296 -14.079 4.577 1.00 98.50 362 LEU A N 1
ATOM 2809 C CA . LEU A 1 362 ? -0.756 -12.823 3.986 1.00 98.50 362 LEU A CA 1
ATOM 2810 C C . LEU A 1 362 ? -1.995 -12.282 4.711 1.00 98.50 362 LEU A C 1
ATOM 2812 O O . LEU A 1 362 ? -2.043 -11.096 5.034 1.00 98.50 362 LEU A O 1
ATOM 2816 N N . LEU A 1 363 ? -2.967 -13.146 5.026 1.00 98.50 363 LEU A N 1
ATOM 2817 C CA . LEU A 1 363 ? -4.155 -12.749 5.783 1.00 98.50 363 LEU A CA 1
ATOM 2818 C C . LEU A 1 363 ? -3.785 -12.218 7.173 1.00 98.50 363 LEU A C 1
ATOM 2820 O O . LEU A 1 363 ? -4.327 -11.194 7.582 1.00 98.50 363 LEU A O 1
ATOM 2824 N N . ARG A 1 364 ? -2.834 -12.851 7.881 1.00 98.06 364 ARG A N 1
ATOM 2825 C CA . ARG A 1 364 ? -2.321 -12.331 9.163 1.00 98.06 364 ARG A CA 1
ATOM 2826 C C . ARG A 1 364 ? -1.703 -10.955 9.003 1.00 98.06 364 ARG A C 1
ATOM 2828 O O . ARG A 1 364 ? -2.045 -10.064 9.771 1.00 98.06 364 ARG A O 1
ATOM 2835 N N . ILE A 1 365 ? -0.835 -10.768 8.008 1.00 97.44 365 ILE A N 1
ATOM 2836 C CA . ILE A 1 365 ? -0.199 -9.469 7.763 1.00 97.44 365 ILE A CA 1
ATOM 2837 C C . ILE A 1 365 ? -1.267 -8.392 7.570 1.00 97.44 365 ILE A C 1
ATOM 2839 O O . ILE A 1 365 ? -1.219 -7.378 8.263 1.00 97.44 365 ILE A O 1
ATOM 2843 N N . VAL A 1 366 ? -2.255 -8.614 6.700 1.00 97.88 366 VAL A N 1
ATOM 2844 C CA . VAL A 1 366 ? -3.287 -7.605 6.416 1.00 97.88 366 VAL A CA 1
ATOM 2845 C C . VAL A 1 366 ? -4.180 -7.349 7.630 1.00 97.88 366 VAL A C 1
ATOM 2847 O O . VAL A 1 366 ? -4.332 -6.202 8.056 1.00 97.88 366 VAL A O 1
ATOM 2850 N N . LEU A 1 367 ? -4.744 -8.403 8.222 1.00 97.75 367 LEU A N 1
ATOM 2851 C CA . LEU A 1 367 ? -5.710 -8.277 9.314 1.00 97.75 367 LEU A CA 1
ATOM 2852 C C . LEU A 1 367 ? -5.067 -7.745 10.592 1.00 97.75 367 LEU A C 1
ATOM 2854 O O . LEU A 1 367 ? -5.620 -6.859 11.238 1.00 97.75 367 LEU A O 1
ATOM 2858 N N . GLU A 1 368 ? -3.887 -8.234 10.964 1.00 95.62 368 GLU A N 1
ATOM 2859 C CA . GLU A 1 368 ? -3.240 -7.769 12.186 1.00 95.62 368 GLU A CA 1
ATOM 2860 C C . GLU A 1 368 ? -2.716 -6.345 12.027 1.00 95.62 368 GLU A C 1
ATOM 2862 O O . GLU A 1 368 ? -2.911 -5.545 12.939 1.00 95.62 368 GLU A O 1
ATOM 2867 N N . THR A 1 369 ? -2.142 -5.979 10.876 1.00 94.06 369 THR A N 1
ATOM 2868 C CA . THR A 1 369 ? -1.658 -4.607 10.632 1.00 94.06 369 THR A CA 1
ATOM 2869 C C . THR A 1 369 ? -2.807 -3.606 10.648 1.00 94.06 369 THR A C 1
ATOM 2871 O O . THR A 1 369 ? -2.728 -2.601 11.341 1.00 94.06 369 THR A O 1
ATOM 2874 N N . THR A 1 370 ? -3.929 -3.909 9.994 1.00 94.38 370 THR A N 1
ATOM 2875 C CA . THR A 1 370 ? -5.119 -3.033 10.000 1.00 94.38 370 THR A CA 1
ATOM 2876 C C . THR A 1 370 ? -5.926 -3.107 11.298 1.00 94.38 370 THR A C 1
ATOM 2878 O O . THR A 1 370 ? -6.976 -2.476 11.411 1.00 94.38 370 THR A O 1
ATOM 2881 N N . ARG A 1 371 ? -5.475 -3.891 12.291 1.00 94.69 371 ARG A N 1
ATOM 2882 C CA . ARG A 1 371 ? -6.207 -4.158 13.543 1.00 94.69 371 ARG A CA 1
ATOM 2883 C C . ARG A 1 371 ? -7.633 -4.649 13.282 1.00 94.69 371 ARG A C 1
ATOM 2885 O O . ARG A 1 371 ? -8.560 -4.306 14.008 1.00 94.69 371 ARG A O 1
ATOM 2892 N N . TYR A 1 372 ? -7.785 -5.451 12.228 1.00 95.81 372 TYR A N 1
ATOM 2893 C CA . TYR A 1 372 ? -9.031 -6.021 11.721 1.00 95.81 372 TYR A CA 1
ATOM 2894 C C . TYR A 1 372 ? -10.063 -4.979 11.273 1.00 95.81 372 TYR A C 1
ATOM 2896 O O . TYR A 1 372 ? -11.196 -5.347 10.964 1.00 95.81 372 TYR A O 1
ATOM 2904 N N . ARG A 1 373 ? -9.685 -3.697 11.173 1.00 93.50 373 ARG A N 1
ATOM 2905 C CA . ARG A 1 373 ? -10.594 -2.608 10.801 1.00 93.50 373 ARG A CA 1
ATOM 2906 C C . ARG A 1 373 ? -11.175 -2.773 9.402 1.00 93.50 373 ARG A C 1
ATOM 2908 O O . ARG A 1 373 ? -12.264 -2.284 9.173 1.00 93.50 373 ARG A O 1
ATOM 2915 N N . THR A 1 374 ? -10.503 -3.480 8.495 1.00 94.75 374 THR A N 1
ATOM 2916 C CA . THR A 1 374 ? -11.026 -3.752 7.145 1.00 94.75 374 THR A CA 1
ATOM 2917 C C . THR A 1 374 ? -12.056 -4.880 7.095 1.00 94.75 374 THR A C 1
ATOM 2919 O O . THR A 1 374 ? -12.789 -4.991 6.116 1.00 94.75 374 THR A O 1
ATOM 2922 N N . MET A 1 375 ? -12.123 -5.715 8.137 1.00 95.25 375 MET A N 1
ATOM 2923 C CA . MET A 1 375 ? -12.945 -6.927 8.159 1.00 95.25 375 MET A CA 1
ATOM 2924 C C . MET A 1 375 ? -14.063 -6.880 9.205 1.00 95.25 375 MET A C 1
ATOM 2926 O O . MET A 1 375 ? -15.133 -7.442 8.995 1.00 95.25 375 MET A O 1
ATOM 2930 N N . SER A 1 376 ? -13.800 -6.316 10.384 1.00 93.50 376 SER A N 1
ATOM 2931 C CA . SER A 1 376 ? -14.701 -6.435 11.527 1.00 93.50 376 SER A CA 1
ATOM 2932 C C . SER A 1 376 ? -14.542 -5.265 12.489 1.00 93.50 376 SER A C 1
ATOM 2934 O O . SER A 1 376 ? -13.630 -5.239 13.324 1.00 93.50 376 SER A O 1
ATOM 2936 N N . ARG A 1 377 ? -15.498 -4.332 12.432 1.00 88.88 377 ARG A N 1
ATOM 2937 C CA . ARG A 1 377 ? -15.623 -3.229 13.392 1.00 88.88 377 ARG A CA 1
ATOM 2938 C C . ARG A 1 377 ? -15.609 -3.701 14.857 1.00 88.88 377 ARG A C 1
ATOM 2940 O O . ARG A 1 377 ? -14.796 -3.162 15.605 1.00 88.88 377 ARG A O 1
ATOM 2947 N N . PRO A 1 378 ? -16.361 -4.743 15.272 1.00 92.88 378 PRO A N 1
ATOM 2948 C CA . PRO A 1 378 ? -16.307 -5.224 16.655 1.00 92.88 378 PRO A CA 1
ATOM 2949 C C . PRO A 1 378 ? -14.907 -5.656 17.120 1.00 92.88 378 PRO A C 1
ATOM 2951 O O . PRO A 1 378 ? -14.549 -5.473 18.282 1.00 92.88 378 PRO A O 1
ATOM 2954 N N . VAL A 1 379 ? -14.080 -6.211 16.225 1.00 95.62 379 VAL A N 1
ATOM 2955 C CA . VAL A 1 379 ? -12.706 -6.620 16.575 1.00 95.62 379 VAL A CA 1
ATOM 2956 C C . VAL A 1 379 ? -11.805 -5.394 16.732 1.00 95.62 379 VAL A C 1
ATOM 2958 O O . VAL A 1 379 ? -11.009 -5.336 17.671 1.00 95.62 379 VAL A O 1
ATOM 2961 N N . ALA A 1 380 ? -11.953 -4.397 15.856 1.00 91.81 380 ALA A N 1
ATOM 2962 C CA . ALA A 1 380 ? -11.223 -3.136 15.958 1.00 91.81 380 ALA A CA 1
ATOM 2963 C C . ALA A 1 380 ? -11.601 -2.349 17.232 1.00 91.81 380 ALA A C 1
ATOM 2965 O O . ALA A 1 380 ? -10.725 -1.800 17.902 1.00 91.81 380 ALA A O 1
ATOM 2966 N N . GLU A 1 381 ? -12.878 -2.352 17.619 1.00 90.50 381 GLU A N 1
ATOM 2967 C CA . GLU A 1 381 ? -13.360 -1.759 18.875 1.00 90.50 381 GLU A CA 1
ATOM 2968 C C . GLU A 1 381 ? -12.811 -2.507 20.100 1.00 90.50 381 GLU A C 1
ATOM 2970 O O . GLU A 1 381 ? -12.327 -1.880 21.047 1.00 90.50 381 GLU A O 1
ATOM 2975 N N . ALA A 1 382 ? -12.774 -3.845 20.066 1.00 94.31 382 ALA A N 1
ATOM 2976 C CA . ALA A 1 382 ? -12.138 -4.643 21.116 1.00 94.31 382 ALA A CA 1
ATOM 2977 C C . ALA A 1 382 ? -10.633 -4.333 21.249 1.00 94.31 382 ALA A C 1
ATOM 2979 O O . ALA A 1 382 ? -10.108 -4.240 22.363 1.00 94.31 382 ALA A O 1
ATOM 2980 N N . TYR A 1 383 ? -9.935 -4.111 20.129 1.00 93.25 383 TYR A N 1
ATOM 2981 C CA . TYR A 1 383 ? -8.540 -3.668 20.136 1.00 93.25 383 TYR A CA 1
ATOM 2982 C C . TYR A 1 383 ? -8.370 -2.285 20.783 1.00 93.25 383 TYR A C 1
ATOM 2984 O O . TYR A 1 383 ? -7.466 -2.097 21.605 1.00 93.25 383 TYR A O 1
ATOM 2992 N N . GLN A 1 384 ? -9.234 -1.321 20.449 1.00 89.62 384 GLN A N 1
ATOM 2993 C CA . GLN A 1 384 ? -9.218 0.012 21.058 1.00 89.62 384 GLN A CA 1
ATOM 2994 C C . GLN A 1 384 ? -9.475 -0.061 22.567 1.00 89.62 384 GLN A C 1
ATOM 2996 O O . GLN A 1 384 ? -8.716 0.524 23.343 1.00 89.62 384 GLN A O 1
ATOM 3001 N N . ALA A 1 385 ? -10.462 -0.848 23.003 1.00 90.62 385 ALA A N 1
ATOM 3002 C CA . ALA A 1 385 ? -10.736 -1.079 24.421 1.00 90.62 385 ALA A CA 1
ATOM 3003 C C . ALA A 1 385 ? -9.507 -1.645 25.157 1.00 90.62 385 ALA A C 1
ATOM 3005 O O . ALA A 1 385 ? -9.127 -1.138 26.215 1.00 90.62 385 ALA A O 1
ATOM 3006 N N . TYR A 1 386 ? -8.822 -2.630 24.565 1.00 93.12 386 TYR A N 1
ATOM 3007 C CA . TYR A 1 386 ? -7.559 -3.157 25.088 1.00 93.12 386 TYR A CA 1
ATOM 3008 C C . TYR A 1 386 ? -6.456 -2.082 25.174 1.00 93.12 386 TYR A C 1
ATOM 3010 O O . TYR A 1 386 ? -5.783 -1.965 26.203 1.00 93.12 386 TYR A O 1
ATOM 3018 N N . ARG A 1 387 ? -6.280 -1.252 24.135 1.00 89.56 387 ARG A N 1
ATOM 3019 C CA . ARG A 1 387 ? -5.312 -0.135 24.127 1.00 89.56 387 ARG A CA 1
ATOM 3020 C C . ARG A 1 387 ? -5.603 0.886 25.226 1.00 89.56 387 ARG A C 1
ATOM 3022 O O . ARG A 1 387 ? -4.676 1.271 25.942 1.00 89.56 387 ARG A O 1
ATOM 3029 N N . HIS A 1 388 ? -6.861 1.286 25.397 1.00 88.75 388 HIS A N 1
ATOM 3030 C CA . HIS A 1 388 ? -7.267 2.214 26.451 1.00 88.75 388 HIS A CA 1
ATOM 3031 C C . HIS A 1 388 ? -7.066 1.619 27.847 1.00 88.75 388 HIS A C 1
ATOM 3033 O O . HIS A 1 388 ? -6.527 2.301 28.719 1.00 88.75 388 HIS A O 1
ATOM 3039 N N . ALA A 1 389 ? -7.413 0.345 28.053 1.00 89.50 389 ALA A N 1
ATOM 3040 C CA . ALA A 1 389 ? -7.148 -0.351 29.311 1.00 89.50 389 ALA A CA 1
ATOM 3041 C C . ALA A 1 389 ? -5.642 -0.380 29.629 1.00 89.50 389 ALA A C 1
ATOM 3043 O O . ALA A 1 389 ? -5.244 -0.097 30.757 1.00 89.50 389 ALA A O 1
ATOM 3044 N N . ARG A 1 390 ? -4.782 -0.626 28.630 1.00 90.25 390 ARG A N 1
ATOM 3045 C CA . ARG A 1 390 ? -3.319 -0.625 28.805 1.00 90.25 390 ARG A CA 1
ATOM 3046 C C . ARG A 1 390 ? -2.780 0.755 29.183 1.00 90.25 390 ARG A C 1
ATOM 3048 O O . ARG A 1 390 ? -1.931 0.861 30.071 1.00 90.25 390 ARG A O 1
ATOM 3055 N N . ALA A 1 391 ? -3.270 1.806 28.527 1.00 87.56 391 ALA A N 1
ATOM 3056 C CA . ALA A 1 391 ? -2.892 3.183 28.839 1.00 87.56 391 ALA A CA 1
ATOM 3057 C C . ALA A 1 391 ? -3.306 3.559 30.271 1.00 87.56 391 ALA A C 1
ATOM 3059 O O . ALA A 1 391 ? -2.474 4.044 31.037 1.00 87.56 391 ALA A O 1
ATOM 3060 N N . ARG A 1 392 ? -4.549 3.239 30.661 1.00 88.44 392 ARG A N 1
ATOM 3061 C CA . ARG A 1 392 ? -5.068 3.452 32.022 1.00 88.44 392 ARG A CA 1
ATOM 3062 C C . ARG A 1 392 ? -4.314 2.643 33.072 1.00 88.44 392 ARG A C 1
ATOM 3064 O O . ARG A 1 392 ? -4.108 3.126 34.176 1.00 88.44 392 ARG A O 1
ATOM 3071 N N . GLN A 1 393 ? -3.870 1.430 32.753 1.00 89.00 393 GLN A N 1
ATOM 3072 C CA . GLN A 1 393 ? -3.094 0.631 33.702 1.00 89.00 393 GLN A CA 1
ATOM 3073 C C . GLN A 1 393 ? -1.709 1.254 33.920 1.00 89.00 393 GLN A C 1
ATOM 3075 O O . GLN A 1 393 ? -1.240 1.348 35.051 1.00 89.00 393 GLN A O 1
ATOM 3080 N N . THR A 1 394 ? -1.086 1.751 32.846 1.00 87.31 394 THR A N 1
ATOM 3081 C CA . THR A 1 394 ? 0.203 2.461 32.915 1.00 87.31 394 THR A CA 1
ATOM 3082 C C . THR A 1 394 ? 0.092 3.730 33.770 1.00 87.31 394 THR A C 1
ATOM 3084 O O . THR A 1 394 ? 1.006 4.036 34.529 1.00 87.31 394 THR A O 1
ATOM 3087 N N . SER A 1 395 ? -1.049 4.428 33.715 1.00 88.69 395 SER A N 1
ATOM 3088 C CA . SER A 1 395 ? -1.357 5.580 34.574 1.00 88.69 395 SER A CA 1
ATOM 3089 C C . SER A 1 395 ? -1.975 5.216 35.935 1.00 88.69 395 SER A C 1
ATOM 3091 O O . SER A 1 395 ? -2.390 6.114 36.663 1.00 88.69 395 SER A O 1
ATOM 3093 N N . ARG A 1 396 ? -2.027 3.925 36.307 1.00 89.31 396 ARG A N 1
ATOM 3094 C CA . ARG A 1 396 ? -2.620 3.401 37.560 1.00 89.31 396 ARG A CA 1
ATOM 3095 C C . ARG A 1 396 ? -4.105 3.752 37.771 1.00 89.31 396 ARG A C 1
ATOM 3097 O O . ARG A 1 396 ? -4.582 3.791 38.899 1.00 89.31 396 ARG A O 1
ATOM 3104 N N . GLN A 1 397 ? -4.841 3.981 36.688 1.00 88.38 397 GLN A N 1
ATOM 3105 C CA . GLN A 1 397 ? -6.275 4.300 36.664 1.00 88.38 397 GLN A CA 1
ATOM 3106 C C . GLN A 1 397 ? -7.180 3.071 36.463 1.00 88.38 397 GLN A C 1
ATOM 3108 O O . GLN A 1 397 ? -8.401 3.197 36.462 1.00 88.38 397 GLN A O 1
ATOM 3113 N N . THR A 1 398 ? -6.615 1.883 36.241 1.00 89.00 398 THR A N 1
ATOM 3114 C CA . THR A 1 398 ? -7.362 0.618 36.164 1.00 89.00 398 THR A CA 1
ATOM 3115 C C . THR A 1 398 ? -6.511 -0.528 36.705 1.00 89.00 398 THR A C 1
ATOM 3117 O O . THR A 1 398 ? -5.282 -0.414 36.762 1.00 89.00 398 THR A O 1
ATOM 3120 N N . ASP A 1 399 ? -7.152 -1.621 37.111 1.00 91.50 399 ASP A N 1
ATOM 3121 C CA . ASP A 1 399 ? -6.472 -2.792 37.660 1.00 91.50 399 ASP A CA 1
ATOM 3122 C C . ASP A 1 399 ? -5.964 -3.756 36.567 1.00 91.50 399 ASP A C 1
ATOM 3124 O O . ASP A 1 399 ? -6.293 -3.669 35.379 1.00 91.50 399 ASP A O 1
ATOM 3128 N N . ALA A 1 400 ? -5.108 -4.698 36.974 1.00 92.88 400 ALA A N 1
ATOM 3129 C CA . ALA A 1 400 ? -4.563 -5.707 36.069 1.00 92.88 400 ALA A CA 1
ATOM 3130 C C . ALA A 1 400 ? -5.623 -6.694 35.554 1.00 92.88 400 ALA A C 1
ATOM 3132 O O . ALA A 1 400 ? -5.479 -7.215 34.446 1.00 92.88 400 ALA A O 1
ATOM 3133 N N . ALA A 1 401 ? -6.691 -6.932 36.322 1.00 93.94 401 ALA A N 1
ATOM 3134 C CA . ALA A 1 401 ? -7.768 -7.840 35.940 1.00 93.94 401 ALA A CA 1
ATOM 3135 C C . ALA A 1 401 ? -8.568 -7.289 34.748 1.00 93.94 401 ALA A C 1
ATOM 3137 O O . ALA A 1 401 ? -8.837 -8.019 33.793 1.00 93.94 401 ALA A O 1
ATOM 3138 N N . THR A 1 402 ? -8.855 -5.989 34.752 1.00 93.06 402 THR A N 1
ATOM 3139 C CA . THR A 1 402 ? -9.558 -5.263 33.690 1.00 93.06 402 THR A CA 1
ATOM 3140 C C . THR A 1 402 ? -8.750 -5.268 32.396 1.00 93.06 402 THR A C 1
ATOM 3142 O O . THR A 1 402 ? -9.290 -5.589 31.333 1.00 93.06 402 THR A O 1
ATOM 3145 N N . LEU A 1 403 ? -7.437 -5.000 32.464 1.00 94.44 403 LEU A N 1
ATOM 3146 C CA . LEU A 1 403 ? -6.569 -5.133 31.290 1.00 94.44 403 LEU A CA 1
ATOM 3147 C C . LEU A 1 403 ? -6.576 -6.568 30.749 1.00 94.44 403 LEU A C 1
ATOM 3149 O O . LEU A 1 403 ? -6.687 -6.775 29.539 1.00 94.44 403 LEU A O 1
ATOM 3153 N N . GLN A 1 404 ? -6.444 -7.559 31.632 1.00 96.44 404 GLN A N 1
ATOM 3154 C CA . GLN A 1 404 ? -6.384 -8.960 31.231 1.00 96.44 404 GLN A CA 1
ATOM 3155 C C . GLN A 1 404 ? -7.699 -9.434 30.593 1.00 96.44 404 GLN A C 1
ATOM 3157 O O . GLN A 1 404 ? -7.659 -10.202 29.629 1.00 96.44 404 GLN A O 1
ATOM 3162 N N . ALA A 1 405 ? -8.846 -8.959 31.084 1.00 96.00 405 ALA A N 1
ATOM 3163 C CA . ALA A 1 405 ? -10.156 -9.219 30.493 1.00 96.00 405 ALA A CA 1
ATOM 3164 C C . ALA A 1 405 ? -10.273 -8.605 29.088 1.00 96.00 405 ALA A C 1
ATOM 3166 O O . ALA A 1 405 ? -10.609 -9.318 28.141 1.00 96.00 405 ALA A O 1
ATOM 3167 N N . ALA A 1 406 ? -9.903 -7.329 28.922 1.00 95.44 406 ALA A N 1
ATOM 3168 C CA . ALA A 1 406 ? -9.916 -6.658 27.620 1.00 95.44 406 ALA A CA 1
ATOM 3169 C C . ALA A 1 406 ? -8.974 -7.335 26.608 1.00 95.44 406 ALA A C 1
ATOM 3171 O O . ALA A 1 406 ? -9.336 -7.533 25.448 1.00 95.44 406 ALA A O 1
ATOM 3172 N N . LYS A 1 407 ? -7.785 -7.760 27.058 1.00 96.50 407 LYS A N 1
ATOM 3173 C CA . LYS A 1 407 ? -6.832 -8.511 26.233 1.00 96.50 407 LYS A CA 1
ATOM 3174 C C . LYS A 1 407 ? -7.421 -9.840 25.752 1.00 96.50 407 LYS A C 1
ATOM 3176 O O . LYS A 1 407 ? -7.361 -10.115 24.559 1.00 96.50 407 LYS A O 1
ATOM 3181 N N . ARG A 1 408 ? -8.016 -10.642 26.647 1.00 97.31 408 ARG A N 1
ATOM 3182 C CA . ARG A 1 408 ? -8.638 -11.933 26.284 1.00 97.31 408 ARG A CA 1
ATOM 3183 C C . ARG A 1 408 ? -9.804 -11.759 25.317 1.00 97.31 408 ARG A C 1
ATOM 3185 O O . ARG A 1 408 ? -9.929 -12.544 24.382 1.00 97.31 408 ARG A O 1
ATOM 3192 N N . ALA A 1 409 ? -10.634 -10.737 25.525 1.00 96.50 409 ALA A N 1
ATOM 3193 C CA . ALA A 1 409 ? -11.739 -10.425 24.625 1.00 96.50 409 ALA A CA 1
ATOM 3194 C C . ALA A 1 409 ? -11.229 -10.108 23.209 1.00 96.50 409 ALA A C 1
ATOM 3196 O O . ALA A 1 409 ? -11.710 -10.692 22.240 1.00 96.50 409 ALA A O 1
ATOM 3197 N N . TYR A 1 410 ? -10.204 -9.256 23.096 1.00 97.06 410 TYR A N 1
ATOM 3198 C CA . TYR A 1 410 ? -9.568 -8.949 21.815 1.00 97.06 410 TYR A CA 1
ATOM 3199 C C . TYR A 1 410 ? -8.912 -10.181 21.171 1.00 97.06 410 TYR A C 1
ATOM 3201 O O . TYR A 1 410 ? -9.130 -10.437 19.988 1.00 97.06 410 TYR A O 1
ATOM 3209 N N . GLU A 1 411 ? -8.138 -10.962 21.931 1.00 97.25 411 GLU A N 1
ATOM 3210 C CA . GLU A 1 411 ? -7.470 -12.169 21.427 1.00 97.25 411 GLU A CA 1
ATOM 3211 C C . GLU A 1 411 ? -8.476 -13.205 20.912 1.00 97.25 411 GLU A C 1
ATOM 3213 O O . GLU A 1 411 ? -8.300 -13.733 19.820 1.00 97.25 411 GLU A O 1
ATOM 3218 N N . SER A 1 412 ? -9.571 -13.439 21.633 1.00 97.38 412 SER A N 1
ATOM 3219 C CA . SER A 1 412 ? -10.635 -14.339 21.177 1.00 97.38 412 SER A CA 1
ATOM 3220 C C . SER A 1 412 ? -11.299 -13.831 19.890 1.00 97.38 412 SER A C 1
ATOM 3222 O O . SER A 1 412 ? -11.391 -14.554 18.896 1.00 97.38 412 SER A O 1
ATOM 3224 N N . ALA A 1 413 ? -11.692 -12.552 19.866 1.00 97.62 413 ALA A N 1
ATOM 3225 C CA . ALA A 1 413 ? -12.385 -11.956 18.727 1.00 97.62 413 ALA A CA 1
ATOM 3226 C C . ALA A 1 413 ? -11.521 -11.929 17.453 1.00 97.62 413 ALA A C 1
ATOM 3228 O O . ALA A 1 413 ? -12.030 -12.181 16.356 1.00 97.62 413 ALA A O 1
ATOM 3229 N N . LYS A 1 414 ? -10.214 -11.651 17.579 1.00 97.50 414 LYS A N 1
ATOM 3230 C CA . LYS A 1 414 ? -9.306 -11.626 16.425 1.00 97.50 414 LYS A CA 1
ATOM 3231 C C . LYS A 1 414 ? -9.074 -13.024 15.843 1.00 97.50 414 LYS A C 1
ATOM 3233 O O . LYS A 1 414 ? -9.056 -13.167 14.626 1.00 97.50 414 LYS A O 1
ATOM 3238 N N . GLU A 1 415 ? -8.938 -14.053 16.683 1.00 98.06 415 GLU A N 1
ATOM 3239 C CA . GLU A 1 415 ? -8.711 -15.429 16.220 1.00 98.06 415 GLU A CA 1
ATOM 3240 C C . GLU A 1 415 ? -9.956 -15.997 15.528 1.00 98.06 415 GLU A C 1
ATOM 3242 O O . GLU A 1 415 ? -9.847 -16.674 14.505 1.00 98.06 415 GLU A O 1
ATOM 3247 N N . GLU A 1 416 ? -11.148 -15.650 16.019 1.00 97.69 416 GLU A N 1
ATOM 3248 C CA . GLU A 1 416 ? -12.412 -15.963 15.349 1.00 97.69 416 GLU A CA 1
ATOM 3249 C C . GLU A 1 416 ? -12.511 -15.296 13.971 1.00 97.69 416 GLU A C 1
ATOM 3251 O O . GLU A 1 416 ? -12.817 -15.941 12.967 1.00 97.69 416 GLU A O 1
ATOM 3256 N N . ALA A 1 417 ? -12.213 -13.996 13.889 1.00 97.88 417 ALA A N 1
ATOM 3257 C CA . ALA A 1 417 ? -12.207 -13.281 12.617 1.00 97.88 417 ALA A CA 1
ATOM 3258 C C . ALA A 1 417 ? -11.172 -13.857 11.640 1.00 97.88 417 ALA A C 1
ATOM 3260 O O . ALA A 1 417 ? -11.484 -14.050 10.467 1.00 97.88 417 ALA A O 1
ATOM 3261 N N . PHE A 1 418 ? -9.979 -14.206 12.121 1.00 98.50 418 PHE A N 1
ATOM 3262 C CA . PHE A 1 418 ? -8.957 -14.840 11.298 1.00 98.50 418 PHE A CA 1
ATOM 3263 C C . PHE A 1 418 ? -9.405 -16.199 10.743 1.00 98.50 418 PHE A C 1
ATOM 3265 O O . PHE A 1 418 ? -9.177 -16.477 9.565 1.00 98.50 418 PHE A O 1
ATOM 3272 N N . ARG A 1 419 ? -10.090 -17.026 11.545 1.00 98.44 419 ARG A N 1
ATOM 3273 C CA . ARG A 1 419 ? -10.629 -18.314 11.080 1.00 98.44 419 ARG A CA 1
ATOM 3274 C C . ARG A 1 419 ? -11.639 -18.130 9.948 1.00 98.44 419 ARG A C 1
ATOM 3276 O O . ARG A 1 419 ? -11.493 -18.754 8.901 1.00 98.44 419 ARG A O 1
ATOM 3283 N N . ARG A 1 420 ? -12.572 -17.185 10.098 1.00 98.19 420 ARG A N 1
ATOM 3284 C CA . ARG A 1 420 ? -13.532 -16.839 9.035 1.00 98.19 420 ARG A CA 1
ATOM 3285 C C . ARG A 1 420 ? -12.834 -16.359 7.758 1.00 98.19 420 ARG A C 1
ATOM 3287 O O . ARG A 1 420 ? -13.237 -16.723 6.657 1.00 98.19 420 ARG A O 1
ATOM 3294 N N . ALA A 1 421 ? -11.767 -15.568 7.883 1.00 98.06 421 ALA A N 1
ATOM 3295 C CA . ALA A 1 421 ? -10.976 -15.129 6.731 1.00 98.06 421 ALA A CA 1
ATOM 3296 C C . ALA A 1 421 ? -10.287 -16.310 6.024 1.00 98.06 421 ALA A C 1
ATOM 3298 O O . ALA A 1 421 ? -10.295 -16.396 4.792 1.00 98.06 421 ALA A O 1
ATOM 3299 N N . LEU A 1 422 ? -9.727 -17.258 6.785 1.00 97.81 422 LEU A N 1
ATOM 3300 C CA . LEU A 1 422 ? -9.160 -18.489 6.227 1.00 97.81 422 LEU A CA 1
ATOM 3301 C C . LEU A 1 422 ? -10.206 -19.283 5.438 1.00 97.81 422 LEU A C 1
ATOM 3303 O O . LEU A 1 422 ? -9.895 -19.713 4.327 1.00 97.81 422 LEU A O 1
ATOM 3307 N N . GLU A 1 423 ? -11.427 -19.379 5.964 1.00 97.06 423 GLU A N 1
ATOM 3308 C CA . GLU A 1 423 ? -12.587 -20.052 5.355 1.00 97.06 423 GLU A CA 1
ATOM 3309 C C . GLU A 1 423 ? -13.173 -19.320 4.135 1.00 97.06 423 GLU A C 1
ATOM 3311 O O . GLU A 1 423 ? -13.991 -19.888 3.417 1.00 97.06 423 GLU A O 1
ATOM 3316 N N . GLY A 1 424 ? -12.730 -18.091 3.848 1.00 96.00 424 GLY A N 1
ATOM 3317 C CA . GLY A 1 424 ? -13.101 -17.367 2.628 1.00 96.00 424 GLY A CA 1
ATOM 3318 C C . GLY A 1 424 ? -13.917 -16.096 2.835 1.00 96.00 424 GLY A C 1
ATOM 3319 O O . GLY A 1 424 ? -14.297 -15.484 1.840 1.00 96.00 424 GLY A O 1
ATOM 3320 N N . ALA A 1 425 ? -14.167 -15.669 4.077 1.00 96.94 425 ALA A N 1
ATOM 3321 C CA . ALA A 1 425 ? -14.817 -14.386 4.334 1.00 96.94 425 ALA A CA 1
ATOM 3322 C C . ALA A 1 425 ? -14.010 -13.217 3.739 1.00 96.94 425 ALA A C 1
ATOM 3324 O O . ALA A 1 425 ? -12.775 -13.221 3.776 1.00 96.94 425 ALA A O 1
ATOM 3325 N N . ASP A 1 426 ? -14.710 -12.204 3.219 1.00 95.69 426 ASP A N 1
ATOM 3326 C CA . ASP A 1 426 ? -14.063 -11.012 2.671 1.00 95.69 426 ASP A CA 1
ATOM 3327 C C . ASP A 1 426 ? -13.419 -10.184 3.795 1.00 95.69 426 ASP A C 1
ATOM 3329 O O . ASP A 1 426 ? -14.090 -9.684 4.699 1.00 95.69 426 ASP A O 1
ATOM 3333 N N . ILE A 1 427 ? -12.095 -10.035 3.732 1.00 97.00 427 ILE A N 1
ATOM 3334 C CA . ILE A 1 427 ? -11.305 -9.255 4.694 1.00 97.00 427 ILE A CA 1
ATOM 3335 C C . ILE A 1 427 ? -11.372 -7.742 4.462 1.00 97.00 427 ILE A C 1
ATOM 3337 O O . ILE A 1 427 ? -10.759 -6.986 5.218 1.00 97.00 427 ILE A O 1
ATOM 3341 N N . PHE A 1 428 ? -12.082 -7.321 3.417 1.00 95.94 428 PHE A N 1
ATOM 3342 C CA . PHE A 1 428 ? -12.318 -5.933 3.036 1.00 95.94 428 PHE A CA 1
ATOM 3343 C C . PHE A 1 428 ? -13.805 -5.557 3.107 1.00 95.94 428 PHE A C 1
ATOM 3345 O O . PHE A 1 428 ? -14.207 -4.546 2.542 1.00 95.94 428 PHE A O 1
ATOM 3352 N N . VAL A 1 429 ? -14.629 -6.353 3.798 1.00 92.62 429 VAL A N 1
ATOM 3353 C CA . VAL A 1 429 ? -16.081 -6.124 3.901 1.00 92.62 429 VAL A CA 1
ATOM 3354 C C . VAL A 1 429 ? -16.451 -4.799 4.585 1.00 92.62 429 VAL A C 1
ATOM 3356 O O . VAL A 1 429 ? -17.535 -4.282 4.343 1.00 92.62 429 VAL A O 1
ATOM 3359 N N . ASP A 1 430 ? -15.566 -4.228 5.411 1.00 90.44 430 ASP A N 1
ATOM 3360 C CA . ASP A 1 430 ? -15.805 -2.944 6.094 1.00 90.44 430 ASP A CA 1
ATOM 3361 C C . ASP A 1 430 ? -15.342 -1.730 5.260 1.00 90.44 430 ASP A C 1
ATOM 3363 O O . ASP A 1 430 ? -15.339 -0.602 5.753 1.00 90.44 430 ASP A O 1
ATOM 3367 N N . LEU A 1 431 ? -14.926 -1.934 4.000 1.00 90.00 431 LEU A N 1
ATOM 3368 C CA . LEU A 1 431 ? -14.708 -0.834 3.059 1.00 90.00 431 LEU A CA 1
ATOM 3369 C C . LEU A 1 431 ? -16.070 -0.297 2.613 1.00 90.00 431 LEU A C 1
ATOM 3371 O O . LEU A 1 431 ? -16.845 -0.996 1.961 1.00 90.00 431 LEU A O 1
ATOM 3375 N N . GLY A 1 432 ? -16.341 0.966 2.937 1.00 84.06 432 GLY A N 1
ATOM 3376 C CA . GLY A 1 432 ? -17.528 1.659 2.451 1.00 84.06 432 GLY A CA 1
ATOM 3377 C C . GLY A 1 432 ? -17.522 1.818 0.927 1.00 84.06 432 GLY A C 1
ATOM 3378 O O . GLY A 1 432 ? -16.444 1.851 0.321 1.00 84.06 432 GLY A O 1
ATOM 3379 N N . PRO A 1 433 ? -18.703 1.948 0.295 1.00 87.44 433 PRO A N 1
ATOM 3380 C CA . PRO A 1 433 ? -18.795 2.198 -1.138 1.00 87.44 433 PRO A CA 1
ATOM 3381 C C . PRO A 1 433 ? -18.161 3.546 -1.496 1.00 87.44 433 PRO A C 1
ATOM 3383 O O . PRO A 1 433 ? -18.159 4.474 -0.684 1.00 87.44 433 PRO A O 1
ATOM 3386 N N . ALA A 1 434 ? -17.671 3.677 -2.728 1.00 86.00 434 ALA A N 1
ATOM 3387 C CA . ALA A 1 434 ? -17.237 4.973 -3.228 1.00 86.00 434 ALA A CA 1
ATOM 3388 C C . ALA A 1 434 ? -18.457 5.881 -3.430 1.00 86.00 434 ALA A C 1
ATOM 3390 O O . ALA A 1 434 ? -19.373 5.526 -4.175 1.00 86.00 434 ALA A O 1
ATOM 3391 N N . LEU A 1 435 ? -18.475 7.041 -2.776 1.00 88.88 435 LEU A N 1
ATOM 3392 C CA . LEU A 1 435 ? -19.565 8.013 -2.868 1.00 88.88 435 LEU A CA 1
ATOM 3393 C C . LEU A 1 435 ? -19.060 9.283 -3.543 1.00 88.88 435 LEU A C 1
ATOM 3395 O O . LEU A 1 435 ? -18.758 10.286 -2.893 1.00 88.88 435 LEU A O 1
ATOM 3399 N N . ARG A 1 436 ? -18.921 9.200 -4.868 1.00 87.94 436 ARG A N 1
ATOM 3400 C CA . ARG A 1 436 ? -18.282 10.237 -5.675 1.00 87.94 436 ARG A CA 1
ATOM 3401 C C . ARG A 1 436 ? -19.226 11.394 -5.973 1.00 87.94 436 ARG A C 1
ATOM 3403 O O . ARG A 1 436 ? -20.335 11.219 -6.481 1.00 87.94 436 ARG A O 1
ATOM 3410 N N . LEU A 1 437 ? -18.737 12.590 -5.695 1.00 86.12 437 LEU A N 1
ATOM 3411 C CA . LEU A 1 437 ? -19.385 13.858 -5.965 1.00 86.12 437 LEU A CA 1
ATOM 3412 C C . LEU A 1 437 ? -18.473 14.713 -6.827 1.00 86.12 437 LEU A C 1
ATOM 3414 O O . LEU A 1 437 ? -17.260 14.738 -6.627 1.00 86.12 437 LEU A O 1
ATOM 3418 N N . TYR A 1 438 ? -19.076 15.466 -7.736 1.00 83.19 438 TYR A N 1
ATOM 3419 C CA . TYR A 1 438 ? -18.415 16.581 -8.391 1.00 83.19 438 TYR A CA 1
ATOM 3420 C C . TYR A 1 438 ? -18.999 17.887 -7.866 1.00 83.19 438 TYR A C 1
ATOM 3422 O O . TYR A 1 438 ? -20.211 18.096 -7.940 1.00 83.19 438 TYR A O 1
ATOM 3430 N N . GLY A 1 439 ? -18.144 18.773 -7.359 1.00 79.00 439 GLY A N 1
ATOM 3431 C CA . GLY A 1 439 ? -18.539 20.076 -6.837 1.00 79.00 439 GLY A CA 1
ATOM 3432 C C . GLY A 1 439 ? -17.432 21.111 -6.991 1.00 79.00 439 GLY A C 1
ATOM 3433 O O . GLY A 1 439 ? -16.256 20.799 -6.830 1.00 79.00 439 GLY A O 1
ATOM 3434 N N . ALA A 1 440 ? -17.808 22.342 -7.351 1.00 78.00 440 ALA A N 1
ATOM 3435 C CA . ALA A 1 440 ? -16.885 23.473 -7.522 1.00 78.00 440 ALA A CA 1
ATOM 3436 C C . ALA A 1 440 ? -15.661 23.183 -8.424 1.00 78.00 440 ALA A C 1
ATOM 3438 O O . ALA A 1 440 ? -14.574 23.713 -8.212 1.00 78.00 440 ALA A O 1
ATOM 3439 N N . GLY A 1 441 ? -15.833 22.346 -9.454 1.00 75.00 441 GLY A N 1
ATOM 3440 C CA . GLY A 1 441 ? -14.758 22.014 -10.392 1.00 75.00 441 GLY A CA 1
ATOM 3441 C C . GLY A 1 441 ? -13.901 20.802 -10.002 1.00 75.00 441 GLY A C 1
ATOM 3442 O O . GLY A 1 441 ? -12.950 20.489 -10.719 1.00 75.00 441 GLY A O 1
ATOM 3443 N N . TYR A 1 442 ? -14.212 20.127 -8.891 1.00 75.31 442 TYR A N 1
ATOM 3444 C CA . TYR A 1 442 ? -13.413 19.044 -8.319 1.00 75.31 442 TYR A CA 1
ATOM 3445 C C . TYR A 1 442 ? -14.265 17.802 -8.016 1.00 75.31 442 TYR A C 1
ATOM 3447 O O . TYR A 1 442 ? -15.370 17.909 -7.485 1.00 75.31 442 TYR A O 1
ATOM 3455 N N . GLU A 1 443 ? -13.742 16.621 -8.354 1.00 82.62 443 GLU A N 1
ATOM 3456 C CA . GLU A 1 443 ? -14.334 15.324 -8.008 1.00 82.62 443 GLU A CA 1
ATOM 3457 C C . GLU A 1 443 ? -13.725 14.798 -6.704 1.00 82.62 443 GLU A C 1
ATOM 3459 O O . GLU A 1 443 ? -12.502 14.803 -6.546 1.00 82.62 443 GLU A O 1
ATOM 3464 N N . PHE A 1 444 ? -14.558 14.312 -5.785 1.00 83.00 444 PHE A N 1
ATOM 3465 C CA . PHE A 1 444 ? -14.124 13.716 -4.523 1.00 83.00 444 PHE A CA 1
ATOM 3466 C C . PHE A 1 444 ? -15.039 12.578 -4.080 1.00 83.00 444 PHE A C 1
ATOM 3468 O O . PHE A 1 444 ? -16.213 12.533 -4.428 1.00 83.00 444 PHE A O 1
ATOM 3475 N N . ASP A 1 445 ? -14.503 11.666 -3.272 1.00 88.12 445 ASP A N 1
ATOM 3476 C CA . ASP A 1 445 ? -15.270 10.607 -2.617 1.00 88.12 445 ASP A CA 1
ATOM 3477 C C . ASP A 1 445 ? -15.585 11.014 -1.176 1.00 88.12 445 ASP A C 1
ATOM 3479 O O . ASP A 1 445 ? -14.673 11.246 -0.380 1.00 88.12 445 ASP A O 1
ATOM 3483 N N . LEU A 1 446 ? -16.868 11.078 -0.820 1.00 89.75 446 LEU A N 1
ATOM 3484 C CA . LEU A 1 446 ? -17.323 11.498 0.507 1.00 89.75 446 LEU A CA 1
ATOM 3485 C C . LEU A 1 446 ? -16.761 10.615 1.640 1.00 89.75 446 LEU A C 1
ATOM 3487 O O . LEU A 1 446 ? -16.542 11.082 2.764 1.00 89.75 446 LEU A O 1
ATOM 3491 N N . ASN A 1 447 ? -16.460 9.347 1.347 1.00 90.38 447 ASN A N 1
ATOM 3492 C CA . ASN A 1 447 ? -15.885 8.417 2.318 1.00 90.38 447 ASN A CA 1
ATOM 3493 C C . ASN A 1 447 ? -14.365 8.561 2.499 1.00 90.38 447 ASN A C 1
ATOM 3495 O O . ASN A 1 447 ? -13.820 8.023 3.466 1.00 90.38 447 ASN A O 1
ATOM 3499 N N . LEU A 1 448 ? -13.695 9.323 1.628 1.00 87.62 448 LEU A N 1
ATOM 3500 C CA . LEU A 1 448 ? -12.243 9.545 1.654 1.00 87.62 448 LEU A CA 1
ATOM 3501 C C . LEU A 1 448 ? -11.858 11.007 1.903 1.00 87.62 448 LEU A C 1
ATOM 3503 O O . LEU A 1 448 ? -10.799 11.267 2.465 1.00 87.62 448 LEU A O 1
ATOM 3507 N N . VAL A 1 449 ? -12.717 11.948 1.510 1.00 86.06 449 VAL A N 1
ATOM 3508 C CA . VAL A 1 449 ? -12.434 13.385 1.525 1.00 86.06 449 VAL A CA 1
ATOM 3509 C C . VAL A 1 449 ? -12.096 13.889 2.931 1.00 86.06 449 VAL A C 1
ATOM 3511 O O . VAL A 1 449 ? -12.688 13.471 3.935 1.00 86.06 449 VAL A O 1
ATOM 3514 N N . ASP A 1 450 ? -11.116 14.781 3.003 1.00 84.25 450 ASP A N 1
ATOM 3515 C CA . ASP A 1 450 ? -10.734 15.485 4.219 1.00 84.25 450 ASP A CA 1
ATOM 3516 C C . ASP A 1 450 ? -11.503 16.809 4.365 1.00 84.25 450 ASP A C 1
ATOM 3518 O O . ASP A 1 450 ? -12.347 17.178 3.544 1.00 84.25 450 ASP A O 1
ATOM 3522 N N . LEU A 1 451 ? -11.233 17.532 5.453 1.00 86.94 451 LEU A N 1
ATOM 3523 C CA . LEU A 1 451 ? -11.929 18.783 5.750 1.00 86.94 451 LEU A CA 1
ATOM 3524 C C . LEU A 1 451 ? -11.702 19.823 4.652 1.00 86.94 451 LEU A C 1
ATOM 3526 O O . LEU A 1 451 ? -12.648 20.456 4.190 1.00 86.94 451 LEU A O 1
ATOM 3530 N N . ASP A 1 452 ? -10.458 19.979 4.207 1.00 84.12 452 ASP A N 1
ATOM 3531 C CA . ASP A 1 452 ? -10.108 20.983 3.207 1.00 84.12 452 ASP A CA 1
ATOM 3532 C C . ASP A 1 452 ? -10.638 20.606 1.812 1.00 84.12 452 ASP A C 1
ATOM 3534 O O . ASP A 1 452 ? -10.942 21.482 1.005 1.00 84.12 452 ASP A O 1
ATOM 3538 N N . GLY A 1 453 ? -10.793 19.318 1.500 1.00 81.88 453 GLY A N 1
ATOM 3539 C CA . GLY A 1 453 ? -11.483 18.825 0.307 1.00 81.88 453 GLY A CA 1
ATOM 3540 C C . GLY A 1 453 ? -12.964 19.202 0.293 1.00 81.88 453 GLY A C 1
ATOM 3541 O O . GLY A 1 453 ? -13.441 19.745 -0.704 1.00 81.88 453 GLY A O 1
ATOM 3542 N N . LEU A 1 454 ? -13.671 19.010 1.410 1.00 87.50 454 LEU A N 1
ATOM 3543 C CA . LEU A 1 454 ? -15.067 19.443 1.540 1.00 87.50 454 LEU A CA 1
ATOM 3544 C C . LEU A 1 454 ? -15.201 20.964 1.452 1.00 87.50 454 LEU A C 1
ATOM 3546 O O . LEU A 1 454 ? -16.068 21.458 0.731 1.00 87.50 454 LEU A O 1
ATOM 3550 N N . VAL A 1 455 ? -14.303 21.713 2.093 1.00 88.31 455 VAL A N 1
ATOM 3551 C CA . VAL A 1 455 ? -14.290 23.178 1.976 1.00 88.31 455 VAL A CA 1
ATOM 3552 C C . VAL A 1 455 ? -14.057 23.617 0.528 1.00 88.31 455 VAL A C 1
ATOM 3554 O O . VAL A 1 455 ? -14.771 24.473 0.011 1.00 88.31 455 VAL A O 1
ATOM 3557 N N . ARG A 1 456 ? -13.115 22.982 -0.182 1.00 84.38 456 ARG A N 1
ATOM 3558 C CA . ARG A 1 456 ? -12.871 23.241 -1.614 1.00 84.38 456 ARG A CA 1
ATOM 3559 C C . ARG A 1 456 ? -14.073 22.916 -2.499 1.00 84.38 456 ARG A C 1
ATOM 3561 O O . ARG A 1 456 ? -14.239 23.564 -3.525 1.00 84.38 456 ARG A O 1
ATOM 3568 N N . SER A 1 457 ? -14.912 21.957 -2.107 1.00 83.31 457 SER A N 1
ATOM 3569 C CA . SER A 1 457 ? -16.140 21.625 -2.842 1.00 83.31 457 SER A CA 1
ATOM 3570 C C . SER A 1 457 ? -17.259 22.668 -2.697 1.00 83.31 457 SER A C 1
ATOM 3572 O O . SER A 1 457 ? -18.237 22.627 -3.449 1.00 83.31 457 SER A O 1
ATOM 3574 N N . GLY A 1 458 ? -17.102 23.622 -1.771 1.00 85.94 458 GLY A N 1
ATOM 3575 C CA . GLY A 1 458 ? -18.036 24.723 -1.539 1.00 85.94 458 GLY A CA 1
ATOM 3576 C C . GLY A 1 458 ? -18.752 24.693 -0.189 1.00 85.94 458 GLY A C 1
ATOM 3577 O O . GLY A 1 458 ? -19.558 25.587 0.059 1.00 85.94 458 GLY A O 1
ATOM 3578 N N . LEU A 1 459 ? -18.480 23.713 0.683 1.00 89.56 459 LEU A N 1
ATOM 3579 C CA . LEU A 1 459 ? -18.974 23.761 2.063 1.00 89.56 459 LEU A CA 1
ATOM 3580 C C . LEU A 1 459 ? -18.214 24.826 2.852 1.00 89.56 459 LEU A C 1
ATOM 3582 O O . LEU A 1 459 ? -17.009 25.017 2.666 1.00 89.56 459 LEU A O 1
ATOM 3586 N N . ASP A 1 460 ? -18.887 25.473 3.796 1.00 92.38 460 ASP A N 1
ATOM 3587 C CA . ASP A 1 460 ? -18.156 26.177 4.838 1.00 92.38 460 ASP A CA 1
ATOM 3588 C C . ASP A 1 460 ? -17.431 25.183 5.769 1.00 92.38 460 ASP A C 1
ATOM 3590 O O . ASP A 1 460 ? -17.688 23.974 5.789 1.00 92.38 460 ASP A O 1
ATOM 3594 N N . ARG A 1 461 ? -16.451 25.685 6.525 1.00 93.56 461 ARG A N 1
ATOM 3595 C CA . ARG A 1 461 ? -15.593 24.832 7.359 1.00 93.56 461 ARG A CA 1
ATOM 3596 C C . ARG A 1 461 ? -16.354 24.176 8.516 1.00 93.56 461 ARG A C 1
ATOM 3598 O O . ARG A 1 461 ? -15.953 23.099 8.951 1.00 93.56 461 ARG A O 1
ATOM 3605 N N . GLU A 1 462 ? -17.409 24.812 9.020 1.00 94.81 462 GLU A N 1
ATOM 3606 C CA . GLU A 1 462 ? -18.199 24.291 10.139 1.00 94.81 462 GLU A CA 1
ATOM 3607 C C . GLU A 1 462 ? -19.072 23.116 9.682 1.00 94.81 462 GLU A C 1
ATOM 3609 O O . GLU A 1 462 ? -19.052 22.044 10.287 1.00 94.81 462 GLU A O 1
ATOM 3614 N N . ASP A 1 463 ? -19.774 23.277 8.568 1.00 94.94 463 ASP A N 1
ATOM 3615 C CA . ASP A 1 463 ? -20.623 22.256 7.971 1.00 94.94 463 ASP A CA 1
ATOM 3616 C C . ASP A 1 463 ? -19.805 21.101 7.400 1.00 94.94 463 ASP A C 1
ATOM 3618 O O . ASP A 1 463 ? -20.171 19.938 7.578 1.00 94.94 463 ASP A O 1
ATOM 3622 N N . ALA A 1 464 ? -18.645 21.388 6.805 1.00 92.75 464 ALA A N 1
ATOM 3623 C CA . ALA A 1 464 ? -17.693 20.350 6.426 1.00 92.75 464 ALA A CA 1
ATOM 3624 C C . ALA A 1 464 ? -17.284 19.497 7.640 1.00 92.75 464 ALA A C 1
ATOM 3626 O O . ALA A 1 464 ? -17.249 18.269 7.547 1.00 92.75 464 ALA A O 1
ATOM 3627 N N . ALA A 1 465 ? -17.044 20.111 8.803 1.00 93.31 465 ALA A N 1
ATOM 3628 C CA . ALA A 1 465 ? -16.745 19.371 10.027 1.00 93.31 465 ALA A CA 1
ATOM 3629 C C . ALA A 1 465 ? -17.940 18.529 10.516 1.00 93.31 465 ALA A C 1
ATOM 3631 O O . ALA A 1 465 ? -17.725 17.398 10.957 1.00 93.31 465 ALA A O 1
ATOM 3632 N N . LYS A 1 466 ? -19.185 19.016 10.386 1.00 94.69 466 LYS A N 1
ATOM 3633 C CA . LYS A 1 466 ? -20.403 18.234 10.695 1.00 94.69 466 LYS A CA 1
ATOM 3634 C C . LYS A 1 466 ? -20.511 16.990 9.814 1.00 94.69 466 LYS A C 1
ATOM 3636 O O . LYS A 1 466 ? -20.762 15.901 10.326 1.00 94.69 466 LYS A O 1
ATOM 3641 N N . VAL A 1 467 ? -20.256 17.128 8.512 1.00 93.25 467 VAL A N 1
ATOM 3642 C CA . VAL A 1 467 ? -20.242 16.000 7.565 1.00 93.25 467 VAL A CA 1
ATOM 3643 C C . VAL A 1 467 ? -19.191 14.963 7.962 1.00 93.25 467 VAL A C 1
ATOM 3645 O O . VAL A 1 467 ? -19.497 13.773 8.018 1.00 93.25 467 VAL A O 1
ATOM 3648 N N . LEU A 1 468 ? -17.966 15.384 8.289 1.00 91.06 468 LEU A N 1
ATOM 3649 C CA . LEU A 1 468 ? -16.920 14.448 8.716 1.00 91.06 468 LEU A CA 1
ATOM 3650 C C . LEU A 1 468 ? -17.241 13.777 10.055 1.00 91.06 468 LEU A C 1
ATOM 3652 O O . LEU A 1 468 ? -17.012 12.578 10.194 1.00 91.06 468 LEU A O 1
ATOM 3656 N N . ALA A 1 469 ? -17.801 14.512 11.018 1.00 89.94 469 ALA A N 1
ATOM 3657 C CA . ALA A 1 469 ? -18.219 13.950 12.300 1.00 89.94 469 ALA A CA 1
ATOM 3658 C C . ALA A 1 469 ? -19.317 12.890 12.117 1.00 89.94 469 ALA A C 1
ATOM 3660 O O . ALA A 1 469 ? -19.210 11.798 12.677 1.00 89.94 469 ALA A O 1
ATOM 3661 N N . ALA A 1 470 ? -20.313 13.175 11.271 1.00 92.19 470 ALA A N 1
ATOM 3662 C CA . ALA A 1 470 ? -21.357 12.218 10.921 1.00 92.19 470 ALA A CA 1
ATOM 3663 C C . ALA A 1 470 ? -20.772 10.967 10.246 1.00 92.19 470 ALA A C 1
ATOM 3665 O O . ALA A 1 470 ? -21.165 9.852 10.585 1.00 92.19 470 ALA A O 1
ATOM 3666 N N . ARG A 1 471 ? -19.794 11.127 9.341 1.00 90.94 471 ARG A N 1
ATOM 3667 C CA . ARG A 1 471 ? -19.096 9.993 8.710 1.00 90.94 471 ARG A CA 1
ATOM 3668 C C . ARG A 1 471 ? -18.389 9.134 9.746 1.00 90.94 471 ARG A C 1
ATOM 3670 O O . ARG A 1 471 ? -18.501 7.914 9.708 1.00 90.94 471 ARG A O 1
ATOM 3677 N N . ASP A 1 472 ? -17.641 9.763 10.645 1.00 84.94 472 ASP A N 1
ATOM 3678 C CA . ASP A 1 472 ? -16.837 9.073 11.649 1.00 84.94 472 ASP A CA 1
ATOM 3679 C C . ASP A 1 472 ? -17.711 8.272 12.629 1.00 84.94 472 ASP A C 1
ATOM 3681 O O . ASP A 1 472 ? -17.313 7.182 13.047 1.00 84.94 472 ASP A O 1
ATOM 3685 N N . GLU A 1 473 ? -18.916 8.758 12.945 1.00 85.81 473 GLU A N 1
ATOM 3686 C CA . GLU A 1 473 ? -19.899 8.057 13.782 1.00 85.81 473 GLU A CA 1
ATOM 3687 C C . GLU A 1 473 ? -20.372 6.741 13.138 1.00 85.81 473 GLU A C 1
ATOM 3689 O O . GLU A 1 473 ? -20.395 5.679 13.777 1.00 85.81 473 GLU A O 1
ATOM 3694 N N . VAL A 1 474 ? -20.677 6.784 11.839 1.00 85.50 474 VAL A N 1
ATOM 3695 C CA . VAL A 1 474 ? -21.150 5.616 11.078 1.00 85.50 474 VAL A CA 1
ATOM 3696 C C . VAL A 1 474 ? -20.027 4.850 10.372 1.00 85.50 474 VAL A C 1
ATOM 3698 O O . VAL A 1 474 ? -20.285 3.840 9.728 1.00 85.50 474 VAL A O 1
ATOM 3701 N N . THR A 1 475 ? -18.768 5.266 10.547 1.00 78.31 475 THR A N 1
ATOM 3702 C CA . THR A 1 475 ? -17.555 4.785 9.854 1.00 78.31 475 THR A CA 1
ATOM 3703 C C . THR A 1 475 ? -17.477 5.163 8.371 1.00 78.31 475 THR A C 1
ATOM 3705 O O . THR A 1 475 ? -16.450 5.694 7.940 1.00 78.31 475 THR A O 1
ATOM 3708 N N . TYR A 1 476 ? -18.528 4.903 7.598 1.00 88.00 476 TYR A N 1
ATOM 3709 C CA . TYR A 1 476 ? -18.663 5.322 6.207 1.00 88.00 476 TYR A CA 1
ATOM 3710 C C . TYR A 1 476 ? -20.135 5.525 5.860 1.00 88.00 476 TYR A C 1
ATOM 3712 O O . TYR A 1 476 ? -21.036 4.901 6.420 1.00 88.00 476 TYR A O 1
ATOM 3720 N N . PHE A 1 477 ? -20.381 6.395 4.897 1.00 91.31 477 PHE A N 1
ATOM 3721 C CA . PHE A 1 477 ? -21.700 6.639 4.355 1.00 91.31 477 PHE A CA 1
ATOM 3722 C C . PHE A 1 477 ? -22.075 5.610 3.290 1.00 91.31 477 PHE A C 1
ATOM 3724 O O . PHE A 1 477 ? -21.220 5.037 2.609 1.00 91.31 477 PHE A O 1
ATOM 3731 N N . THR A 1 478 ? -23.381 5.420 3.118 1.00 91.38 478 THR A N 1
ATOM 3732 C CA . THR A 1 478 ? -23.987 4.620 2.048 1.00 91.38 478 THR A CA 1
ATOM 3733 C C . THR A 1 478 ? -25.173 5.383 1.455 1.00 91.38 478 THR A C 1
ATOM 3735 O O . THR A 1 478 ? -25.709 6.291 2.090 1.00 91.38 478 THR A O 1
ATOM 3738 N N . GLY A 1 479 ? -25.605 5.005 0.251 1.00 90.31 479 GLY A N 1
ATOM 3739 C CA . GLY A 1 479 ? -26.749 5.633 -0.415 1.00 90.31 479 GLY A CA 1
ATOM 3740 C C . GLY A 1 479 ? -26.374 6.890 -1.197 1.00 90.31 479 GLY A C 1
ATOM 3741 O O . GLY A 1 479 ? -25.292 6.961 -1.773 1.00 90.31 479 GLY A O 1
ATOM 3742 N N . ASP A 1 480 ? -27.297 7.852 -1.269 1.00 90.25 480 ASP A N 1
ATOM 3743 C CA . ASP A 1 480 ? -27.089 9.074 -2.046 1.00 90.25 480 ASP A CA 1
ATOM 3744 C C . ASP A 1 480 ? -26.173 10.070 -1.297 1.00 90.25 480 ASP A C 1
ATOM 3746 O O . ASP A 1 480 ? -26.426 10.399 -0.128 1.00 90.25 480 ASP A O 1
ATOM 3750 N N . PRO A 1 481 ? -25.092 10.552 -1.937 1.00 90.25 481 PRO A N 1
ATOM 3751 C CA . PRO A 1 481 ? -24.126 11.419 -1.274 1.00 90.25 481 PRO A CA 1
ATOM 3752 C C . PRO A 1 481 ? -24.657 12.832 -0.989 1.00 90.25 481 PRO A C 1
ATOM 3754 O O . PRO A 1 481 ? -24.273 13.417 0.024 1.00 90.25 481 PRO A O 1
ATOM 3757 N N . LEU A 1 482 ? -25.560 13.379 -1.810 1.00 90.56 482 LEU A N 1
ATOM 3758 C CA . LEU A 1 482 ? -26.149 14.703 -1.566 1.00 90.56 482 LEU A CA 1
ATOM 3759 C C . LEU A 1 482 ? -27.113 14.654 -0.384 1.00 90.56 482 LEU A C 1
ATOM 3761 O O . LEU A 1 482 ? -27.054 15.505 0.500 1.00 90.56 482 LEU A O 1
ATOM 3765 N N . GLU A 1 483 ? -27.937 13.611 -0.320 1.00 91.75 483 GLU A N 1
ATOM 3766 C CA . GLU A 1 483 ? -28.814 13.336 0.817 1.00 91.75 483 GLU A CA 1
ATOM 3767 C C . GLU A 1 483 ? -28.034 13.153 2.119 1.00 91.75 483 GLU A C 1
ATOM 3769 O O . GLU A 1 483 ? -28.473 13.582 3.187 1.00 91.75 483 GLU A O 1
ATOM 3774 N N . THR A 1 484 ? -26.856 12.540 2.033 1.00 92.81 484 THR A N 1
ATOM 3775 C CA . THR A 1 484 ? -25.957 12.385 3.176 1.00 92.81 484 THR A CA 1
ATOM 3776 C C . THR A 1 484 ? -25.457 13.737 3.680 1.00 92.81 484 THR A C 1
ATOM 3778 O O . THR A 1 484 ? -25.556 14.011 4.878 1.00 92.81 484 THR A O 1
ATOM 3781 N N . ILE A 1 485 ? -24.975 14.607 2.783 1.00 92.25 485 ILE A N 1
ATOM 3782 C CA . ILE A 1 485 ? -24.527 15.951 3.172 1.00 92.25 485 ILE A CA 1
ATOM 3783 C C . ILE A 1 485 ? -25.703 16.755 3.733 1.00 92.25 485 ILE A C 1
ATOM 3785 O O . ILE A 1 485 ? -25.580 17.318 4.818 1.00 92.25 485 ILE A O 1
ATOM 3789 N N . ARG A 1 486 ? -26.861 16.740 3.060 1.00 93.75 486 ARG A N 1
ATOM 3790 C CA . ARG A 1 486 ? -28.095 17.408 3.501 1.00 93.75 486 ARG A CA 1
ATOM 3791 C C . ARG A 1 486 ? -28.477 17.031 4.930 1.00 93.75 486 ARG A C 1
ATOM 3793 O O . ARG A 1 486 ? -28.743 17.910 5.746 1.00 93.75 486 ARG A O 1
ATOM 3800 N N . LYS A 1 487 ? -28.460 15.735 5.259 1.00 94.38 487 LYS A N 1
ATOM 3801 C CA . LYS A 1 487 ? -28.751 15.249 6.618 1.00 94.38 487 LYS A CA 1
ATOM 3802 C C . LYS A 1 487 ? -27.730 15.727 7.647 1.00 94.38 487 LYS A C 1
ATOM 3804 O O . LYS A 1 487 ? -28.126 16.061 8.758 1.00 94.38 487 LYS A O 1
ATOM 3809 N N . ALA A 1 488 ? -26.448 15.758 7.291 1.00 94.19 488 ALA A N 1
ATOM 3810 C CA . ALA A 1 488 ? -25.387 16.154 8.212 1.00 94.19 488 ALA A CA 1
ATOM 3811 C C . ALA A 1 488 ? -25.375 17.665 8.507 1.00 94.19 488 ALA A C 1
ATOM 3813 O O . ALA A 1 488 ? -25.139 18.058 9.647 1.00 94.19 488 ALA A O 1
ATOM 3814 N N . VAL A 1 489 ? -25.643 18.511 7.506 1.00 94.75 489 VAL A N 1
ATOM 3815 C CA . VAL A 1 489 ? -25.648 19.982 7.671 1.00 94.75 489 VAL A CA 1
ATOM 3816 C C . VAL A 1 489 ? -26.999 20.532 8.147 1.00 94.75 489 VAL A C 1
ATOM 3818 O O . VAL A 1 489 ? -27.065 21.638 8.686 1.00 94.75 489 VAL A O 1
ATOM 3821 N N . GLY A 1 490 ? -28.071 19.752 7.977 1.00 94.31 490 GLY A N 1
ATOM 3822 C CA . GLY A 1 490 ? -29.443 20.111 8.325 1.00 94.31 490 GLY A CA 1
ATOM 3823 C C . GLY A 1 490 ? -30.215 20.748 7.164 1.00 94.31 490 GLY A C 1
ATOM 3824 O O . GLY A 1 490 ? -29.659 21.473 6.341 1.00 94.31 490 GLY A O 1
ATOM 3825 N N . GLU A 1 491 ? -31.528 20.495 7.115 1.00 92.69 491 GLU A N 1
ATOM 3826 C CA . GLU A 1 491 ? -32.395 20.908 5.999 1.00 92.69 491 GLU A CA 1
ATOM 3827 C C . GLU A 1 491 ? -32.438 22.428 5.799 1.00 92.69 491 GLU A C 1
ATOM 3829 O O . GLU A 1 491 ? -32.379 22.908 4.671 1.00 92.69 491 GLU A O 1
ATOM 3834 N N . GLU A 1 492 ? -32.508 23.198 6.886 1.00 91.00 492 GLU A N 1
ATOM 3835 C CA . GLU A 1 492 ? -32.552 24.661 6.812 1.00 91.00 492 GLU A CA 1
ATOM 3836 C C . GLU A 1 492 ? -31.268 25.228 6.187 1.00 91.00 492 GLU A C 1
ATOM 3838 O O . GLU A 1 492 ? -31.327 26.012 5.235 1.00 91.00 492 GLU A O 1
ATOM 3843 N N . THR A 1 493 ? -30.109 24.776 6.674 1.00 90.81 493 THR A N 1
ATOM 3844 C CA . THR A 1 493 ? -28.789 25.141 6.145 1.00 90.81 493 THR A CA 1
ATOM 3845 C C . THR A 1 493 ? -28.655 24.733 4.683 1.00 90.81 493 THR A C 1
ATOM 3847 O O . THR A 1 493 ? -28.217 25.526 3.848 1.00 90.81 493 THR A O 1
ATOM 3850 N N . TRP A 1 494 ? -29.093 23.517 4.346 1.00 91.44 494 TRP A N 1
ATOM 3851 C CA . TRP A 1 494 ? -29.077 23.015 2.978 1.00 91.44 494 TRP A CA 1
ATOM 3852 C C . TRP A 1 494 ? -29.873 23.914 2.033 1.00 91.44 494 TRP A C 1
ATOM 3854 O O . TRP A 1 494 ? -29.335 24.376 1.027 1.00 91.44 494 TRP A O 1
ATOM 3864 N N . GLN A 1 495 ? -31.128 24.224 2.365 1.00 89.19 495 GLN A N 1
ATOM 3865 C CA . GLN A 1 495 ? -31.987 25.048 1.512 1.00 89.19 495 GLN A CA 1
ATOM 3866 C C . GLN A 1 495 ? -31.454 26.472 1.350 1.00 89.19 495 GLN A C 1
ATOM 3868 O O . GLN A 1 495 ? -31.482 27.016 0.242 1.00 89.19 495 GLN A O 1
ATOM 3873 N N . LYS A 1 496 ? -30.942 27.065 2.433 1.00 87.50 496 LYS A N 1
ATOM 3874 C CA . LYS A 1 496 ? -30.460 28.450 2.452 1.00 87.50 496 LYS A CA 1
ATOM 3875 C C . LYS A 1 496 ? -29.117 28.626 1.746 1.00 87.50 496 LYS A C 1
ATOM 3877 O O . LYS A 1 496 ? -28.935 29.626 1.051 1.00 87.50 496 LYS A O 1
ATOM 3882 N N . THR A 1 497 ? -28.200 27.679 1.928 1.00 85.38 497 THR A N 1
ATOM 3883 C CA . THR A 1 497 ? -26.794 27.838 1.539 1.00 85.38 497 THR A CA 1
ATOM 3884 C C . THR A 1 497 ? -26.429 26.971 0.340 1.00 85.38 497 THR A C 1
ATOM 3886 O O . THR A 1 497 ? -25.829 27.478 -0.604 1.00 85.38 497 THR A O 1
ATOM 3889 N N . TYR A 1 498 ? -26.816 25.691 0.328 1.00 86.75 498 TYR A N 1
ATOM 3890 C CA . TYR A 1 498 ? -26.234 24.698 -0.587 1.00 86.75 498 TYR A CA 1
ATOM 3891 C C . TYR A 1 498 ? -27.149 24.226 -1.722 1.00 86.75 498 TYR A C 1
ATOM 3893 O O . TYR A 1 498 ? -26.651 23.739 -2.731 1.00 86.75 498 TYR A O 1
ATOM 3901 N N . SER A 1 499 ? -28.464 24.441 -1.640 1.00 79.56 499 SER A N 1
ATOM 3902 C CA . SER A 1 499 ? -29.451 23.991 -2.644 1.00 79.56 499 SER A CA 1
ATOM 3903 C C . SER A 1 499 ? -29.200 24.509 -4.066 1.00 79.56 499 SER A C 1
ATOM 3905 O O . SER A 1 499 ? -29.701 23.945 -5.038 1.00 79.56 499 SER A O 1
ATOM 3907 N N . ARG A 1 500 ? -28.424 25.591 -4.191 1.00 76.69 500 ARG A N 1
ATOM 3908 C CA . ARG A 1 500 ? -28.048 26.226 -5.462 1.00 76.69 500 ARG A CA 1
ATOM 3909 C C . ARG A 1 500 ? -26.661 25.821 -5.961 1.00 76.69 500 ARG A C 1
ATOM 3911 O O . ARG A 1 500 ? -26.288 26.223 -7.062 1.00 76.69 500 ARG A O 1
ATOM 3918 N N . TYR A 1 501 ? -25.886 25.078 -5.170 1.00 77.06 501 TYR A N 1
ATOM 3919 C CA . TYR A 1 501 ? -24.584 24.590 -5.607 1.00 77.06 501 TYR A CA 1
ATOM 3920 C C . TYR A 1 501 ? -24.774 23.509 -6.669 1.00 77.06 501 TYR A C 1
ATOM 3922 O O . TYR A 1 501 ? -25.608 22.616 -6.542 1.00 77.06 501 TYR A O 1
ATOM 3930 N N . LEU A 1 502 ? -23.972 23.590 -7.732 1.00 74.62 502 LEU A N 1
ATOM 3931 C CA . LEU A 1 502 ? -23.953 22.601 -8.807 1.00 74.62 502 LEU A CA 1
ATOM 3932 C C . LEU A 1 502 ? -23.144 21.377 -8.373 1.00 74.62 502 LEU A C 1
ATOM 3934 O O . LEU A 1 502 ? -22.061 21.118 -8.901 1.00 74.62 502 LEU A O 1
ATOM 3938 N N . TRP A 1 503 ? -23.657 20.644 -7.388 1.00 82.25 503 TRP A N 1
ATOM 3939 C CA . TRP A 1 503 ? -23.153 19.314 -7.086 1.00 82.25 503 TRP A CA 1
ATOM 3940 C C . TRP A 1 503 ? -23.943 18.269 -7.847 1.00 82.25 503 TRP A C 1
ATOM 3942 O O . TRP A 1 503 ? -25.163 18.355 -7.981 1.00 82.25 503 TRP A O 1
ATOM 3952 N N . HIS A 1 504 ? -23.238 17.265 -8.342 1.00 82.38 504 HIS A N 1
ATOM 3953 C CA . HIS A 1 504 ? -23.873 16.108 -8.943 1.00 82.38 504 HIS A CA 1
ATOM 3954 C C . HIS A 1 504 ? -23.112 14.841 -8.587 1.00 82.38 504 HIS A C 1
ATOM 3956 O O . HIS A 1 504 ? -21.883 14.823 -8.490 1.00 82.38 504 HIS A O 1
ATOM 3962 N N . THR A 1 505 ? -23.878 13.778 -8.382 1.00 80.56 505 THR A N 1
ATOM 3963 C CA . THR A 1 505 ? -23.354 12.439 -8.144 1.00 80.56 505 THR A CA 1
ATOM 3964 C C . THR A 1 505 ? -22.676 11.930 -9.412 1.00 80.56 505 THR A C 1
ATOM 3966 O O . THR A 1 505 ? -23.281 11.936 -10.488 1.00 80.56 505 THR A O 1
ATOM 3969 N N . VAL A 1 506 ? -21.431 11.478 -9.284 1.00 77.38 506 VAL A N 1
ATOM 3970 C CA . VAL A 1 506 ? -20.715 10.801 -10.370 1.00 77.38 506 VAL A CA 1
ATOM 3971 C C . VAL A 1 506 ? -21.105 9.326 -10.320 1.00 77.38 506 VAL A C 1
ATOM 3973 O O . VAL A 1 506 ? -20.986 8.695 -9.270 1.00 77.38 506 VAL A O 1
ATOM 3976 N N . ARG A 1 507 ? -21.641 8.807 -11.429 1.00 62.44 507 ARG A N 1
ATOM 3977 C CA . ARG A 1 507 ? -22.056 7.402 -11.547 1.00 62.44 507 ARG A CA 1
ATOM 3978 C C . ARG A 1 507 ? -20.924 6.503 -12.003 1.00 62.44 507 ARG A C 1
ATOM 3980 O O . ARG A 1 507 ? -20.164 6.942 -12.894 1.00 62.44 507 ARG A O 1
#

Secondary structure (DSSP, 8-state):
-------------------S------SS-----S--EEEEEE---TTS---TT-TT-TT-B---EEBTTB-----EEEGGGSS---HHHHHHHHH-HHHHHHHHHHHHHHHHHHHHHHHTT--HHHHHHHHHHHHPPEEEESS-SSTT--SEEEEEEEEEPP-SSGGGGEEEEEEEEEEE---SS--HHHHHHTT-HHHHHHHHHHHHHHHHHHTHHHHTTTTT--S---TTSB--HHHHHHHHHHHHHHHHH-TTHHHHTTSHHHHHTT--HHHHHHHHHHHHTGGGBSSSSSTT-PBPPHHHHHTBHHHHHHHHHHHHT-TTSTTHHHHHHHHHHHH--SSHHHHHHHHHHH-GGGHHHHHHHHHHHTTTTTT-HHHHHHHHHHHHHHHHHHTTSS-HHHHHHHHHHHHHHHHHHHHHHHTT--TTTTPPPP-EEEETTEEEETTT--HHHHHHTT--HHHHHHHHHHHHHHSS--S-HHHHHHHHH-HHHIIIIITTS--EE--

pLDDT: mean 73.83, std 21.83, range [20.22, 98.56]

Sequence (507 aa):
MGRRQFRPRGGWVLVVFICGVCCTLAGSVVAADAPSFLIARPLFESTGRPLLDRSSDPALTPYQGTNPKGHQRLYVVPADRAGDPPETLTRYLSESPEFQRAFDLLRTARHLRYTQLTKEKAGKAARDFARGVLAGPLVILDRSPERGYPFCMLGLTTLVVEGPRALDRILHASPDFILVTDLSRQTWKQALENDLLDILVGHEVAHAAMFECMGPAFDTLAGSYRGAHVTTTVSHPGFALQEGWAEAVQAWIDPAAARRAKGRKAREAGVSDFYLDSQDDIRQETYLWVDARAKDGRLRNASQMMATEGIVATLLYKVLASRAIAGAPEKLLTVMAYDRPQSFPDLVRGYLKRFPGDRSTLLRIVLETTRYRTMSRPVAEAYQAYRHARARQTSRQTDAATLQAAKRAYESAKEEAFRRALEGADIFVDLGPALRLYGAGYEFDLNLVDLDGLVRSGLDREDAAKVLAARDEVTYFTGDPLETIRKAVGEETWQKTYSRYLWHTVR

Foldseek 3Di:
DDDDDDDDPDDDPDPDDDDPPDDDDDDDPDDPPAAFAFEWEWDDDPPPDPPPPVPPPPQWDFQQWADPPGRDGTTIGRQVVVPDPDVVVVVCCRPQQLNVVLVVLLLLLLVLLLVVCVVVVPDPLSNVVSVCVNSAHQYEYQADPDPADDQKDFIKDFDFDDDDDGPVTTPFIAGRYIYRHAHVQDGCVLCVVLLNNSLRVSLNSQLRSLCSQQPPLLVCLQPPWDDDDAQLAQTGQSVLLNNLRSLLSSLQSCVCSLVSNVDPSVVVSVPPCRSNVLSVCLCVLLSQANDSPDPPLHGAALQSLQRRNSSSNSLLNCQSPDPLRPPSSSLLSNLSNPVVASGSLSSLVSSCVVCVVCQLVSLCSVCVSNQLNQPDPVLNVLVSLLVVQVVCVVVVNDDPVSNVVSVVVNVVVSVVSSVVVNVPGRSRPRNADFFWKDAQNDIDGLLRDDQVRVVSRPDDSVLSVLLVVLCVVVSHDDDHPLVSSCVSSDVVCCVVGPVPTPMDTDD

Radius of gyration: 26.33 Å; chains: 1; bounding box: 66×51×109 Å